Protein 5CYO (pdb70)

Organism: Homo sapiens (NCBI:txid9606)

Structure (mmCIF, N/CA/C/O backbone):
data_5CYO
#
_entry.id   5CYO
#
_cell.length_a   57.497
_cell.length_b   78.049
_cell.length_c   77.443
_cell.angle_alpha   90.000
_cell.angle_beta   105.920
_cell.angle_gamma   90.000
#
_symmetry.space_group_name_H-M   'P 1 21 1'
#
loop_
_entity.id
_entity.type
_entity.pdbx_description
1 polymer Septin-9
2 non-polymer "GUANOSINE-5'-DIPHOSPHATE"
3 non-polymer 'MAGNESIUM ION'
4 water water
#
loop_
_atom_site.group_PDB
_atom_site.id
_atom_site.type_symbol
_atom_site.label_atom_id
_atom_site.label_alt_id
_atom_site.label_comp_id
_atom_site.label_asym_id
_atom_site.label_entity_id
_atom_site.label_seq_id
_atom_site.pdbx_PDB_ins_code
_atom_site.Cartn_x
_atom_site.Cartn_y
_atom_site.Cartn_z
_atom_site.occupancy
_atom_site.B_iso_or_equiv
_atom_site.auth_seq_id
_atom_site.auth_comp_id
_atom_site.auth_asym_id
_atom_site.auth_atom_id
_atom_site.pdbx_PDB_model_num
ATOM 1 N N . GLN A 1 1 ? 30.734 -5.845 37.975 1.00 81.82 20 GLN A N 1
ATOM 2 C CA . GLN A 1 1 ? 31.467 -4.613 37.709 1.00 83.03 20 GLN A CA 1
ATOM 3 C C . GLN A 1 1 ? 32.949 -4.765 38.044 1.00 83.57 20 GLN A C 1
ATOM 4 O O . GLN A 1 1 ? 33.705 -3.794 38.008 1.00 90.58 20 GLN A O 1
ATOM 6 N N . GLY A 1 2 ? 33.356 -5.987 38.374 1.00 76.81 21 GLY A N 1
ATOM 7 C CA . GLY A 1 2 ? 34.751 -6.281 38.645 1.00 68.83 21 GLY A CA 1
ATOM 8 C C . GLY A 1 2 ? 35.371 -7.040 37.487 1.00 57.35 21 GLY A C 1
ATOM 9 O O . GLY A 1 2 ? 36.245 -6.529 36.787 1.00 53.06 21 GLY A O 1
ATOM 10 N N . PHE A 1 3 ? 34.915 -8.271 37.287 1.00 51.13 22 PHE A N 1
ATOM 11 C CA . PHE A 1 3 ? 35.385 -9.096 36.181 1.00 48.24 22 PHE A CA 1
ATOM 12 C C . PHE A 1 3 ? 34.896 -8.539 34.835 1.00 44.89 22 PHE A C 1
ATOM 13 O O . PHE A 1 3 ? 33.698 -8.343 34.636 1.00 42.22 22 PHE A O 1
ATOM 21 N N . GLU A 1 4 ? 35.830 -8.280 33.921 1.00 43.16 23 GLU A N 1
ATOM 22 C CA . GLU A 1 4 ? 35.508 -7.687 32.625 1.00 45.11 23 GLU A CA 1
ATOM 23 C C . GLU A 1 4 ? 35.574 -8.725 31.515 1.00 40.25 23 GLU A C 1
ATOM 24 O O . GLU A 1 4 ? 36.456 -9.577 31.511 1.00 44.49 23 GLU A O 1
ATOM 30 N N . PHE A 1 5 ? 34.644 -8.653 30.572 1.00 31.66 24 PHE A N 1
ATOM 31 C CA . PHE A 1 5 ? 34.697 -9.527 29.409 1.00 30.02 24 PHE A CA 1
ATOM 32 C C . PHE A 1 5 ? 34.225 -8.775 28.174 1.00 29.91 24 PHE A C 1
ATOM 33 O O . PHE A 1 5 ? 33.156 -8.156 28.185 1.00 29.69 24 PHE A O 1
ATOM 41 N N . ASN A 1 6 ? 35.046 -8.809 27.125 1.00 29.77 25 ASN A N 1
ATOM 42 C CA . ASN A 1 6 ? 34.786 -8.054 25.903 1.00 29.15 25 ASN A CA 1
ATOM 43 C C . ASN A 1 6 ? 34.580 -8.963 24.710 1.00 29.27 25 ASN A C 1
ATOM 44 O O . ASN A 1 6 ? 35.479 -9.720 24.344 1.00 29.21 25 ASN A O 1
ATOM 49 N N . ILE A 1 7 ? 33.397 -8.873 24.108 1.00 26.81 26 ILE A N 1
ATOM 50 C CA . ILE A 1 7 ? 33.059 -9.635 22.915 1.00 28.82 26 ILE A CA 1
ATOM 51 C C . ILE A 1 7 ? 32.902 -8.691 21.745 1.00 24.23 26 ILE A C 1
ATOM 52 O O . ILE A 1 7 ? 32.301 -7.631 21.880 1.00 27.79 26 ILE A O 1
ATOM 57 N N . MET A 1 8 ? 33.425 -9.078 20.593 1.00 21.86 27 MET A N 1
ATOM 58 C CA . MET A 1 8 ? 33.193 -8.305 19.395 1.00 22.99 27 MET A CA 1
ATOM 59 C C . MET A 1 8 ? 32.376 -9.121 18.392 1.00 21.75 27 MET A C 1
ATOM 60 O O . MET A 1 8 ? 32.656 -10.289 18.164 1.00 28.65 27 MET A O 1
ATOM 65 N N . VAL A 1 9 ? 31.366 -8.508 17.788 1.00 27.17 28 VAL A N 1
ATOM 66 C CA . VAL A 1 9 ? 30.649 -9.186 16.714 1.00 24.29 28 VAL A CA 1
ATOM 67 C C . VAL A 1 9 ? 31.241 -8.682 15.408 1.00 27.11 28 VAL A C 1
ATOM 68 O O . VAL A 1 9 ? 31.562 -7.498 15.273 1.00 23.53 28 VAL A O 1
ATOM 72 N N . VAL A 1 10 ? 31.429 -9.604 14.470 1.00 25.57 29 VAL A N 1
ATOM 73 C CA . VAL A 1 10 ? 32.092 -9.315 13.207 1.00 22.01 29 VAL A CA 1
ATOM 74 C C . VAL A 1 10 ? 31.363 -10.039 12.088 1.00 21.52 29 VAL A C 1
ATOM 75 O O . VAL A 1 10 ? 30.942 -11.176 12.254 1.00 22.41 29 VAL A O 1
ATOM 79 N N . GLY A 1 11 ? 31.217 -9.381 10.946 1.00 23.13 30 GLY A N 1
ATOM 80 C CA . GLY A 1 11 ? 30.573 -10.007 9.812 1.00 20.25 30 GLY A CA 1
ATOM 81 C C . GLY A 1 11 ? 30.000 -8.954 8.895 1.00 20.46 30 GLY A C 1
ATOM 82 O O . GLY A 1 11 ? 29.986 -7.764 9.218 1.00 22.11 30 GLY A O 1
ATOM 83 N N . GLN A 1 12 ? 29.525 -9.382 7.749 1.00 20.99 31 GLN A N 1
ATOM 84 C CA . GLN A 1 12 ? 28.892 -8.504 6.795 1.00 22.52 31 GLN A CA 1
ATOM 85 C C . GLN A 1 12 ? 27.631 -7.879 7.397 1.00 25.41 31 GLN A C 1
ATOM 86 O O . GLN A 1 12 ? 27.050 -8.460 8.261 1.00 25.34 31 GLN A O 1
ATOM 92 N N . SER A 1 13 ? 27.234 -6.705 6.922 1.00 25.30 32 SER A N 1
ATOM 93 C CA . SER A 1 13 ? 26.016 -6.034 7.354 1.00 28.76 32 SER A CA 1
ATOM 94 C C . SER A 1 13 ? 24.794 -6.857 7.005 1.00 25.17 32 SER A C 1
ATOM 95 O O . SER A 1 13 ? 24.818 -7.667 6.074 1.00 29.74 32 SER A O 1
ATOM 98 N N . GLY A 1 14 ? 23.717 -6.637 7.748 1.00 26.56 33 GLY A N 1
ATOM 99 C CA . GLY A 1 14 ? 22.459 -7.296 7.458 1.00 25.32 33 GLY A CA 1
ATOM 100 C C . GLY A 1 14 ? 22.445 -8.758 7.859 1.00 25.33 33 GLY A C 1
ATOM 101 O O . GLY A 1 14 ? 21.655 -9.537 7.325 1.00 29.03 33 GLY A O 1
ATOM 102 N N . LEU A 1 15 ? 23.312 -9.138 8.795 1.00 22.27 34 LEU A N 1
ATOM 103 C CA . LEU A 1 15 ? 23.330 -10.521 9.264 1.00 23.66 34 LEU A CA 1
ATOM 104 C C . LEU A 1 15 ? 22.717 -10.659 10.659 1.00 27.17 34 LEU A C 1
ATOM 105 O O . LEU A 1 15 ? 22.734 -11.739 11.246 1.00 24.81 34 LEU A O 1
ATOM 110 N N . GLY A 1 16 ? 22.174 -9.565 11.184 1.00 24.69 35 GLY A N 1
ATOM 111 C CA . GLY A 1 16 ? 21.532 -9.589 12.487 1.00 22.51 35 GLY A CA 1
ATOM 112 C C . GLY A 1 16 ? 22.508 -9.431 13.644 1.00 22.96 35 GLY A C 1
ATOM 113 O O . GLY A 1 16 ? 22.202 -9.818 14.776 1.00 25.61 35 GLY A O 1
ATOM 114 N N . LYS A 1 17 ? 23.678 -8.860 13.366 1.00 20.99 36 LYS A N 1
ATOM 115 C CA . LYS A 1 17 ? 24.712 -8.698 14.386 1.00 23.94 36 LYS A CA 1
ATOM 116 C C . LYS A 1 17 ? 24.283 -7.749 15.505 1.00 23.63 36 LYS A C 1
ATOM 117 O O . LYS A 1 17 ? 24.391 -8.083 16.682 1.00 23.91 36 LYS A O 1
ATOM 123 N N . SER A 1 18 ? 23.805 -6.566 15.138 1.00 23.96 37 SER A N 1
ATOM 124 C CA . SER A 1 18 ? 23.399 -5.587 16.135 1.00 29.23 37 SER A CA 1
ATOM 125 C C . SER A 1 18 ? 22.195 -6.099 16.921 1.00 35.64 37 SER A C 1
ATOM 126 O O . SER A 1 18 ? 22.073 -5.855 18.125 1.00 23.75 37 SER A O 1
ATOM 129 N N . THR A 1 19 ? 21.322 -6.830 16.233 1.00 31.18 38 THR A N 1
ATOM 130 C CA . THR A 1 19 ? 20.166 -7.449 16.866 1.00 24.30 38 THR A CA 1
ATOM 131 C C . THR A 1 19 ? 20.585 -8.476 17.923 1.00 26.66 38 THR A C 1
ATOM 132 O O . THR A 1 19 ? 20.039 -8.507 19.027 1.00 24.85 38 THR A O 1
ATOM 136 N N . LEU A 1 20 ? 21.551 -9.320 17.577 1.00 23.70 39 LEU A N 1
ATOM 137 C CA . LEU A 1 20 ? 21.986 -10.379 18.484 1.00 22.83 39 LEU A CA 1
ATOM 138 C C . LEU A 1 20 ? 22.668 -9.809 19.728 1.00 22.84 39 LEU A C 1
ATOM 139 O O . LEU A 1 20 ? 22.611 -10.413 20.801 1.00 24.08 39 LEU A O 1
ATOM 144 N N . ILE A 1 21 ? 23.315 -8.655 19.583 1.00 22.49 40 ILE A N 1
ATOM 145 C CA . ILE A 1 21 ? 23.899 -7.975 20.735 1.00 26.83 40 ILE A CA 1
ATOM 146 C C . ILE A 1 21 ? 22.823 -7.692 21.766 1.00 29.82 40 ILE A C 1
ATOM 147 O O . ILE A 1 21 ? 22.978 -8.017 22.947 1.00 27.48 40 ILE A O 1
ATOM 152 N N . ASN A 1 22 ? 21.728 -7.094 21.309 1.00 25.00 41 ASN A N 1
ATOM 153 C CA A ASN A 1 22 ? 20.601 -6.780 22.177 0.47 31.51 41 ASN A CA 1
ATOM 154 C CA B ASN A 1 22 ? 20.619 -6.779 22.196 0.53 32.45 41 ASN A CA 1
ATOM 155 C C . ASN A 1 22 ? 19.986 -8.044 22.767 1.00 33.55 41 ASN A C 1
ATOM 156 O O . ASN A 1 22 ? 19.541 -8.054 23.912 1.00 34.69 41 ASN A O 1
ATOM 165 N N . THR A 1 23 ? 19.969 -9.113 21.975 1.00 26.36 42 THR A N 1
ATOM 166 C CA . THR A 1 23 ? 19.435 -10.391 22.432 1.00 27.06 42 THR A CA 1
ATOM 167 C C . THR A 1 23 ? 20.311 -10.973 23.551 1.00 33.15 42 THR A C 1
ATOM 168 O O . THR A 1 23 ? 19.803 -11.455 24.565 1.00 28.31 42 THR A O 1
ATOM 172 N N . LEU A 1 24 ? 21.624 -10.915 23.356 1.00 28.06 43 LEU A N 1
ATOM 173 C CA . LEU A 1 24 ? 22.577 -11.466 24.314 1.00 29.50 43 LEU A CA 1
ATOM 174 C C . LEU A 1 24 ? 22.514 -10.747 25.662 1.00 32.00 43 LEU A C 1
ATOM 175 O O . LEU A 1 24 ? 22.530 -11.391 26.710 1.00 29.81 43 LEU A O 1
ATOM 180 N N . PHE A 1 25 ? 22.439 -9.418 25.636 1.00 27.10 44 PHE A N 1
ATOM 181 C CA . PHE A 1 25 ? 22.323 -8.649 26.871 1.00 30.79 44 PHE A CA 1
ATOM 182 C C . PHE A 1 25 ? 21.025 -8.969 27.591 1.00 35.74 44 PHE A C 1
ATOM 183 O O . PHE A 1 25 ? 21.004 -9.106 28.811 1.00 37.38 44 PHE A O 1
ATOM 191 N N . LYS A 1 26 ? 19.940 -9.100 26.840 1.00 31.46 45 LYS A N 1
ATOM 192 C CA . LYS A 1 26 ? 18.669 -9.419 27.467 1.00 32.36 45 LYS A CA 1
ATOM 193 C C . LYS A 1 26 ? 18.673 -10.833 28.049 1.00 37.39 45 LYS A C 1
ATOM 194 O O . LYS A 1 26 ? 18.042 -11.086 29.077 1.00 38.74 45 LYS A O 1
ATOM 200 N N . SER A 1 27 ? 19.430 -11.738 27.433 1.00 34.05 46 SER A N 1
ATOM 201 C CA . SER A 1 27 ? 19.462 -13.124 27.891 1.00 34.96 46 SER A CA 1
ATOM 202 C C . SER A 1 27 ? 20.222 -13.269 29.205 1.00 38.86 46 SER A C 1
ATOM 203 O O . SER A 1 27 ? 20.112 -14.293 29.879 1.00 38.89 46 SER A O 1
ATOM 206 N N . LYS A 1 28 ? 20.986 -12.247 29.571 1.00 41.90 47 LYS A N 1
ATOM 207 C CA . LYS A 1 28 ? 21.800 -12.318 30.780 1.00 44.02 47 LYS A CA 1
ATOM 208 C C . LYS A 1 28 ? 21.472 -11.208 31.771 1.00 45.15 47 LYS A C 1
ATOM 209 O O . LYS A 1 28 ? 22.069 -11.128 32.844 1.00 47.16 47 LYS A O 1
ATOM 215 N N . ILE A 1 29 ? 20.517 -10.359 31.412 1.00 45.45 48 ILE A N 1
ATOM 216 C CA . ILE A 1 29 ? 19.976 -9.382 32.349 1.00 56.16 48 ILE A CA 1
ATOM 217 C C . ILE A 1 29 ? 18.509 -9.699 32.611 1.00 63.28 48 ILE A C 1
ATOM 218 O O . ILE A 1 29 ? 17.645 -9.414 31.781 1.00 63.29 48 ILE A O 1
ATOM 223 N N . SER A 1 30 ? 18.237 -10.308 33.760 1.00 74.14 49 SER A N 1
ATOM 224 C CA . SER A 1 30 ? 16.882 -10.721 34.110 1.00 84.61 49 SER A CA 1
ATOM 225 C C . SER A 1 30 ? 15.920 -9.539 34.172 1.00 85.74 49 SER A C 1
ATOM 226 O O . SER A 1 30 ? 16.283 -8.447 34.611 1.00 88.64 49 SER A O 1
ATOM 229 N N . ARG A 1 31 ? 14.692 -9.768 33.718 1.00 82.67 50 ARG A N 1
ATOM 230 C CA . ARG A 1 31 ? 13.646 -8.758 33.786 1.00 76.53 50 ARG A CA 1
ATOM 231 C C . ARG A 1 31 ? 12.297 -9.411 34.052 1.00 79.83 50 ARG A C 1
ATOM 232 O O . ARG A 1 31 ? 11.774 -10.137 33.208 1.00 81.47 50 ARG A O 1
ATOM 234 N N . LYS A 1 32 ? 11.744 -9.162 35.234 1.00 80.25 51 LYS A N 1
ATOM 235 C CA . LYS A 1 32 ? 10.405 -9.633 35.561 1.00 78.09 51 LYS A CA 1
ATOM 236 C C . LYS A 1 32 ? 9.381 -8.626 35.051 1.00 79.38 51 LYS A C 1
ATOM 237 O O . LYS A 1 32 ? 9.748 -7.528 34.625 1.00 81.81 51 LYS A O 1
ATOM 239 N N . SER A 1 33 ? 8.106 -9.009 35.089 1.00 78.40 52 SER A N 1
ATOM 240 C CA . SER A 1 33 ? 7.012 -8.158 34.624 1.00 78.07 52 SER A CA 1
ATOM 241 C C . SER A 1 33 ? 7.203 -7.744 33.164 1.00 73.36 52 SER A C 1
ATOM 242 O O . SER A 1 33 ? 7.096 -6.567 32.819 1.00 71.59 52 SER A O 1
ATOM 245 N N . GLN A 1 35 ? 6.155 -7.260 30.174 1.00 68.06 54 GLN A N 1
ATOM 246 C CA . GLN A 1 35 ? 5.059 -6.796 29.334 1.00 70.07 54 GLN A CA 1
ATOM 247 C C . GLN A 1 35 ? 5.395 -7.007 27.862 1.00 74.23 54 GLN A C 1
ATOM 248 O O . GLN A 1 35 ? 6.543 -6.824 27.453 1.00 73.73 54 GLN A O 1
ATOM 250 N N . PRO A 1 36 ? 4.391 -7.403 27.063 1.00 73.78 55 PRO A N 1
ATOM 251 C CA . PRO A 1 36 ? 4.564 -7.634 25.624 1.00 73.15 55 PRO A CA 1
ATOM 252 C C . PRO A 1 36 ? 5.069 -6.390 24.894 1.00 74.28 55 PRO A C 1
ATOM 253 O O . PRO A 1 36 ? 4.316 -5.431 24.719 1.00 75.89 55 PRO A O 1
ATOM 257 N N . THR A 1 37 ? 6.332 -6.407 24.475 1.00 72.23 56 THR A N 1
ATOM 258 C CA . THR A 1 37 ? 6.932 -5.258 23.804 1.00 71.93 56 THR A CA 1
ATOM 259 C C . THR A 1 37 ? 7.788 -5.674 22.610 1.00 66.84 56 THR A C 1
ATOM 260 O O . THR A 1 37 ? 8.463 -6.704 22.648 1.00 57.23 56 THR A O 1
ATOM 264 N N . SER A 1 38 ? 7.753 -4.866 21.553 1.00 69.03 57 SER A N 1
ATOM 265 C CA . SER A 1 38 ? 8.605 -5.081 20.387 1.00 66.61 57 SER A CA 1
ATOM 266 C C . SER A 1 38 ? 9.855 -4.210 20.462 1.00 60.49 57 SER A C 1
ATOM 267 O O . SER A 1 38 ? 9.876 -3.194 21.159 1.00 62.24 57 SER A O 1
ATOM 270 N N . GLU A 1 39 ? 10.896 -4.613 19.743 1.00 56.63 58 GLU A N 1
ATOM 271 C CA . GLU A 1 39 ? 12.135 -3.845 19.700 1.00 56.93 58 GLU A CA 1
ATOM 272 C C . GLU A 1 39 ? 12.057 -2.757 18.634 1.00 55.82 58 GLU A C 1
ATOM 273 O O . GLU A 1 39 ? 11.327 -2.889 17.653 1.00 54.55 58 GLU A O 1
ATOM 279 N N . GLU A 1 40 ? 12.811 -1.681 18.835 1.00 54.34 59 GLU A N 1
ATOM 280 C CA . GLU A 1 40 ? 12.885 -0.606 17.852 1.00 55.20 59 GLU A CA 1
ATOM 281 C C . GLU A 1 40 ? 13.804 -1.018 16.710 1.00 47.68 59 GLU A C 1
ATOM 282 O O . GLU A 1 40 ? 14.673 -1.869 16.894 1.00 42.65 59 GLU A O 1
ATOM 284 N N . ARG A 1 41 ? 13.602 -0.441 15.529 1.00 47.47 60 ARG A N 1
ATOM 285 C CA . ARG A 1 41 ? 14.457 -0.773 14.402 1.00 45.30 60 ARG A CA 1
ATOM 286 C C . ARG A 1 41 ? 15.874 -0.233 14.650 1.00 38.37 60 ARG A C 1
ATOM 287 O O . ARG A 1 41 ? 16.059 0.901 15.099 1.00 44.30 60 ARG A O 1
ATOM 295 N N . ILE A 1 42 ? 16.870 -1.068 14.386 1.00 34.06 61 ILE A N 1
ATOM 296 C CA . ILE A 1 42 ? 18.270 -0.703 14.568 1.00 31.13 61 ILE A CA 1
ATOM 297 C C . ILE A 1 42 ? 18.885 -0.145 13.291 1.00 34.75 61 ILE A C 1
ATOM 298 O O . ILE A 1 42 ? 18.818 -0.780 12.236 1.00 36.97 61 ILE A O 1
ATOM 303 N N . PRO A 1 43 ? 19.496 1.043 13.377 1.00 35.26 62 PRO A N 1
ATOM 304 C CA . PRO A 1 43 ? 20.163 1.602 12.199 1.00 36.21 62 PRO A CA 1
ATOM 305 C C . PRO A 1 43 ? 21.333 0.732 11.755 1.00 32.80 62 PRO A C 1
ATOM 306 O O . PRO A 1 43 ? 21.868 -0.033 12.562 1.00 27.96 62 PRO A O 1
ATOM 310 N N . LYS A 1 44 ? 21.711 0.833 10.484 1.00 29.33 63 LYS A N 1
ATOM 311 C CA . LYS A 1 44 ? 22.907 0.161 10.008 1.00 32.02 63 LYS A CA 1
ATOM 312 C C . LYS A 1 44 ? 24.109 0.671 10.789 1.00 27.43 63 LYS A C 1
ATOM 313 O O . LYS A 1 44 ? 24.246 1.871 11.003 1.00 30.24 63 LYS A O 1
ATOM 319 N N . THR A 1 45 ? 24.972 -0.244 11.207 1.00 25.82 64 THR A N 1
ATOM 320 C CA . THR A 1 45 ? 26.135 0.107 12.017 1.00 33.02 64 THR A CA 1
ATOM 321 C C . THR A 1 45 ? 27.274 0.620 11.142 1.00 26.05 64 THR A C 1
ATOM 322 O O . THR A 1 45 ? 27.812 -0.129 10.334 1.00 31.97 64 THR A O 1
ATOM 326 N N . ILE A 1 46 ? 27.658 1.881 11.312 1.00 29.41 65 ILE A N 1
ATOM 327 C CA . ILE A 1 46 ? 28.682 2.467 10.447 1.00 33.25 65 ILE A CA 1
ATOM 328 C C . ILE A 1 46 ? 29.962 2.830 11.196 1.00 34.91 65 ILE A C 1
ATOM 329 O O . ILE A 1 46 ? 30.934 3.295 10.598 1.00 37.16 65 ILE A O 1
ATOM 334 N N . GLU A 1 47 ? 29.951 2.629 12.506 1.00 32.45 66 GLU A N 1
ATOM 335 C CA . GLU A 1 47 ? 31.117 2.898 13.343 1.00 30.23 66 GLU A CA 1
ATOM 336 C C . GLU A 1 47 ? 31.320 1.761 14.324 1.00 30.70 66 GLU A C 1
ATOM 337 O O . GLU A 1 47 ? 30.365 1.090 14.712 1.00 29.22 66 GLU A O 1
ATOM 343 N N . ILE A 1 48 ? 32.567 1.527 14.708 1.00 35.98 67 ILE A N 1
ATOM 344 C CA . ILE A 1 48 ? 32.843 0.613 15.803 1.00 35.95 67 ILE A CA 1
ATOM 345 C C . ILE A 1 48 ? 32.350 1.241 17.099 1.00 31.32 67 ILE A C 1
ATOM 346 O O . ILE A 1 48 ? 32.749 2.349 17.442 1.00 39.22 67 ILE A O 1
ATOM 351 N N . LYS A 1 49 ? 31.449 0.561 17.799 1.00 31.86 68 LYS A N 1
ATOM 352 C CA . LYS A 1 49 ? 30.977 1.078 19.081 1.00 39.47 68 LYS A CA 1
ATOM 353 C C . LYS A 1 49 ? 30.895 0.002 20.159 1.00 35.58 68 LYS A C 1
ATOM 354 O O . LYS A 1 49 ? 30.475 -1.132 19.906 1.00 33.27 68 LYS A O 1
ATOM 360 N N . SER A 1 50 ? 31.319 0.374 21.362 1.00 30.39 69 SER A N 1
ATOM 361 C CA . SER A 1 50 ? 31.307 -0.522 22.509 1.00 36.81 69 SER A CA 1
ATOM 362 C C . SER A 1 50 ? 30.049 -0.332 23.346 1.00 37.81 69 SER A C 1
ATOM 363 O O . SER A 1 50 ? 29.700 0.783 23.705 1.00 42.16 69 SER A O 1
ATOM 366 N N . ILE A 1 51 ? 29.363 -1.427 23.639 1.00 40.99 70 ILE A N 1
ATOM 367 C CA . ILE A 1 51 ? 28.196 -1.385 24.507 1.00 39.99 70 ILE A CA 1
ATOM 368 C C . ILE A 1 51 ? 28.491 -2.163 25.784 1.00 36.96 70 ILE A C 1
ATOM 369 O O . ILE A 1 51 ? 28.821 -3.346 25.731 1.00 39.97 70 ILE A O 1
ATOM 374 N N . THR A 1 52 ? 28.383 -1.498 26.930 1.00 38.46 71 THR A N 1
ATOM 375 C CA . THR A 1 52 ? 28.728 -2.124 28.200 1.00 37.99 71 THR A CA 1
ATOM 376 C C . THR A 1 52 ? 27.548 -2.145 29.160 1.00 38.72 71 THR A C 1
ATOM 377 O O . THR A 1 52 ? 26.921 -1.117 29.419 1.00 39.62 71 THR A O 1
ATOM 381 N N . HIS A 1 53 ? 27.258 -3.322 29.698 1.00 36.80 72 HIS A N 1
ATOM 382 C CA . HIS A 1 53 ? 26.252 -3.449 30.743 1.00 40.51 72 HIS A CA 1
ATOM 383 C C . HIS A 1 53 ? 26.750 -4.391 31.828 1.00 43.25 72 HIS A C 1
ATOM 384 O O . HIS A 1 53 ? 27.542 -5.298 31.566 1.00 40.51 72 HIS A O 1
ATOM 391 N N . ASP A 1 54 ? 26.277 -4.177 33.049 1.00 47.39 73 ASP A N 1
ATOM 392 C CA . ASP A 1 54 ? 26.613 -5.063 34.151 1.00 53.04 73 ASP A CA 1
ATOM 393 C C . ASP A 1 54 ? 25.639 -6.234 34.163 1.00 57.14 73 ASP A C 1
ATOM 394 O O . ASP A 1 54 ? 24.430 -6.046 34.035 1.00 63.74 73 ASP A O 1
ATOM 399 N N . ILE A 1 55 ? 26.170 -7.443 34.293 1.00 52.69 74 ILE A N 1
ATOM 400 C CA . ILE A 1 55 ? 25.337 -8.635 34.342 1.00 51.04 74 ILE A CA 1
ATOM 401 C C . ILE A 1 55 ? 25.686 -9.447 35.581 1.00 54.37 74 ILE A C 1
ATOM 402 O O . ILE A 1 55 ? 26.811 -9.393 36.076 1.00 52.96 74 ILE A O 1
ATOM 407 N N . GLU A 1 56 ? 24.711 -10.183 36.096 1.00 60.63 75 GLU A N 1
ATOM 408 C CA . GLU A 1 56 ? 24.938 -10.993 37.283 1.00 68.30 75 GLU A CA 1
ATOM 409 C C . GLU A 1 56 ? 24.760 -12.475 36.983 1.00 69.71 75 GLU A C 1
ATOM 410 O O . GLU A 1 56 ? 23.765 -12.886 36.385 1.00 64.80 75 GLU A O 1
ATOM 412 N N . GLU A 1 57 ? 25.740 -13.270 37.392 1.00 75.86 76 GLU A N 1
ATOM 413 C CA . GLU A 1 57 ? 25.618 -14.717 37.334 1.00 80.90 76 GLU A CA 1
ATOM 414 C C . GLU A 1 57 ? 25.580 -15.244 38.761 1.00 85.30 76 GLU A C 1
ATOM 415 O O . GLU A 1 57 ? 26.412 -14.863 39.588 1.00 82.72 76 GLU A O 1
ATOM 421 N N . LYS A 1 58 ? 24.607 -16.108 39.040 1.00 88.15 77 LYS A N 1
ATOM 422 C CA . LYS A 1 58 ? 24.298 -16.533 40.403 1.00 93.64 77 LYS A CA 1
ATOM 423 C C . LYS A 1 58 ? 23.975 -15.309 41.254 1.00 97.93 77 LYS A C 1
ATOM 424 O O . LYS A 1 58 ? 22.807 -14.979 41.465 1.00 103.46 77 LYS A O 1
ATOM 426 N N . GLY A 1 59 ? 25.016 -14.631 41.728 1.00 95.10 78 GLY A N 1
ATOM 427 C CA . GLY A 1 59 ? 24.851 -13.404 42.485 1.00 89.91 78 GLY A CA 1
ATOM 428 C C . GLY A 1 59 ? 26.043 -12.481 42.326 1.00 85.15 78 GLY A C 1
ATOM 429 O O . GLY A 1 59 ? 26.110 -11.421 42.948 1.00 83.67 78 GLY A O 1
ATOM 430 N N . VAL A 1 60 ? 26.987 -12.885 41.482 1.00 81.57 79 VAL A N 1
ATOM 431 C CA . VAL A 1 60 ? 28.215 -12.126 41.285 1.00 78.17 79 VAL A CA 1
ATOM 432 C C . VAL A 1 60 ? 28.128 -11.2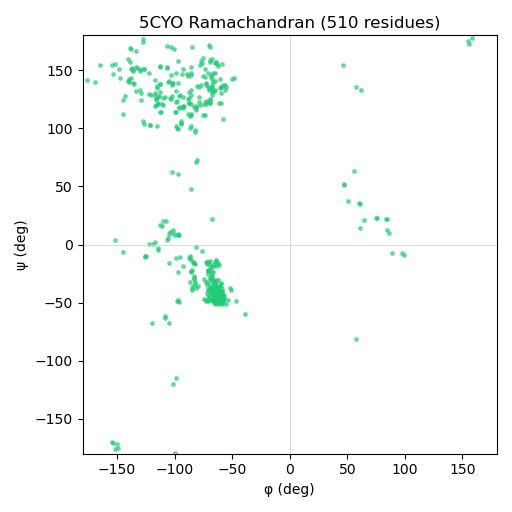54 40.033 1.00 72.47 79 VAL A C 1
ATOM 433 O O . VAL A 1 60 ? 27.721 -11.715 38.968 1.00 71.33 79 VAL A O 1
ATOM 437 N N . ARG A 1 61 ? 28.512 -9.989 40.175 1.00 71.01 80 ARG A N 1
ATOM 438 C CA . ARG A 1 61 ? 28.403 -9.020 39.093 1.00 65.50 80 ARG A CA 1
ATOM 439 C C . ARG A 1 61 ? 29.649 -8.992 38.214 1.00 61.31 80 ARG A C 1
ATOM 440 O O . ARG A 1 61 ? 30.766 -9.206 38.687 1.00 62.29 80 ARG A O 1
ATOM 442 N N . MET A 1 62 ? 29.439 -8.737 36.926 1.00 55.72 81 MET A N 1
ATOM 443 C CA . MET A 1 62 ? 30.526 -8.633 35.959 1.00 53.26 81 MET A CA 1
ATOM 444 C C . MET A 1 62 ? 30.173 -7.643 34.846 1.00 46.81 81 MET A C 1
ATOM 445 O O . MET A 1 62 ? 29.002 -7.427 34.545 1.00 45.27 81 MET A O 1
ATOM 450 N N . LYS A 1 63 ? 31.198 -7.020 34.274 1.00 43.49 82 LYS A N 1
ATOM 451 C CA . LYS A 1 63 ? 31.035 -6.040 33.205 1.00 44.25 82 LYS A CA 1
ATOM 452 C C . LYS A 1 63 ? 31.176 -6.635 31.801 1.00 42.02 82 LYS A C 1
ATOM 453 O O . LYS A 1 63 ? 32.285 -6.927 31.351 1.00 37.52 82 LYS A O 1
ATOM 459 N N . LEU A 1 64 ? 30.047 -6.833 31.123 1.00 34.87 83 LEU A N 1
ATOM 460 C CA . LEU A 1 64 ? 30.056 -7.387 29.773 1.00 33.74 83 LEU A CA 1
ATOM 461 C C . LEU A 1 64 ? 30.063 -6.265 28.742 1.00 34.14 83 LEU A C 1
ATOM 462 O O . LEU A 1 64 ? 29.136 -5.455 28.681 1.00 33.49 83 LEU A O 1
ATOM 467 N N . THR A 1 65 ? 31.121 -6.218 27.944 1.00 31.50 84 THR A N 1
ATOM 468 C CA . THR A 1 65 ? 31.214 -5.273 26.844 1.00 30.43 84 THR A CA 1
ATOM 469 C C . THR A 1 65 ? 31.061 -6.016 25.525 1.00 30.87 84 THR A C 1
ATOM 470 O O . THR A 1 65 ? 31.742 -7.012 25.280 1.00 31.55 84 THR A O 1
ATOM 474 N N . VAL A 1 66 ? 30.138 -5.550 24.691 1.00 28.45 85 VAL A N 1
ATOM 475 C CA . VAL A 1 66 ? 29.985 -6.112 23.353 1.00 28.24 85 VAL A CA 1
ATOM 476 C C . VAL A 1 66 ? 30.300 -5.043 22.324 1.00 27.98 85 VAL A C 1
ATOM 477 O O . VAL A 1 66 ? 29.734 -3.953 22.356 1.00 31.77 85 VAL A O 1
ATOM 481 N N . ILE A 1 67 ? 31.228 -5.346 21.428 1.00 23.04 86 ILE A N 1
ATOM 482 C CA . ILE A 1 67 ? 31.683 -4.358 20.465 1.00 23.77 86 ILE A CA 1
ATOM 483 C C . ILE A 1 67 ? 30.993 -4.565 19.110 1.00 23.38 86 ILE A C 1
ATOM 484 O O . ILE A 1 67 ? 31.187 -5.587 18.461 1.00 23.21 86 ILE A O 1
ATOM 489 N N . ASP A 1 68 ? 30.166 -3.599 18.714 1.00 28.82 87 ASP A N 1
ATOM 490 C CA . ASP A 1 68 ? 29.474 -3.653 17.428 1.00 27.53 87 ASP A CA 1
ATOM 491 C C . ASP A 1 68 ? 30.386 -3.086 16.351 1.00 26.88 87 ASP A C 1
ATOM 492 O O . ASP A 1 68 ? 31.145 -2.152 16.607 1.00 28.25 87 ASP A O 1
ATOM 497 N N . THR A 1 69 ? 30.293 -3.633 15.143 1.00 28.37 88 THR A N 1
ATOM 498 C CA . THR A 1 69 ? 31.203 -3.266 14.059 1.00 28.15 88 THR A CA 1
ATOM 499 C C . THR A 1 69 ? 30.479 -2.984 12.754 1.00 27.78 88 THR A C 1
ATOM 500 O O . THR A 1 69 ? 29.408 -3.532 12.508 1.00 27.90 88 THR A O 1
ATOM 504 N N . PRO A 1 70 ? 31.067 -2.127 11.907 1.00 26.90 89 PRO A N 1
ATOM 505 C CA . PRO A 1 70 ? 30.520 -1.931 10.561 1.00 28.59 89 PRO A CA 1
ATOM 506 C C . PRO A 1 70 ? 30.707 -3.161 9.688 1.00 32.57 89 PRO A C 1
ATOM 507 O O . PRO A 1 70 ? 31.557 -4.016 9.974 1.00 25.55 89 PRO A O 1
ATOM 511 N N . GLY A 1 71 ? 29.890 -3.251 8.645 1.00 31.82 90 GLY A N 1
ATOM 512 C CA . GLY A 1 71 ? 29.937 -4.346 7.700 1.00 29.92 90 GLY A CA 1
ATOM 513 C C . GLY A 1 71 ? 31.107 -4.264 6.743 1.00 34.87 90 GLY A C 1
ATOM 514 O O . GLY A 1 71 ? 31.743 -3.221 6.588 1.00 36.38 90 GLY A O 1
ATOM 515 N N . PHE A 1 72 ? 31.429 -5.406 6.155 1.00 36.57 91 PHE A N 1
ATOM 516 C CA . PHE A 1 72 ? 32.388 -5.508 5.062 1.00 32.88 91 PHE A CA 1
ATOM 517 C C . PHE A 1 72 ? 31.806 -6.391 3.950 1.00 30.77 91 PHE A C 1
ATOM 518 O O . PHE A 1 72 ? 30.774 -7.033 4.141 1.00 32.74 91 PHE A O 1
ATOM 526 N N . GLY A 1 73 ? 32.425 -6.365 2.778 1.00 25.44 92 GLY A N 1
ATOM 527 C CA . GLY A 1 73 ? 32.028 -7.222 1.669 1.00 35.74 92 GLY A CA 1
ATOM 528 C C . GLY A 1 73 ? 30.928 -6.717 0.758 1.00 37.61 92 GLY A C 1
ATOM 529 O O . GLY A 1 73 ? 30.432 -7.455 -0.096 1.00 40.11 92 GLY A O 1
ATOM 530 N N . ASP A 1 74 ? 30.555 -5.456 0.931 1.00 36.19 93 ASP A N 1
ATOM 531 C CA . ASP A 1 74 ? 29.487 -4.851 0.146 1.00 37.35 93 ASP A CA 1
ATOM 532 C C . ASP A 1 74 ? 30.010 -4.264 -1.167 1.00 35.58 93 ASP A C 1
ATOM 533 O O . ASP A 1 74 ? 29.228 -3.850 -2.016 1.00 36.68 93 ASP A O 1
ATOM 538 N N . HIS A 1 75 ? 31.332 -4.204 -1.317 1.00 29.81 94 HIS A N 1
ATOM 539 C CA . HIS A 1 75 ? 31.942 -3.563 -2.478 1.00 35.10 94 HIS A CA 1
ATOM 540 C C . HIS A 1 75 ? 32.397 -4.562 -3.537 1.00 37.41 94 HIS A C 1
ATOM 541 O O . HIS A 1 75 ? 32.440 -5.766 -3.294 1.00 37.54 94 HIS A O 1
ATOM 548 N N . ILE A 1 76 ? 32.730 -4.044 -4.714 1.00 34.71 95 ILE A N 1
ATOM 549 C CA . ILE A 1 76 ? 33.287 -4.853 -5.791 1.00 40.40 95 ILE A CA 1
ATOM 550 C C . ILE A 1 76 ? 34.621 -5.458 -5.369 1.00 43.98 95 ILE A C 1
ATOM 551 O O . ILE A 1 76 ? 34.845 -6.661 -5.511 1.00 38.49 95 ILE A O 1
ATOM 556 N N . ASN A 1 77 ? 35.503 -4.607 -4.855 1.00 36.07 96 ASN A N 1
ATOM 557 C CA . ASN A 1 77 ? 36.792 -5.039 -4.343 1.00 36.09 96 ASN A CA 1
ATOM 558 C C . ASN A 1 77 ? 36.841 -4.845 -2.834 1.00 37.35 96 ASN A C 1
ATOM 559 O O . ASN A 1 77 ? 36.770 -3.721 -2.341 1.00 35.64 96 ASN A O 1
ATOM 564 N N . ASN A 1 78 ? 36.922 -5.952 -2.105 1.00 34.84 97 ASN A N 1
ATOM 565 C CA . ASN A 1 78 ? 36.915 -5.899 -0.651 1.00 31.72 97 ASN A CA 1
ATOM 566 C C . ASN A 1 78 ? 38.266 -6.256 -0.058 1.00 34.66 97 ASN A C 1
ATOM 567 O O . ASN A 1 78 ? 38.360 -6.614 1.114 1.00 33.63 97 ASN A O 1
ATOM 572 N N . GLU A 1 79 ? 39.311 -6.152 -0.873 1.00 36.16 98 GLU A N 1
ATOM 573 C CA . GLU A 1 79 ? 40.668 -6.355 -0.394 1.00 40.47 98 GLU A CA 1
ATOM 574 C C . GLU A 1 79 ? 40.933 -5.406 0.774 1.00 40.34 98 GLU A C 1
ATOM 575 O O . GLU A 1 79 ? 40.543 -4.237 0.724 1.00 33.76 98 GLU A O 1
ATOM 577 N N . ASN A 1 80 ? 41.558 -5.927 1.832 1.00 36.08 99 ASN A N 1
ATOM 578 C CA . ASN A 1 80 ? 41.930 -5.129 3.001 1.00 37.32 99 ASN A CA 1
ATOM 579 C C . ASN A 1 80 ? 40.751 -4.554 3.788 1.00 35.92 99 ASN A C 1
ATOM 580 O O . ASN A 1 80 ? 40.922 -3.599 4.545 1.00 38.39 99 ASN A O 1
ATOM 585 N N . CYS A 1 81 ? 39.566 -5.140 3.637 1.00 31.91 100 CYS A N 1
ATOM 586 C CA . CYS A 1 81 ? 38.393 -4.640 4.350 1.00 30.46 100 CYS A CA 1
ATOM 587 C C . CYS A 1 81 ? 38.404 -5.051 5.825 1.00 32.49 100 CYS A C 1
ATOM 588 O O . CYS A 1 81 ? 37.557 -4.617 6.603 1.00 30.55 100 CYS A O 1
ATOM 591 N N . TRP A 1 82 ? 39.380 -5.873 6.196 1.00 30.95 101 TRP A N 1
ATOM 592 C CA . TRP A 1 82 ? 39.565 -6.313 7.579 1.00 31.51 101 TRP A CA 1
ATOM 593 C C . TRP A 1 82 ? 40.402 -5.343 8.411 1.00 30.30 101 TRP A C 1
ATOM 594 O O . TRP A 1 82 ? 40.437 -5.444 9.641 1.00 27.92 101 TRP A O 1
ATOM 605 N N . GLN A 1 83 ? 41.074 -4.408 7.745 1.00 30.32 102 GLN A N 1
ATOM 606 C CA . GLN A 1 83 ? 42.027 -3.531 8.429 1.00 35.40 102 GLN A CA 1
ATOM 607 C C . GLN A 1 83 ? 41.447 -2.702 9.587 1.00 33.44 102 GLN A C 1
ATOM 608 O O . GLN A 1 83 ? 42.086 -2.603 10.630 1.00 35.75 102 GLN A O 1
ATOM 614 N N . PRO A 1 84 ? 40.252 -2.101 9.420 1.00 33.89 103 PRO A N 1
ATOM 615 C CA . PRO A 1 84 ? 39.741 -1.341 10.570 1.00 34.02 103 PRO A CA 1
ATOM 616 C C . PRO A 1 84 ? 39.513 -2.202 11.818 1.00 31.19 103 PRO A C 1
ATOM 617 O O . PRO A 1 84 ? 39.821 -1.761 12.922 1.00 31.84 103 PRO A O 1
ATOM 621 N N . ILE A 1 85 ? 38.989 -3.411 11.650 1.00 30.07 104 ILE A N 1
ATOM 622 C CA . ILE A 1 85 ? 38.762 -4.290 12.796 1.00 26.92 104 ILE A CA 1
ATOM 623 C C . ILE A 1 85 ? 40.082 -4.823 13.356 1.00 29.10 104 ILE A C 1
ATOM 624 O O . ILE A 1 85 ? 40.269 -4.877 14.575 1.00 25.57 104 ILE A O 1
ATOM 629 N N . MET A 1 86 ? 41.000 -5.207 12.473 1.00 32.12 105 MET A N 1
ATOM 630 C CA . MET A 1 86 ? 42.317 -5.674 12.907 1.00 30.09 105 MET A CA 1
ATOM 631 C C . MET A 1 86 ? 43.062 -4.565 13.645 1.00 29.49 105 MET A C 1
ATOM 632 O O . MET A 1 86 ? 43.752 -4.814 14.632 1.00 28.07 105 MET A O 1
ATOM 637 N N . LYS A 1 87 ? 42.913 -3.339 13.159 1.00 32.27 106 LYS A N 1
ATOM 638 C CA . LYS A 1 87 ? 43.549 -2.188 13.777 1.00 32.91 106 LYS A CA 1
ATOM 639 C C . LYS A 1 87 ? 42.971 -1.972 15.173 1.00 34.63 106 LYS A C 1
ATOM 640 O O . LYS A 1 87 ? 43.705 -1.686 16.115 1.00 31.08 106 LYS A O 1
ATOM 646 N N . PHE A 1 88 ? 41.654 -2.108 15.299 1.00 31.78 107 PHE A N 1
ATOM 647 C CA . PHE A 1 88 ? 41.009 -1.942 16.594 1.00 30.21 107 PHE A CA 1
ATOM 648 C C . PHE A 1 88 ? 41.518 -2.973 17.597 1.00 28.79 107 PHE A C 1
ATOM 649 O O . PHE A 1 88 ? 41.823 -2.637 18.735 1.00 28.99 107 PHE A O 1
ATOM 657 N N . ILE A 1 89 ? 41.593 -4.229 17.167 1.00 27.03 108 ILE A N 1
ATOM 658 C CA . ILE A 1 89 ? 42.054 -5.310 18.026 1.00 27.98 108 ILE A CA 1
ATOM 659 C C . ILE A 1 89 ? 43.485 -5.086 18.505 1.00 28.49 108 ILE A C 1
ATOM 660 O O . ILE A 1 89 ? 43.778 -5.226 19.687 1.00 29.36 108 ILE A O 1
ATOM 665 N N . ASN A 1 90 ? 44.375 -4.744 17.582 1.00 26.64 109 ASN A N 1
ATOM 666 C CA . ASN A 1 90 ? 45.764 -4.513 17.939 1.00 33.05 109 ASN A CA 1
ATOM 667 C C . ASN A 1 90 ? 45.924 -3.245 18.784 1.00 33.70 109 ASN A C 1
ATOM 668 O O . ASN A 1 90 ? 46.829 -3.166 19.619 1.00 30.90 109 ASN A O 1
ATOM 673 N N . ASP A 1 91 ? 45.035 -2.270 18.588 1.00 37.08 110 ASP A N 1
ATOM 674 C CA . ASP A 1 91 ? 45.028 -1.069 19.428 1.00 38.12 110 ASP A CA 1
ATOM 675 C C . ASP A 1 91 ? 44.757 -1.400 20.897 1.00 31.92 110 ASP A C 1
ATOM 676 O O . ASP A 1 91 ? 45.331 -0.777 21.792 1.00 30.98 110 ASP A O 1
ATOM 681 N N . GLN A 1 92 ? 43.873 -2.363 21.146 1.00 29.38 111 GLN A N 1
ATOM 682 C CA . GLN A 1 92 ? 43.551 -2.737 22.521 1.00 28.04 111 GLN A CA 1
ATOM 683 C C . GLN A 1 92 ? 44.727 -3.475 23.152 1.00 33.67 111 GLN A C 1
ATOM 684 O O . GLN A 1 92 ? 45.026 -3.284 24.336 1.00 30.37 111 GLN A O 1
ATOM 690 N N . TYR A 1 93 ? 45.396 -4.311 22.362 1.00 28.20 112 TYR A N 1
ATOM 691 C CA . TYR A 1 93 ? 46.605 -4.980 22.836 1.00 29.18 112 TYR A CA 1
ATOM 692 C C . TYR A 1 93 ? 47.684 -3.971 23.193 1.00 31.69 112 TYR A C 1
ATOM 693 O O . TYR A 1 93 ? 48.357 -4.102 24.221 1.00 29.54 112 TYR A O 1
ATOM 702 N N . GLU A 1 94 ? 47.835 -2.958 22.348 1.00 31.44 113 GLU A N 1
ATOM 703 C CA . GLU A 1 94 ? 48.848 -1.937 22.559 1.00 32.01 113 GLU A CA 1
ATOM 704 C C . GLU A 1 94 ? 48.550 -1.109 23.808 1.00 36.11 113 GLU A C 1
ATOM 705 O O . GLU A 1 94 ? 49.465 -0.768 24.560 1.00 35.87 113 GLU A O 1
ATOM 711 N N . LYS A 1 95 ? 47.272 -0.799 24.031 1.00 34.36 114 LYS A N 1
ATOM 712 C CA . LYS A 1 95 ? 46.872 -0.047 25.217 1.00 36.88 114 LYS A CA 1
ATOM 713 C C . LYS A 1 95 ? 47.263 -0.817 26.461 1.00 34.71 114 LYS A C 1
ATOM 714 O O . LYS A 1 95 ? 47.881 -0.271 27.366 1.00 32.82 114 LYS A O 1
ATOM 720 N N . TYR A 1 96 ? 46.902 -2.097 26.482 1.00 32.49 115 TYR A N 1
ATOM 721 C CA . TYR A 1 96 ? 47.148 -2.946 27.637 1.00 31.50 115 TYR A CA 1
ATOM 722 C C . TYR A 1 96 ? 48.635 -3.122 27.882 1.00 32.94 115 TYR A C 1
ATOM 723 O O . TYR A 1 96 ? 49.094 -3.028 29.025 1.00 32.42 115 TYR A O 1
ATOM 732 N N . LEU A 1 97 ? 49.383 -3.372 26.810 1.00 28.25 116 LEU A N 1
ATOM 733 C CA . LEU A 1 97 ? 50.830 -3.523 26.912 1.00 37.85 116 LEU A CA 1
ATOM 734 C C . LEU A 1 97 ? 51.466 -2.280 27.528 1.00 37.82 116 LEU A C 1
ATOM 735 O O . LEU A 1 97 ? 52.285 -2.383 28.444 1.00 39.48 116 LEU A O 1
ATOM 740 N N . GLN A 1 98 ? 51.072 -1.105 27.044 1.00 37.79 117 GLN A N 1
ATOM 741 C CA . GLN A 1 98 ? 51.628 0.148 27.557 1.00 43.91 117 GLN A CA 1
ATOM 742 C C . GLN A 1 98 ? 51.275 0.380 29.019 1.00 35.77 117 GLN A C 1
ATOM 743 O O . GLN A 1 98 ? 52.099 0.859 29.787 1.00 41.07 117 GLN A O 1
ATOM 749 N N . GLU A 1 99 ? 50.054 0.028 29.403 1.00 36.42 118 GLU A N 1
ATOM 750 C CA . GLU A 1 99 ? 49.645 0.142 30.795 1.00 37.71 118 GLU A CA 1
ATOM 751 C C . GLU A 1 99 ? 50.487 -0.780 31.668 1.00 38.53 118 GLU A C 1
ATOM 752 O O . GLU A 1 99 ? 50.897 -0.419 32.765 1.00 40.46 118 GLU A O 1
ATOM 758 N N . GLU A 1 100 ? 50.767 -1.966 31.145 1.00 37.83 119 GLU A N 1
ATOM 759 C CA . GLU A 1 100 ? 51.491 -2.994 31.879 1.00 36.59 119 GLU A CA 1
ATOM 760 C C . GLU A 1 100 ? 52.979 -2.691 32.059 1.00 37.94 119 GLU A C 1
ATOM 761 O O . GLU A 1 100 ? 53.567 -3.027 33.092 1.00 40.17 119 GLU A O 1
ATOM 767 N N . VAL A 1 101 ? 53.588 -2.053 31.062 1.00 33.81 120 VAL A N 1
ATOM 768 C CA . VAL A 1 101 ? 55.025 -1.776 31.103 1.00 39.48 120 VAL A CA 1
ATOM 769 C C . VAL A 1 101 ? 55.370 -0.491 31.858 1.00 37.48 120 VAL A C 1
ATOM 770 O O . VAL A 1 101 ? 56.507 -0.323 32.289 1.00 39.69 120 VAL A O 1
ATOM 774 N N . ASN A 1 102 ? 54.404 0.420 31.974 1.00 33.59 121 ASN A N 1
ATOM 775 C CA . ASN A 1 102 ? 54.609 1.685 32.678 1.00 38.07 121 ASN A CA 1
ATOM 776 C C . ASN A 1 102 ? 55.260 1.492 34.042 1.00 39.89 121 ASN A C 1
ATOM 777 O O . ASN A 1 102 ? 54.979 0.526 34.751 1.00 40.39 121 ASN A O 1
ATOM 782 N N . ILE A 1 103 ? 56.120 2.432 34.404 1.00 41.82 122 ILE A N 1
ATOM 783 C CA . ILE A 1 103 ? 56.744 2.429 35.716 1.00 46.91 122 ILE A CA 1
ATOM 784 C C . ILE A 1 103 ? 55.720 2.762 36.802 1.00 47.35 122 ILE A C 1
ATOM 785 O O . ILE A 1 103 ? 55.654 2.084 37.827 1.00 45.33 122 ILE A O 1
ATOM 790 N N . ASN A 1 104 ? 54.906 3.782 36.560 1.00 45.90 123 ASN A N 1
ATOM 791 C CA . ASN A 1 104 ? 53.830 4.153 37.469 1.00 47.98 123 ASN A CA 1
ATOM 792 C C . ASN A 1 104 ? 52.493 3.668 36.951 1.00 53.86 123 ASN A C 1
ATOM 793 O O . ASN A 1 104 ? 51.607 4.466 36.660 1.00 66.18 123 ASN A O 1
ATOM 798 N N . ARG A 1 105 ? 52.348 2.356 36.831 1.00 54.22 124 ARG A N 1
ATOM 799 C CA . ARG A 1 105 ? 51.142 1.799 36.241 1.00 55.01 124 ARG A CA 1
ATOM 800 C C . ARG A 1 105 ? 49.974 1.836 37.219 1.00 53.25 124 ARG A C 1
ATOM 801 O O . ARG A 1 105 ? 50.164 1.921 38.429 1.00 47.59 124 ARG A O 1
ATOM 809 N N . LYS A 1 106 ? 48.763 1.792 36.674 1.00 55.37 125 LYS A N 1
ATOM 810 C CA . LYS A 1 106 ? 47.551 1.787 37.481 1.00 57.52 125 LYS A CA 1
ATOM 811 C C . LYS A 1 106 ? 47.453 0.523 38.331 1.00 57.39 125 LYS A C 1
ATOM 812 O O . LYS A 1 106 ? 47.913 -0.545 37.925 1.00 60.15 125 LYS A O 1
ATOM 818 N N . LYS A 1 107 ? 46.852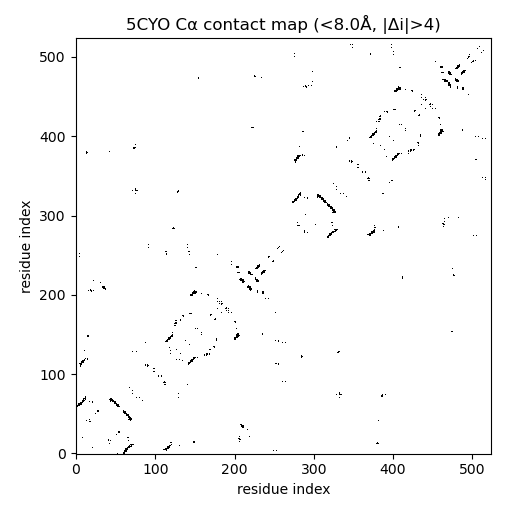 0.648 39.511 1.00 54.33 126 LYS A N 1
ATOM 819 C CA . LYS A 1 107 ? 46.638 -0.501 40.381 1.00 55.33 126 LYS A CA 1
ATOM 820 C C . LYS A 1 107 ? 45.683 -1.500 39.734 1.00 57.15 126 LYS A C 1
ATOM 821 O O . LYS A 1 107 ? 45.812 -2.711 39.921 1.00 56.86 126 LYS A O 1
ATOM 823 N N . ARG A 1 108 ? 44.734 -0.984 38.960 1.00 51.62 127 ARG A N 1
ATOM 824 C CA . ARG A 1 108 ? 43.816 -1.828 38.208 1.00 50.09 127 ARG A CA 1
ATOM 825 C C . ARG A 1 108 ? 43.841 -1.422 36.742 1.00 48.74 127 ARG A C 1
ATOM 826 O O . ARG A 1 108 ? 43.260 -0.408 36.357 1.00 52.35 127 ARG A O 1
ATOM 828 N N . ILE A 1 109 ? 44.518 -2.220 35.927 1.00 43.33 128 ILE A N 1
ATOM 829 C CA . ILE A 1 109 ? 44.610 -1.944 34.501 1.00 44.10 128 ILE A CA 1
ATOM 830 C C . ILE A 1 109 ? 43.300 -2.270 33.781 1.00 42.38 128 ILE A C 1
ATOM 831 O O . ILE A 1 109 ? 42.836 -3.409 33.815 1.00 40.78 128 ILE A O 1
ATOM 836 N N . PRO A 1 110 ? 42.700 -1.265 33.128 1.00 43.58 129 PRO A N 1
ATOM 837 C CA . PRO A 1 110 ? 41.481 -1.472 32.336 1.00 46.77 129 PRO A CA 1
ATOM 838 C C . PRO A 1 110 ? 41.725 -2.457 31.194 1.00 43.12 129 PRO A C 1
ATOM 839 O O . PRO A 1 110 ? 42.612 -2.220 30.377 1.00 48.81 129 PRO A O 1
ATOM 843 N N . ASP A 1 111 ? 40.971 -3.551 31.149 1.00 36.77 130 ASP A N 1
ATOM 844 C CA . ASP A 1 111 ? 41.152 -4.538 30.090 1.00 35.83 130 ASP A CA 1
ATOM 845 C C . ASP A 1 111 ? 40.121 -4.319 28.984 1.00 34.72 130 ASP A C 1
ATOM 846 O O . ASP A 1 111 ? 38.967 -4.732 29.101 1.00 36.07 130 ASP A O 1
ATOM 851 N N . THR A 1 112 ? 40.556 -3.673 27.906 1.00 34.12 131 THR A N 1
ATOM 852 C CA . THR A 1 112 ? 39.692 -3.424 26.756 1.00 32.03 131 THR A CA 1
ATOM 853 C C . THR A 1 112 ? 40.028 -4.366 25.610 1.00 29.26 131 THR A C 1
ATOM 854 O O . THR A 1 112 ? 39.578 -4.165 24.482 1.00 31.02 131 THR A O 1
ATOM 858 N N . ARG A 1 113 ? 40.847 -5.373 25.893 1.00 24.70 132 ARG A N 1
ATOM 859 C CA . ARG A 1 113 ? 41.239 -6.335 24.870 1.00 28.47 132 ARG A CA 1
ATOM 860 C C . ARG A 1 113 ? 40.048 -7.164 24.411 1.00 34.97 132 ARG A C 1
ATOM 861 O O . ARG A 1 113 ? 39.207 -7.568 25.217 1.00 32.85 132 ARG A O 1
ATOM 869 N N . VAL A 1 114 ? 39.981 -7.418 23.110 1.00 29.86 133 VAL A N 1
ATOM 870 C CA . VAL A 1 114 ? 38.920 -8.252 22.570 1.00 26.61 133 VAL A CA 1
ATOM 871 C C . VAL A 1 114 ? 39.224 -9.697 22.943 1.00 27.62 133 VAL A C 1
ATOM 872 O O . VAL A 1 114 ? 40.197 -10.280 22.472 1.00 32.44 133 VAL A O 1
ATOM 876 N N . HIS A 1 115 ? 38.401 -10.256 23.824 1.00 24.02 134 HIS A N 1
ATOM 877 C CA . HIS A 1 115 ? 38.633 -11.592 24.343 1.00 26.43 134 HIS A CA 1
ATOM 878 C C . HIS A 1 115 ? 38.107 -12.633 23.380 1.00 31.43 134 HIS A C 1
ATOM 879 O O . HIS A 1 115 ? 38.655 -13.730 23.276 1.00 28.44 134 HIS A O 1
ATOM 886 N N . CYS A 1 116 ? 37.035 -12.280 22.677 1.00 27.64 135 CYS A N 1
ATOM 887 C CA . CYS A 1 116 ? 36.449 -13.180 21.704 1.00 26.87 135 CYS A CA 1
ATOM 888 C C . CYS A 1 116 ? 35.709 -12.424 20.604 1.00 28.22 135 CYS A C 1
ATOM 889 O O . CYS A 1 116 ? 35.142 -11.359 20.832 1.00 24.24 135 CYS A O 1
ATOM 892 N N . CYS A 1 117 ? 35.742 -12.986 19.407 1.00 27.27 136 CYS A N 1
ATOM 893 C CA A CYS A 1 117 ? 34.987 -12.439 18.299 0.54 29.26 136 CYS A CA 1
ATOM 894 C CA B CYS A 1 117 ? 34.998 -12.449 18.274 0.46 29.55 136 CYS A CA 1
ATOM 895 C C . CYS A 1 117 ? 33.915 -13.424 17.841 1.00 30.53 136 CYS A C 1
ATOM 896 O O . CYS A 1 117 ? 34.205 -14.587 17.562 1.00 32.73 136 CYS A O 1
ATOM 901 N N . LEU A 1 118 ? 32.672 -12.955 17.795 1.00 30.43 137 LEU A N 1
ATOM 902 C CA . LEU A 1 118 ? 31.591 -13.726 17.192 1.00 26.20 137 LEU A CA 1
ATOM 903 C C . LEU A 1 118 ? 31.584 -13.413 15.708 1.00 24.04 137 LEU A C 1
ATOM 904 O O . LEU A 1 118 ? 31.255 -12.296 15.305 1.00 23.66 137 LEU A O 1
ATOM 909 N N . TYR A 1 119 ? 31.960 -14.387 14.892 1.00 26.50 138 TYR A N 1
ATOM 910 C CA . TYR A 1 119 ? 31.977 -14.176 13.457 1.00 22.67 138 TYR A CA 1
ATOM 911 C C . TYR A 1 119 ? 30.695 -14.700 12.814 1.00 25.97 138 TYR A C 1
ATOM 912 O O . TYR A 1 119 ? 30.390 -15.892 12.881 1.00 24.96 138 TYR A O 1
ATOM 921 N N . PHE A 1 120 ? 29.950 -13.792 12.196 1.00 24.60 139 PHE A N 1
ATOM 922 C CA . PHE A 1 120 ? 28.663 -14.121 11.594 1.00 21.41 139 PHE A CA 1
ATOM 923 C C . PHE A 1 120 ? 28.810 -14.609 10.151 1.00 23.18 139 PHE A C 1
ATOM 924 O O . PHE A 1 120 ? 29.337 -13.900 9.294 1.00 24.74 139 PHE A O 1
ATOM 932 N N . ILE A 1 121 ? 28.333 -15.823 9.899 1.00 23.68 140 ILE A N 1
ATOM 933 C CA . ILE A 1 121 ? 28.371 -16.423 8.572 1.00 24.86 140 ILE A CA 1
ATOM 934 C C . ILE A 1 121 ? 26.990 -16.352 7.933 1.00 22.91 140 ILE A C 1
ATOM 935 O O . ILE A 1 121 ? 26.019 -16.829 8.519 1.00 23.47 140 ILE A O 1
ATOM 940 N N . PRO A 1 122 ? 26.898 -15.766 6.725 1.00 21.62 141 PRO A N 1
ATOM 941 C CA . PRO A 1 122 ? 25.621 -15.729 6.001 1.00 20.33 141 PRO A CA 1
ATOM 942 C C . PRO A 1 122 ? 25.074 -17.133 5.805 1.00 20.42 141 PRO A C 1
ATOM 943 O O . PRO A 1 122 ? 25.845 -18.043 5.507 1.00 20.50 141 PRO A O 1
ATOM 947 N N . ALA A 1 123 ? 23.772 -17.309 6.001 1.00 22.09 142 ALA A N 1
ATOM 948 C CA . ALA A 1 123 ? 23.147 -18.615 5.839 1.00 28.66 142 ALA A CA 1
ATOM 949 C C . ALA A 1 123 ? 22.870 -18.894 4.357 1.00 33.37 142 ALA A C 1
ATOM 950 O O . ALA A 1 123 ? 21.723 -18.889 3.918 1.00 32.70 142 ALA A O 1
ATOM 952 N N . THR A 1 124 ? 23.933 -19.139 3.598 1.00 33.50 143 THR A N 1
ATOM 953 C CA . THR A 1 124 ? 23.822 -19.349 2.160 1.00 37.12 143 THR A CA 1
ATOM 954 C C . THR A 1 124 ? 23.402 -20.774 1.812 1.00 34.68 143 THR A C 1
ATOM 955 O O . THR A 1 124 ? 22.626 -20.987 0.884 1.00 35.52 143 THR A O 1
ATOM 959 N N . GLY A 1 125 ? 23.904 -21.740 2.573 1.00 34.97 144 GLY A N 1
ATOM 960 C CA . GLY A 1 125 ? 23.584 -23.139 2.353 1.00 33.22 144 GLY A CA 1
ATOM 961 C C . GLY A 1 125 ? 24.648 -23.906 1.592 1.00 34.97 144 GLY A C 1
ATOM 962 O O . GLY A 1 125 ? 24.595 -25.132 1.497 1.00 40.68 144 GLY A O 1
ATOM 963 N N . HIS A 1 126 ? 25.636 -23.192 1.068 1.00 28.11 145 HIS A N 1
ATOM 964 C CA . HIS A 1 126 ? 26.722 -23.839 0.351 1.00 34.74 145 HIS A CA 1
ATOM 965 C C . HIS A 1 126 ? 27.903 -23.984 1.287 1.00 38.95 145 HIS A C 1
ATOM 966 O O . HIS A 1 126 ? 27.835 -24.709 2.273 1.00 46.44 145 HIS A O 1
ATOM 973 N N . SER A 1 127 ? 28.990 -23.300 0.968 1.00 38.76 146 SER A N 1
ATOM 974 C CA . SER A 1 127 ? 30.182 -23.363 1.789 1.00 41.78 146 SER A CA 1
ATOM 975 C C . SER A 1 127 ? 30.627 -21.958 2.148 1.00 43.11 146 SER A C 1
ATOM 976 O O . SER A 1 127 ? 30.006 -20.976 1.742 1.00 48.38 146 SER A O 1
ATOM 979 N N . LEU A 1 128 ? 31.676 -21.879 2.956 1.00 34.87 147 LEU A N 1
ATOM 980 C CA . LEU A 1 128 ? 32.255 -20.610 3.356 1.00 32.76 147 LEU A CA 1
ATOM 981 C C . LEU A 1 128 ? 32.755 -19.815 2.159 1.00 33.32 147 LEU A C 1
ATOM 982 O O . LEU A 1 128 ? 33.420 -20.345 1.275 1.00 34.80 147 LEU A O 1
ATOM 987 N N . ARG A 1 129 ? 32.450 -18.536 2.136 1.00 30.00 148 ARG A N 1
ATOM 988 C CA . ARG A 1 129 ? 32.900 -17.641 1.107 1.00 30.22 148 ARG A CA 1
ATOM 989 C C . ARG A 1 129 ? 34.395 -17.310 1.313 1.00 30.38 148 ARG A C 1
ATOM 990 O O . ARG A 1 129 ? 34.817 -17.220 2.417 1.00 24.08 148 ARG A O 1
ATOM 998 N N . PRO A 1 130 ? 35.166 -17.130 0.243 1.00 27.18 149 PRO A N 1
ATOM 999 C CA . PRO A 1 130 ? 36.585 -16.765 0.347 1.00 27.62 149 PRO A CA 1
ATOM 1000 C C . PRO A 1 130 ? 36.836 -15.556 1.258 1.00 25.57 149 PRO A C 1
ATOM 1001 O O . PRO A 1 130 ? 37.810 -15.565 2.008 1.00 27.35 149 PRO A O 1
ATOM 1005 N N . LEU A 1 131 ? 35.973 -14.544 1.210 1.00 28.32 150 LEU A N 1
ATOM 1006 C CA . LEU A 1 131 ? 36.133 -13.368 2.071 1.00 28.69 150 LEU A CA 1
ATOM 1007 C C . LEU A 1 131 ? 36.072 -13.730 3.551 1.00 26.62 150 LEU A C 1
ATOM 1008 O O . LEU A 1 131 ? 36.908 -13.294 4.344 1.00 28.25 150 LEU A O 1
ATOM 1013 N N . ASP A 1 132 ? 35.069 -14.524 3.913 1.00 28.46 151 ASP A N 1
ATOM 1014 C CA . ASP A 1 132 ? 34.882 -14.926 5.295 1.00 24.16 151 ASP A CA 1
ATOM 1015 C C . ASP A 1 132 ? 35.984 -15.878 5.720 1.00 27.31 151 ASP A C 1
ATOM 1016 O O . ASP A 1 132 ? 36.411 -15.850 6.869 1.00 32.26 151 ASP A O 1
ATOM 1021 N N . ILE A 1 133 ? 36.451 -16.716 4.796 1.00 26.36 152 ILE A N 1
ATOM 1022 C CA . ILE A 1 133 ? 37.595 -17.564 5.100 1.00 29.96 152 ILE A CA 1
ATOM 1023 C C . ILE A 1 133 ? 38.811 -16.696 5.417 1.00 30.11 152 ILE A C 1
ATOM 1024 O O . ILE A 1 133 ? 39.457 -16.877 6.445 1.00 26.06 152 ILE A O 1
ATOM 1029 N N . GLU A 1 134 ? 39.105 -15.747 4.531 1.00 29.04 153 GLU A N 1
ATOM 1030 C CA . GLU A 1 134 ? 40.252 -14.859 4.703 1.00 29.96 153 GLU A CA 1
ATOM 1031 C C . GLU A 1 134 ? 40.165 -14.033 5.986 1.00 29.19 153 GLU A C 1
ATOM 1032 O O . GLU A 1 134 ? 41.152 -13.890 6.703 1.00 28.56 153 GLU A O 1
ATOM 1038 N N . PHE A 1 135 ? 38.982 -13.499 6.274 1.00 25.62 154 PHE A N 1
ATOM 1039 C CA . PHE A 1 135 ? 38.792 -12.655 7.445 1.00 27.90 154 PHE A CA 1
ATOM 1040 C C . PHE A 1 135 ? 38.944 -13.484 8.720 1.00 29.06 154 PHE A C 1
ATOM 1041 O O . PHE A 1 135 ? 39.651 -13.078 9.641 1.00 22.59 154 PHE A O 1
ATOM 1049 N N . MET A 1 136 ? 38.290 -14.642 8.773 1.00 26.90 155 MET A N 1
ATOM 1050 C CA . MET A 1 136 ? 38.393 -15.507 9.947 1.00 29.36 155 MET A CA 1
ATOM 1051 C C . MET A 1 136 ? 39.809 -16.023 10.171 1.00 30.72 155 MET A C 1
ATOM 1052 O O . MET A 1 136 ? 40.242 -16.188 11.314 1.00 27.75 155 MET A O 1
ATOM 1057 N N . LYS A 1 137 ? 40.524 -16.293 9.084 1.00 26.24 156 LYS A N 1
ATOM 1058 C CA . LYS A 1 137 ? 41.904 -16.745 9.199 1.00 28.07 156 LYS A CA 1
ATOM 1059 C C . LYS A 1 137 ? 42.757 -15.673 9.868 1.00 32.10 156 LYS A C 1
ATOM 1060 O O . LYS A 1 137 ? 43.491 -15.954 10.820 1.00 31.36 156 LYS A O 1
ATOM 1066 N N . ARG A 1 138 ? 42.629 -14.440 9.389 1.00 24.31 157 ARG A N 1
ATOM 1067 C CA . ARG A 1 138 ? 43.375 -13.316 9.951 1.00 30.04 157 ARG A CA 1
ATOM 1068 C C . ARG A 1 138 ? 43.002 -13.064 11.408 1.00 32.67 157 ARG A C 1
ATOM 1069 O O . ARG A 1 138 ? 43.874 -12.829 12.248 1.00 30.42 157 ARG A O 1
ATOM 1077 N N . LEU A 1 139 ? 41.707 -13.119 11.705 1.00 27.28 158 LEU A N 1
ATOM 1078 C CA . LEU A 1 139 ? 41.233 -12.920 13.066 1.00 28.06 158 LEU A CA 1
ATOM 1079 C C . LEU A 1 139 ? 41.755 -13.986 14.018 1.00 27.23 158 LEU A C 1
ATOM 1080 O O . LEU A 1 139 ? 42.209 -13.673 15.116 1.00 26.23 158 LEU A O 1
ATOM 1085 N N . SER A 1 140 ? 41.698 -15.242 13.581 1.00 28.31 159 SER A N 1
ATOM 1086 C CA . SER A 1 140 ? 42.047 -16.378 14.428 1.00 25.68 159 SER A CA 1
ATOM 1087 C C . SER A 1 140 ? 43.498 -16.340 14.887 1.00 30.12 159 SER A C 1
ATOM 1088 O O . SER A 1 140 ? 43.866 -17.013 15.852 1.00 30.48 159 SER A O 1
ATOM 1091 N N . LYS A 1 141 ? 44.316 -15.551 14.200 1.00 30.09 160 LYS A N 1
ATOM 1092 C CA . LYS A 1 141 ? 45.726 -15.434 14.543 1.00 36.01 160 LYS A CA 1
ATOM 1093 C C . LYS A 1 141 ? 45.960 -14.429 15.665 1.00 36.80 160 LYS A C 1
ATOM 1094 O O . LYS A 1 141 ? 47.028 -14.416 16.269 1.00 37.13 160 LYS A O 1
ATOM 1100 N N . VAL A 1 142 ? 44.972 -13.584 15.942 1.00 34.00 161 VAL A N 1
ATOM 1101 C CA . VAL A 1 142 ? 45.147 -12.543 16.951 1.00 31.80 161 VAL A CA 1
ATOM 1102 C C . VAL A 1 142 ? 44.083 -12.556 18.047 1.00 30.62 161 VAL A C 1
ATOM 1103 O O . VAL A 1 142 ? 44.220 -11.859 19.049 1.00 32.63 161 VAL A O 1
ATOM 1107 N N . VAL A 1 143 ? 43.018 -13.327 17.857 1.00 28.69 162 VAL A N 1
ATOM 1108 C CA . VAL A 1 143 ? 41.910 -13.317 18.808 1.00 24.91 162 VAL A CA 1
ATOM 1109 C C . VAL A 1 143 ? 41.137 -14.637 18.768 1.00 29.24 162 VAL A C 1
ATOM 1110 O O . VAL A 1 143 ? 41.161 -15.339 17.753 1.00 28.79 162 VAL A O 1
ATOM 1114 N N . ASN A 1 144 ? 40.473 -14.984 19.873 1.00 25.12 163 ASN A N 1
ATOM 1115 C CA . ASN A 1 144 ? 39.571 -16.144 19.902 1.00 25.65 163 ASN A CA 1
ATOM 1116 C C . ASN A 1 144 ? 38.353 -15.931 19.014 1.00 24.56 163 ASN A C 1
ATOM 1117 O O . ASN A 1 144 ? 37.718 -14.875 19.063 1.00 28.04 163 ASN A O 1
ATOM 1122 N N . ILE A 1 145 ? 38.043 -16.932 18.194 1.00 22.18 164 ILE A N 1
ATOM 1123 C CA . ILE A 1 145 ? 36.926 -16.842 17.255 1.00 28.46 164 ILE A CA 1
ATOM 1124 C C . ILE A 1 145 ? 35.849 -17.878 17.547 1.00 24.67 164 ILE A C 1
ATOM 1125 O O . ILE A 1 145 ? 36.142 -19.065 17.692 1.00 26.96 164 ILE A O 1
ATOM 1130 N N . VAL A 1 146 ? 34.606 -17.427 17.656 1.00 20.88 165 VAL A N 1
ATOM 1131 C CA . VAL A 1 146 ? 33.480 -18.348 17.702 1.00 20.45 165 VAL A CA 1
ATOM 1132 C C . VAL A 1 146 ? 32.552 -18.012 16.538 1.00 25.33 165 VAL A C 1
ATOM 1133 O O . VAL A 1 146 ? 31.856 -17.001 16.567 1.00 25.64 165 VAL A O 1
ATOM 1137 N N . PRO A 1 147 ? 32.599 -18.827 15.474 1.00 22.73 166 PRO A N 1
ATOM 1138 C CA . PRO A 1 147 ? 31.722 -18.627 14.319 1.00 27.52 166 PRO A CA 1
ATOM 1139 C C . PRO A 1 147 ? 30.271 -18.972 14.630 1.00 25.05 166 PRO A C 1
ATOM 1140 O O . PRO A 1 147 ? 29.983 -19.856 15.440 1.00 25.96 166 PRO A O 1
ATOM 1144 N N . VAL A 1 148 ? 29.366 -18.254 13.979 1.00 25.84 167 VAL A N 1
ATOM 1145 C CA A VAL A 1 148 ? 27.937 -18.437 14.143 0.12 21.64 167 VAL A CA 1
ATOM 1146 C CA B VAL A 1 148 ? 27.934 -18.509 14.128 0.88 20.77 167 VAL A CA 1
ATOM 1147 C C . VAL A 1 148 ? 27.258 -18.412 12.767 1.00 21.55 167 VAL A C 1
ATOM 1148 O O . VAL A 1 148 ? 27.735 -17.727 11.872 1.00 22.83 167 VAL A O 1
ATOM 1155 N N . ILE A 1 149 ? 26.169 -19.161 12.595 1.00 22.73 168 ILE A N 1
ATOM 1156 C CA . ILE A 1 149 ? 25.349 -19.025 11.389 1.00 23.15 168 ILE A CA 1
ATOM 1157 C C . ILE A 1 149 ? 24.306 -17.945 11.637 1.00 26.61 168 ILE A C 1
ATOM 1158 O O . ILE A 1 149 ? 23.424 -18.106 12.483 1.00 27.91 168 ILE A O 1
ATOM 1163 N N . ALA A 1 150 ? 24.439 -16.832 10.925 1.00 21.36 169 ALA A N 1
ATOM 1164 C CA . ALA A 1 150 ? 23.534 -15.699 11.064 1.00 22.58 169 ALA A CA 1
ATOM 1165 C C . ALA A 1 150 ? 22.140 -16.027 10.537 1.00 27.94 169 ALA A C 1
ATOM 1166 O O . ALA A 1 150 ? 22.004 -16.776 9.563 1.00 28.40 169 ALA A O 1
ATOM 1168 N N . LYS A 1 151 ? 21.117 -15.484 11.195 1.00 24.79 170 LYS A N 1
ATOM 1169 C CA . LYS A 1 151 ? 19.728 -15.664 10.769 1.00 26.99 170 LYS A CA 1
ATOM 1170 C C . LYS A 1 151 ? 19.410 -17.119 10.464 1.00 31.21 170 LYS A C 1
ATOM 1171 O O . LYS A 1 151 ? 18.895 -17.435 9.395 1.00 22.13 170 LYS A O 1
ATOM 1177 N N . ALA A 1 152 ? 19.719 -17.994 11.414 1.00 25.48 171 ALA A N 1
ATOM 1178 C CA . ALA A 1 152 ? 19.657 -19.432 11.195 1.00 23.90 171 ALA A CA 1
ATOM 1179 C C . ALA A 1 152 ? 18.248 -19.929 10.908 1.00 25.75 171 ALA A C 1
ATOM 1180 O O . ALA A 1 152 ? 18.063 -21.046 10.425 1.00 27.73 171 ALA A O 1
ATOM 1182 N N . ASP A 1 153 ? 17.258 -19.092 11.191 1.00 25.40 172 ASP A N 1
ATOM 1183 C CA . ASP A 1 153 ? 15.875 -19.407 10.868 1.00 32.43 172 ASP A CA 1
ATOM 1184 C C . ASP A 1 153 ? 15.687 -19.519 9.352 1.00 30.02 172 ASP A C 1
ATOM 1185 O O . ASP A 1 153 ? 14.677 -20.036 8.884 1.00 28.89 172 ASP A O 1
ATOM 1190 N N . THR A 1 154 ? 16.682 -19.054 8.598 1.00 28.99 173 THR A N 1
ATOM 1191 C CA . THR A 1 154 ? 16.680 -19.146 7.141 1.00 32.67 173 THR A CA 1
ATOM 1192 C C . THR A 1 154 ? 16.801 -20.591 6.673 1.00 31.32 173 THR A C 1
ATOM 1193 O O . THR A 1 154 ? 16.365 -20.949 5.583 1.00 32.01 173 THR A O 1
ATOM 1197 N N . LEU A 1 155 ? 17.365 -21.427 7.533 1.00 33.13 174 LEU A N 1
ATOM 1198 C CA . LEU A 1 155 ? 17.672 -22.800 7.175 1.00 31.71 174 LEU A CA 1
ATOM 1199 C C . LEU A 1 155 ? 16.705 -23.786 7.804 1.00 32.50 174 LEU A C 1
ATOM 1200 O O . LEU A 1 155 ? 16.314 -23.633 8.961 1.00 34.75 174 LEU A O 1
ATOM 1205 N N . THR A 1 156 ? 16.322 -24.804 7.041 1.00 26.20 175 THR A N 1
ATOM 1206 C CA . THR A 1 156 ? 15.643 -25.952 7.622 1.00 33.97 175 THR A CA 1
ATOM 1207 C C . THR A 1 156 ? 16.669 -26.693 8.464 1.00 35.08 175 THR A C 1
ATOM 1208 O O . THR A 1 156 ? 17.864 -26.395 8.395 1.00 32.37 175 THR A O 1
ATOM 1212 N N . LEU A 1 157 ? 16.216 -27.663 9.247 1.00 41.60 176 LEU A N 1
ATOM 1213 C CA . LEU A 1 157 ? 17.129 -28.428 10.087 1.00 41.93 176 LEU A CA 1
ATOM 1214 C C . LEU A 1 157 ? 18.144 -29.184 9.236 1.00 40.29 176 LEU A C 1
ATOM 1215 O O . LEU A 1 157 ? 19.341 -29.160 9.516 1.00 42.70 176 LEU A O 1
ATOM 1220 N N . GLU A 1 158 ? 17.659 -29.843 8.189 1.00 39.02 177 GLU A N 1
ATOM 1221 C CA . GLU A 1 158 ? 18.523 -30.610 7.300 1.00 42.39 177 GLU A CA 1
ATOM 1222 C C . GLU A 1 158 ? 19.537 -29.699 6.614 1.00 43.38 177 GLU A C 1
ATOM 1223 O O . GLU A 1 158 ? 20.714 -30.045 6.499 1.00 44.05 177 GLU A O 1
ATOM 1225 N N . GLU A 1 159 ? 19.083 -28.531 6.167 1.00 41.78 178 GLU A N 1
ATOM 1226 C CA . GLU A 1 159 ? 19.981 -27.561 5.552 1.00 35.42 178 GLU A CA 1
ATOM 1227 C C . GLU A 1 159 ? 21.044 -27.116 6.551 1.00 32.48 178 GLU A C 1
ATOM 1228 O O . GLU A 1 159 ? 22.218 -26.999 6.209 1.00 31.32 178 GLU A O 1
ATOM 1234 N N . ARG A 1 160 ? 20.624 -26.897 7.793 1.00 31.26 179 ARG A N 1
ATOM 1235 C CA . ARG A 1 160 ? 21.527 -26.451 8.851 1.00 34.72 179 ARG A CA 1
ATOM 1236 C C . ARG A 1 160 ? 22.638 -27.470 9.123 1.00 38.71 179 ARG A C 1
ATOM 1237 O O . ARG A 1 160 ? 23.814 -27.113 9.215 1.00 33.33 179 ARG A O 1
ATOM 1245 N N . VAL A 1 161 ? 22.255 -28.738 9.244 1.00 42.44 180 VAL A N 1
ATOM 1246 C CA . VAL A 1 161 ? 23.207 -29.818 9.501 1.00 44.24 180 VAL A CA 1
ATOM 1247 C C . VAL A 1 161 ? 24.260 -29.900 8.401 1.00 41.00 180 VAL A C 1
ATOM 1248 O O . VAL A 1 161 ? 25.461 -29.970 8.671 1.00 38.84 180 VAL A O 1
ATOM 1252 N N . HIS A 1 162 ? 23.796 -29.889 7.157 1.00 39.67 181 HIS A N 1
ATOM 1253 C CA . HIS A 1 162 ? 24.682 -29.987 6.005 1.00 39.79 181 HIS A CA 1
ATOM 1254 C C . HIS A 1 162 ? 25.564 -28.748 5.844 1.00 35.21 181 HIS A C 1
ATOM 1255 O O . HIS A 1 162 ? 26.743 -28.853 5.510 1.00 36.24 181 HIS A O 1
ATOM 1262 N N . PHE A 1 163 ? 24.990 -27.573 6.083 1.00 34.70 182 PHE A N 1
ATOM 1263 C CA . PHE A 1 163 ? 25.746 -26.325 6.012 1.00 30.28 182 PHE A CA 1
ATOM 1264 C C . PHE A 1 163 ? 26.864 -26.295 7.058 1.00 31.24 182 PHE A C 1
ATOM 1265 O O . PHE A 1 163 ? 27.983 -25.864 6.772 1.00 27.77 182 PHE A O 1
ATOM 1273 N N . LYS A 1 164 ? 26.563 -26.761 8.266 1.00 27.99 183 LYS A N 1
ATOM 1274 C CA . LYS A 1 164 ? 27.574 -26.831 9.320 1.00 25.84 183 LYS A CA 1
ATOM 1275 C C . LYS A 1 164 ? 28.748 -27.727 8.938 1.00 28.57 183 LYS A C 1
ATOM 1276 O O . LYS A 1 164 ? 29.904 -27.401 9.212 1.00 30.82 183 LYS A O 1
ATOM 1282 N N A GLN A 1 165 ? 28.447 -28.853 8.298 0.50 34.61 184 GLN A N 1
ATOM 1283 N N B GLN A 1 165 ? 28.444 -28.806 8.253 0.50 34.61 184 GLN A N 1
ATOM 1284 C CA A GLN A 1 165 ? 29.484 -29.776 7.859 0.50 36.54 184 GLN A CA 1
ATOM 1285 C CA B GLN A 1 165 ? 29.435 -29.752 7.851 0.50 36.54 184 GLN A CA 1
ATOM 1286 C C A GLN A 1 165 ? 30.407 -29.122 6.839 0.50 34.07 184 GLN A C 1
ATOM 1287 C C B GLN A 1 165 ? 30.368 -29.146 6.822 0.50 34.07 184 GLN A C 1
ATOM 1288 O O A GLN A 1 165 ? 31.626 -29.259 6.920 0.50 33.51 184 GLN A O 1
ATOM 1289 O O B GLN A 1 165 ? 31.541 -29.179 6.985 0.50 33.51 184 GLN A O 1
ATOM 1300 N N . ARG A 1 166 ? 29.820 -28.406 5.885 1.00 34.04 185 ARG A N 1
ATOM 1301 C CA . ARG A 1 166 ? 30.595 -27.711 4.859 1.00 28.89 185 ARG A CA 1
ATOM 1302 C C . ARG A 1 166 ? 31.416 -26.563 5.453 1.00 24.86 185 ARG A C 1
ATOM 1303 O O . ARG A 1 166 ? 32.554 -26.342 5.044 1.00 30.23 185 ARG A O 1
ATOM 1311 N N . ILE A 1 167 ? 30.844 -25.826 6.404 1.00 24.03 186 ILE A N 1
ATOM 1312 C CA . ILE A 1 167 ? 31.587 -24.752 7.075 1.00 26.84 186 ILE A CA 1
ATOM 1313 C C . ILE A 1 167 ? 32.756 -25.288 7.913 1.00 23.94 186 ILE A C 1
ATOM 1314 O O . ILE A 1 167 ? 33.874 -24.771 7.857 1.00 28.62 186 ILE A O 1
ATOM 1319 N N . THR A 1 168 ? 32.492 -26.332 8.685 1.00 27.60 187 THR A N 1
ATOM 1320 C CA . THR A 1 168 ? 33.527 -26.963 9.501 1.00 31.51 187 THR A CA 1
ATOM 1321 C C . THR A 1 168 ? 34.666 -27.486 8.623 1.00 33.83 187 THR A C 1
ATOM 1322 O O . THR A 1 168 ? 35.841 -27.324 8.955 1.00 31.23 187 THR A O 1
ATOM 1326 N N . ALA A 1 169 ? 34.316 -28.108 7.502 1.00 30.96 188 ALA A N 1
ATOM 1327 C CA . ALA A 1 169 ? 35.324 -28.595 6.569 1.00 33.45 188 ALA A CA 1
ATOM 1328 C C . ALA A 1 169 ? 36.202 -27.450 6.072 1.00 35.65 188 ALA A C 1
ATOM 1329 O O . ALA A 1 169 ? 37.424 -27.584 6.013 1.00 35.86 188 ALA A O 1
ATOM 1331 N N . ASP A 1 170 ? 35.584 -26.314 5.754 1.00 34.43 189 ASP A N 1
ATOM 1332 C CA . ASP A 1 170 ? 36.336 -25.150 5.288 1.00 36.23 189 ASP A CA 1
ATOM 1333 C C . ASP A 1 170 ? 37.241 -24.578 6.376 1.00 31.10 189 ASP A C 1
ATOM 1334 O O . ASP A 1 170 ? 38.387 -24.219 6.107 1.00 33.22 189 ASP A O 1
ATOM 1339 N N . LEU A 1 171 ? 36.731 -24.493 7.599 1.00 29.62 190 LEU A N 1
ATOM 1340 C CA . LEU A 1 171 ? 37.534 -23.990 8.712 1.00 30.09 190 LEU A CA 1
ATOM 1341 C C . LEU A 1 171 ? 38.756 -24.865 8.943 1.00 31.67 190 LEU A C 1
ATOM 1342 O O . LEU A 1 171 ? 39.882 -24.373 9.029 1.00 33.12 190 LEU A O 1
ATOM 1347 N N . LEU A 1 172 ? 38.523 -26.172 8.997 1.00 28.73 191 LEU A N 1
ATOM 1348 C CA . LEU A 1 172 ? 39.576 -27.141 9.267 1.00 27.61 191 LEU A CA 1
ATOM 1349 C C . LEU A 1 172 ? 40.573 -27.245 8.116 1.00 35.04 191 LEU A C 1
ATOM 1350 O O . LEU A 1 172 ? 41.776 -27.340 8.347 1.00 34.89 191 LEU A O 1
ATOM 1355 N N . SER A 1 173 ? 40.084 -27.264 6.878 1.00 32.70 192 SER A N 1
ATOM 1356 C CA . SER A 1 173 ? 40.993 -27.419 5.748 1.00 31.85 192 SER A CA 1
ATOM 1357 C C . SER A 1 173 ? 41.827 -26.144 5.566 1.00 32.36 192 SER A C 1
ATOM 1358 O O . SER A 1 173 ? 42.916 -26.184 4.999 1.00 35.81 192 SER A O 1
ATOM 1361 N N . ASN A 1 174 ? 41.322 -25.018 6.065 1.00 32.25 193 ASN A N 1
ATOM 1362 C CA . ASN A 1 174 ? 42.058 -23.754 5.997 1.00 33.47 193 ASN A CA 1
ATOM 1363 C C . ASN A 1 174 ? 42.831 -23.421 7.273 1.00 35.09 193 ASN A C 1
ATOM 1364 O O . ASN A 1 174 ? 43.357 -22.317 7.413 1.00 39.68 193 ASN A O 1
ATOM 1369 N N . GLY A 1 175 ? 42.900 -24.379 8.192 1.00 34.78 194 GLY A N 1
ATOM 1370 C CA . GLY A 1 175 ? 43.636 -24.205 9.433 1.00 35.91 194 GLY A CA 1
ATOM 1371 C C . GLY A 1 175 ? 43.136 -23.072 10.309 1.00 35.50 194 GLY A C 1
ATOM 1372 O O . GLY A 1 175 ? 43.920 -22.408 10.987 1.00 38.47 194 GLY A O 1
ATOM 1373 N N . ILE A 1 176 ? 41.827 -22.853 10.309 1.00 27.73 195 ILE A N 1
ATOM 1374 C CA . ILE A 1 176 ? 41.236 -21.818 11.147 1.00 33.29 195 ILE A CA 1
ATOM 1375 C C . ILE A 1 176 ? 40.765 -22.417 12.471 1.00 38.55 195 ILE A C 1
ATOM 1376 O O . ILE A 1 176 ? 39.740 -23.096 12.529 1.00 39.79 195 ILE A O 1
ATOM 1381 N N . ASP A 1 177 ? 41.526 -22.162 13.531 1.00 39.42 196 ASP A N 1
ATOM 1382 C CA . ASP A 1 177 ? 41.198 -22.654 14.866 1.00 40.52 196 ASP A CA 1
ATOM 1383 C C . ASP A 1 177 ? 40.117 -21.799 15.514 1.00 36.39 196 ASP A C 1
ATOM 1384 O O . ASP A 1 177 ? 40.227 -20.578 15.551 1.00 41.92 196 ASP A O 1
ATOM 1386 N N . VAL A 1 178 ? 39.047 -22.434 15.973 1.00 33.84 197 VAL A N 1
ATOM 1387 C CA . VAL A 1 178 ? 37.986 -21.706 16.662 1.00 32.84 197 VAL A CA 1
ATOM 1388 C C . VAL A 1 178 ? 37.928 -22.108 18.137 1.00 30.31 197 VAL A C 1
ATOM 1389 O O . VAL A 1 178 ? 38.303 -23.222 18.497 1.00 32.82 197 VAL A O 1
ATOM 1393 N N . TYR A 1 179 ? 37.460 -21.201 18.987 1.00 30.20 198 TYR A N 1
ATOM 1394 C CA . TYR A 1 179 ? 37.334 -21.510 20.405 1.00 33.52 198 TYR A CA 1
ATOM 1395 C C . TYR A 1 179 ? 36.159 -22.467 20.595 1.00 33.98 198 TYR A C 1
ATOM 1396 O O . TYR A 1 179 ? 35.124 -22.289 19.967 1.00 33.49 198 TYR A O 1
ATOM 1405 N N . PRO A 1 180 ? 36.315 -23.486 21.461 1.00 32.17 199 PRO A N 1
ATOM 1406 C CA . PRO A 1 180 ? 37.533 -23.777 22.225 1.00 30.84 199 PRO A CA 1
ATOM 1407 C C . PRO A 1 180 ? 38.510 -24.656 21.459 1.00 27.50 199 PRO A C 1
ATOM 1408 O O . PRO A 1 180 ? 38.139 -25.729 20.991 1.00 28.20 199 PRO A O 1
ATOM 1412 N N . GLN A 1 181 ? 39.751 -24.198 21.342 1.00 28.46 200 GLN A N 1
ATOM 1413 C CA . GLN A 1 181 ? 40.766 -24.936 20.609 1.00 32.12 200 GLN A CA 1
ATOM 1414 C C . GLN A 1 181 ? 41.107 -26.219 21.367 1.00 39.09 200 GLN A C 1
ATOM 1415 O O . GLN A 1 181 ? 41.295 -26.203 22.587 1.00 38.63 200 GLN A O 1
ATOM 1421 N N . LYS A 1 182 ? 41.193 -27.323 20.634 1.00 36.94 201 LYS A N 1
ATOM 1422 C CA . LYS A 1 182 ? 41.383 -28.640 21.229 1.00 46.51 201 LYS A CA 1
ATOM 1423 C C . LYS A 1 182 ? 42.670 -28.736 22.051 1.00 44.32 201 LYS A C 1
ATOM 1424 O O . LYS A 1 182 ? 42.716 -29.431 23.066 1.00 42.96 201 LYS A O 1
ATOM 1430 N N . GLU A 1 183 ? 43.705 -28.022 21.621 1.00 38.08 202 GLU A N 1
ATOM 1431 C CA . GLU A 1 183 ? 45.003 -28.085 22.285 1.00 43.14 202 GLU A CA 1
ATOM 1432 C C . GLU A 1 183 ? 45.009 -27.411 23.656 1.00 44.62 202 GLU A C 1
ATOM 1433 O O . GLU A 1 183 ? 45.937 -27.602 24.439 1.00 44.59 202 GLU A O 1
ATOM 1439 N N . PHE A 1 184 ? 43.987 -26.612 23.940 1.00 42.99 203 PHE A N 1
ATOM 1440 C CA . PHE A 1 184 ? 43.943 -25.874 25.198 1.00 44.80 203 PHE A CA 1
ATOM 1441 C C . PHE A 1 184 ? 43.019 -26.509 26.235 1.00 46.56 203 PHE A C 1
ATOM 1442 O O . PHE A 1 184 ? 42.751 -25.913 27.278 1.00 49.44 203 PHE A O 1
ATOM 1450 N N . ASP A 1 185 ? 42.547 -27.722 25.960 1.00 46.09 204 ASP A N 1
ATOM 1451 C CA . ASP A 1 185 ? 41.773 -28.466 26.948 1.00 47.41 204 ASP A CA 1
ATOM 1452 C C . ASP A 1 185 ? 42.730 -28.938 28.037 1.00 50.51 204 ASP A C 1
ATOM 1453 O O . ASP A 1 185 ? 43.697 -29.638 27.746 1.00 46.05 204 ASP A O 1
ATOM 1458 N N . GLU A 1 186 ? 42.481 -28.540 29.281 1.00 58.60 205 GLU A N 1
ATOM 1459 C CA . GLU A 1 186 ? 43.412 -28.837 30.372 1.00 65.97 205 GLU A CA 1
ATOM 1460 C C . GLU A 1 186 ? 43.186 -30.200 31.035 1.00 62.93 205 GLU A C 1
ATOM 1461 O O . GLU A 1 186 ? 44.137 -30.818 31.512 1.00 64.20 205 GLU A O 1
ATOM 1467 N N . ASP A 1 187 ? 41.940 -30.663 31.088 1.00 57.70 206 ASP A N 1
ATOM 1468 C CA . ASP A 1 187 ? 41.657 -31.973 31.675 1.00 56.03 206 ASP A CA 1
ATOM 1469 C C . ASP A 1 187 ? 40.456 -32.667 31.032 1.00 48.56 206 ASP A C 1
ATOM 1470 O O . ASP A 1 187 ? 39.889 -32.173 30.066 1.00 41.98 206 ASP A O 1
ATOM 1475 N N . SER A 1 188 ? 40.084 -33.820 31.579 1.00 48.22 207 SER A N 1
ATOM 1476 C CA . SER A 1 188 ? 38.993 -34.620 31.034 1.00 48.11 207 SER A CA 1
ATOM 1477 C C . SER A 1 188 ? 37.640 -33.919 31.105 1.00 46.80 207 SER A C 1
ATOM 1478 O O . SER A 1 188 ? 36.855 -33.995 30.160 1.00 44.68 207 SER A O 1
ATOM 1481 N N . GLU A 1 189 ? 37.364 -33.239 32.215 1.00 46.97 208 GLU A N 1
ATOM 1482 C CA . GLU A 1 189 ? 36.117 -32.491 32.337 1.00 49.50 208 GLU A CA 1
ATOM 1483 C C . GLU A 1 189 ? 36.055 -31.378 31.299 1.00 47.59 208 GLU A C 1
ATOM 1484 O O . GLU A 1 189 ? 35.023 -31.178 30.660 1.00 46.10 208 GLU A O 1
ATOM 1490 N N . ASP A 1 190 ? 37.163 -30.662 31.129 1.00 47.45 209 ASP A N 1
ATOM 1491 C CA . ASP A 1 190 ? 37.229 -29.601 30.133 1.00 49.34 209 ASP A CA 1
ATOM 1492 C C . ASP A 1 190 ? 36.981 -30.173 28.749 1.00 42.99 209 ASP A C 1
ATOM 1493 O O . ASP A 1 190 ? 36.225 -29.609 27.967 1.00 42.45 209 ASP A O 1
ATOM 1498 N N . ARG A 1 191 ? 37.614 -31.305 28.461 1.00 43.72 210 ARG A N 1
ATOM 1499 C CA . ARG A 1 191 ? 37.433 -31.976 27.180 1.00 42.27 210 ARG A CA 1
ATOM 1500 C C . ARG A 1 191 ? 35.991 -32.363 26.870 1.00 37.08 210 ARG A C 1
ATOM 1501 O O . ARG A 1 191 ? 35.510 -32.122 25.766 1.00 39.33 210 ARG A O 1
ATOM 1509 N N . LEU A 1 192 ? 35.304 -32.974 27.827 1.00 39.94 211 LEU A N 1
ATOM 1510 C CA . LEU A 1 192 ? 33.931 -33.394 27.588 1.00 42.75 211 LEU A CA 1
ATOM 1511 C C . LEU A 1 192 ? 33.029 -32.199 27.308 1.00 41.71 211 LEU A C 1
ATOM 1512 O O . LEU A 1 192 ? 32.209 -32.231 26.389 1.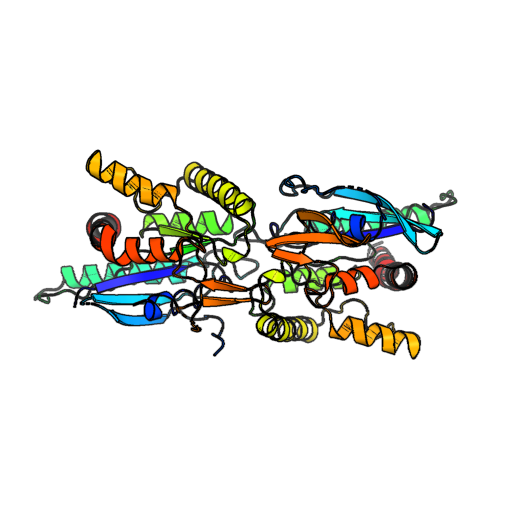00 40.56 211 LEU A O 1
ATOM 1517 N N . VAL A 1 193 ? 33.204 -31.133 28.081 1.00 43.25 212 VAL A N 1
ATOM 1518 C CA . VAL A 1 193 ? 32.420 -29.924 27.879 1.00 42.28 212 VAL A CA 1
ATOM 1519 C C . VAL A 1 193 ? 32.758 -29.279 26.544 1.00 40.95 212 VAL A C 1
ATOM 1520 O O . VAL A 1 193 ? 31.869 -28.958 25.756 1.00 41.27 212 VAL A O 1
ATOM 1524 N N . ASN A 1 194 ? 34.048 -29.123 26.275 1.00 37.68 213 ASN A N 1
ATOM 1525 C CA . ASN A 1 194 ? 34.481 -28.450 25.058 1.00 38.15 213 ASN A CA 1
ATOM 1526 C C . ASN A 1 194 ? 34.184 -29.229 23.776 1.00 38.58 213 ASN A C 1
ATOM 1527 O O . ASN A 1 194 ? 34.021 -28.631 22.713 1.00 38.04 213 ASN A O 1
ATOM 1532 N N . GLU A 1 195 ? 34.103 -30.553 23.871 1.00 40.09 214 GLU A N 1
ATOM 1533 C CA . GLU A 1 195 ? 33.746 -31.358 22.709 1.00 38.61 214 GLU A CA 1
ATOM 1534 C C . GLU A 1 195 ? 32.323 -31.053 22.249 1.00 39.77 214 GLU A C 1
ATOM 1535 O O . GLU A 1 195 ? 32.061 -30.954 21.049 1.00 38.01 214 GLU A O 1
ATOM 1541 N N . LYS A 1 196 ? 31.413 -30.900 23.208 1.00 40.79 215 LYS A N 1
ATOM 1542 C CA . LYS A 1 196 ? 30.023 -30.577 22.902 1.00 44.28 215 LYS A CA 1
ATOM 1543 C C . LYS A 1 196 ? 29.894 -29.229 22.204 1.00 40.18 215 LYS A C 1
ATOM 1544 O O . LYS A 1 196 ? 29.120 -29.093 21.261 1.00 39.27 215 LYS A O 1
ATOM 1550 N N . PHE A 1 197 ? 30.657 -28.240 22.664 1.00 36.21 216 PHE A N 1
ATOM 1551 C CA . PHE A 1 197 ? 30.679 -26.927 22.024 1.00 34.95 216 PHE A CA 1
ATOM 1552 C C . PHE A 1 197 ? 31.253 -27.027 20.617 1.00 30.92 216 PHE A C 1
ATOM 1553 O O . PHE A 1 197 ? 30.717 -26.448 19.671 1.00 29.75 216 PHE A O 1
ATOM 1561 N N . ARG A 1 198 ? 32.352 -27.761 20.500 1.00 29.91 217 ARG A N 1
ATOM 1562 C CA . ARG A 1 198 ? 33.067 -27.934 19.242 1.00 29.68 217 ARG A CA 1
ATOM 1563 C C . ARG A 1 198 ? 32.180 -28.599 18.191 1.00 38.29 217 ARG A C 1
ATOM 1564 O O . ARG A 1 198 ? 32.209 -28.240 17.015 1.00 40.77 217 ARG A O 1
ATOM 1572 N N . GLU A 1 199 ? 31.383 -29.564 18.630 1.00 34.57 218 GLU A N 1
ATOM 1573 C CA . GLU A 1 199 ? 30.493 -30.286 17.736 1.00 36.98 218 GLU A CA 1
ATOM 1574 C C . GLU A 1 199 ? 29.337 -29.410 17.257 1.00 38.71 218 GLU A C 1
ATOM 1575 O O . GLU A 1 199 ? 28.721 -29.686 16.233 1.00 37.42 218 GLU A O 1
ATOM 1577 N N . MET A 1 200 ? 29.036 -28.360 18.012 1.00 37.20 219 MET A N 1
ATOM 1578 C CA . MET A 1 200 ? 27.903 -27.507 17.692 1.00 35.28 219 MET A CA 1
ATOM 1579 C C . MET A 1 200 ? 28.295 -26.258 16.910 1.00 38.26 219 MET A C 1
ATOM 1580 O O . MET A 1 200 ? 27.484 -25.677 16.190 1.00 41.53 219 MET A O 1
ATOM 1585 N N . ILE A 1 201 ? 29.552 -25.864 17.036 1.00 32.79 220 ILE A N 1
ATOM 1586 C CA . ILE A 1 201 ? 30.064 -24.705 16.327 1.00 34.41 220 ILE A CA 1
ATOM 1587 C C . ILE A 1 201 ? 30.151 -25.028 14.837 1.00 33.54 220 ILE A C 1
ATOM 1588 O O . ILE A 1 201 ? 30.605 -26.108 14.465 1.00 35.63 220 ILE A O 1
ATOM 1593 N N . PRO A 1 202 ? 29.683 -24.106 13.974 1.00 31.94 221 PRO A N 1
ATOM 1594 C CA . PRO A 1 202 ? 29.116 -22.780 14.269 1.00 30.20 221 PRO A CA 1
ATOM 1595 C C . PRO A 1 202 ? 27.668 -22.801 14.749 1.00 30.76 221 PRO A C 1
ATOM 1596 O O . PRO A 1 202 ? 26.831 -23.478 14.160 1.00 24.35 221 PRO A O 1
ATOM 1600 N N . PHE A 1 203 ? 27.384 -22.030 15.795 1.00 19.99 222 PHE A N 1
ATOM 1601 C CA . PHE A 1 203 ? 26.062 -21.998 16.402 1.00 23.95 222 PHE A CA 1
ATOM 1602 C C . PHE A 1 203 ? 25.020 -21.431 15.447 1.00 26.83 222 PHE A C 1
ATOM 1603 O O . PHE A 1 203 ? 25.238 -20.391 14.834 1.00 24.27 222 PHE A O 1
ATOM 1611 N N . ALA A 1 204 ? 23.883 -22.107 15.334 1.00 25.61 223 ALA A N 1
ATOM 1612 C CA . ALA A 1 204 ? 22.766 -21.577 14.555 1.00 24.47 223 ALA A CA 1
ATOM 1613 C C . ALA A 1 204 ? 21.979 -20.586 15.404 1.00 25.57 223 ALA A C 1
ATOM 1614 O O . ALA A 1 204 ? 21.174 -20.990 16.241 1.00 31.29 223 ALA A O 1
ATOM 1616 N N . VAL A 1 205 ? 22.223 -19.293 15.226 1.00 20.93 224 VAL A N 1
ATOM 1617 C CA . VAL A 1 205 ? 21.547 -18.317 16.078 1.00 25.34 224 VAL A CA 1
ATOM 1618 C C . VAL A 1 205 ? 20.443 -17.534 15.381 1.00 26.05 224 VAL A C 1
ATOM 1619 O O . VAL A 1 205 ? 20.440 -17.359 14.158 1.00 29.06 224 VAL A O 1
ATOM 1623 N N . VAL A 1 206 ? 19.492 -17.095 16.197 1.00 24.14 225 VAL A N 1
ATOM 1624 C CA . VAL A 1 206 ? 18.400 -16.231 15.785 1.00 27.09 225 VAL A CA 1
ATOM 1625 C C . VAL A 1 206 ? 18.313 -15.053 16.749 1.00 27.30 225 VAL A C 1
ATOM 1626 O O . VAL A 1 206 ? 18.364 -15.247 17.963 1.00 28.43 225 VAL A O 1
ATOM 1630 N N . GLY A 1 207 ? 18.191 -13.839 16.222 1.00 21.52 226 GLY A N 1
ATOM 1631 C CA . GLY A 1 207 ? 18.082 -12.664 17.070 1.00 26.51 226 GLY A CA 1
ATOM 1632 C C . GLY A 1 207 ? 16.621 -12.322 17.312 1.00 30.66 226 GLY A C 1
ATOM 1633 O O . GLY A 1 207 ? 15.783 -12.510 16.437 1.00 25.40 226 GLY A O 1
ATOM 1634 N N . SER A 1 208 ? 16.316 -11.802 18.497 1.00 24.45 227 SER A N 1
ATOM 1635 C CA . SER A 1 208 ? 14.935 -11.490 18.861 1.00 24.35 227 SER A CA 1
ATOM 1636 C C . SER A 1 208 ? 14.493 -10.087 18.463 1.00 28.05 227 SER A C 1
ATOM 1637 O O . SER A 1 208 ? 15.289 -9.149 18.487 1.00 32.13 227 SER A O 1
ATOM 1640 N N . ASP A 1 209 ? 13.224 -9.953 18.079 1.00 26.10 228 ASP A N 1
ATOM 1641 C CA . ASP A 1 209 ? 12.659 -8.637 17.783 1.00 30.20 228 ASP A CA 1
ATOM 1642 C C . ASP A 1 209 ? 11.514 -8.283 18.734 1.00 30.22 228 ASP A C 1
ATOM 1643 O O . ASP A 1 209 ? 10.907 -7.226 18.599 1.00 35.05 228 ASP A O 1
ATOM 1648 N N . HIS A 1 210 ? 11.219 -9.163 19.689 1.00 34.24 229 HIS A N 1
ATOM 1649 C CA . HIS A 1 210 ? 10.185 -8.879 20.686 1.00 35.82 229 HIS A CA 1
ATOM 1650 C C . HIS A 1 210 ? 10.260 -9.825 21.884 1.00 36.01 229 HIS A C 1
ATOM 1651 O O . HIS A 1 210 ? 10.800 -10.925 21.790 1.00 35.86 229 HIS A O 1
ATOM 1658 N N . GLU A 1 211 ? 9.774 -9.367 23.030 1.00 35.52 230 GLU A N 1
ATOM 1659 C CA . GLU A 1 211 ? 9.761 -10.212 24.212 1.00 37.86 230 GLU A CA 1
ATOM 1660 C C . GLU A 1 211 ? 8.385 -10.224 24.859 1.00 38.88 230 GLU A C 1
ATOM 1661 O O . GLU A 1 211 ? 7.625 -9.254 24.767 1.00 34.45 230 G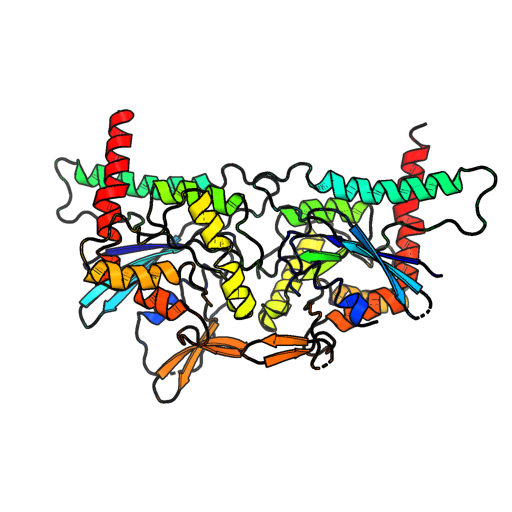LU A O 1
ATOM 1667 N N . TYR A 1 212 ? 8.056 -11.346 25.485 1.00 32.87 231 TYR A N 1
ATOM 1668 C CA . TYR A 1 212 ? 6.807 -11.474 26.218 1.00 31.77 231 TYR A CA 1
ATOM 1669 C C . TYR A 1 212 ? 7.027 -12.457 27.347 1.00 33.56 231 TYR A C 1
ATOM 1670 O O . TYR A 1 212 ? 8.154 -12.889 27.586 1.00 34.26 231 TYR A O 1
ATOM 1679 N N . GLN A 1 213 ? 5.949 -12.824 28.026 1.00 33.78 232 GLN A N 1
ATOM 1680 C CA . GLN A 1 213 ? 6.044 -13.720 29.162 1.00 37.93 232 GLN A CA 1
ATOM 1681 C C . GLN A 1 213 ? 4.989 -14.816 29.087 1.00 43.23 232 GLN A C 1
ATOM 1682 O O . GLN A 1 213 ? 3.816 -14.538 28.844 1.00 36.26 232 GLN A O 1
ATOM 1688 N N . VAL A 1 214 ? 5.413 -16.060 29.291 1.00 35.67 233 VAL A N 1
ATOM 1689 C CA . VAL A 1 214 ? 4.493 -17.193 29.295 1.00 44.64 233 VAL A CA 1
ATOM 1690 C C . VAL A 1 214 ? 4.692 -18.038 30.543 1.00 45.25 233 VAL A C 1
ATOM 1691 O O . VAL A 1 214 ? 5.799 -18.504 30.811 1.00 51.55 233 VAL A O 1
ATOM 1695 N N . ASN A 1 215 ? 3.615 -18.231 31.301 1.00 46.23 234 ASN A N 1
ATOM 1696 C CA . ASN A 1 215 ? 3.668 -18.979 32.555 1.00 52.02 234 ASN A CA 1
ATOM 1697 C C . ASN A 1 215 ? 4.789 -18.494 33.475 1.00 53.72 234 ASN A C 1
ATOM 1698 O O . ASN A 1 215 ? 5.442 -19.291 34.149 1.00 59.17 234 ASN A O 1
ATOM 1703 N N . GLY A 1 216 ? 5.008 -17.182 33.487 1.00 45.46 235 GLY A N 1
ATOM 1704 C CA . GLY A 1 216 ? 5.995 -16.574 34.360 1.00 42.36 235 GLY A CA 1
ATOM 1705 C C . GLY A 1 216 ? 7.387 -16.497 33.761 1.00 47.29 235 GLY A C 1
ATOM 1706 O O . GLY A 1 216 ? 8.281 -15.878 34.339 1.00 51.48 235 GLY A O 1
ATOM 1707 N N . LYS A 1 217 ? 7.574 -17.121 32.602 1.00 40.13 236 LYS A N 1
ATOM 1708 C CA . LYS A 1 217 ? 8.890 -17.183 31.978 1.00 42.26 236 LYS A CA 1
ATOM 1709 C C . LYS A 1 217 ? 9.022 -16.185 30.827 1.00 41.40 236 LYS A C 1
ATOM 1710 O O . LYS A 1 217 ? 8.188 -16.149 29.922 1.00 37.36 236 LYS A O 1
ATOM 1712 N N . ARG A 1 218 ? 10.073 -15.374 30.881 1.00 37.48 237 ARG A N 1
ATOM 1713 C CA . ARG A 1 218 ? 10.351 -14.386 29.853 1.00 38.69 237 ARG A CA 1
ATOM 1714 C C . ARG A 1 218 ? 10.778 -15.066 28.559 1.00 39.72 237 ARG A C 1
ATOM 1715 O O . ARG A 1 218 ? 11.724 -15.854 28.547 1.00 38.55 237 ARG A O 1
ATOM 1723 N N . ILE A 1 219 ? 10.083 -14.773 27.466 1.00 34.63 238 ILE A N 1
ATOM 1724 C CA . ILE A 1 219 ? 10.487 -15.351 26.194 1.00 34.65 238 ILE A CA 1
ATOM 1725 C C . ILE A 1 219 ? 11.042 -14.282 25.259 1.00 32.65 238 ILE A C 1
ATOM 1726 O O . ILE A 1 219 ? 10.358 -13.310 24.932 1.00 32.61 238 ILE A O 1
ATOM 1731 N N . LEU A 1 220 ? 12.290 -14.463 24.842 1.00 29.27 239 LEU A N 1
ATOM 1732 C CA . LEU A 1 220 ? 12.874 -13.649 23.784 1.00 29.70 239 LEU A CA 1
ATOM 1733 C C . LEU A 1 220 ? 12.495 -14.310 22.463 1.00 30.61 239 LEU A C 1
ATOM 1734 O O . LEU A 1 220 ? 12.824 -15.473 22.231 1.00 33.37 239 LEU A O 1
ATOM 1739 N N . GLY A 1 221 ? 11.798 -13.597 21.593 1.00 30.04 240 GLY A N 1
ATOM 1740 C CA . GLY A 1 221 ? 11.331 -14.241 20.384 1.00 28.33 240 GLY A CA 1
ATOM 1741 C C . GLY A 1 221 ? 11.453 -13.422 19.121 1.00 27.11 240 GLY A C 1
ATOM 1742 O O . GLY A 1 221 ? 11.548 -12.199 19.158 1.00 33.10 240 GLY A O 1
ATOM 1743 N N . ARG A 1 222 ? 11.494 -14.126 17.997 1.00 28.21 241 ARG A N 1
ATOM 1744 C CA . ARG A 1 222 ? 11.413 -13.499 16.687 1.00 28.72 241 ARG A CA 1
ATOM 1745 C C . ARG A 1 222 ? 10.121 -13.901 15.988 1.00 26.81 241 ARG A C 1
ATOM 1746 O O . ARG A 1 222 ? 9.810 -15.090 15.887 1.00 27.36 241 ARG A O 1
ATOM 1754 N N . LYS A 1 223 ? 9.369 -12.909 15.519 1.00 35.16 242 LYS A N 1
ATOM 1755 C CA . LYS A 1 223 ? 8.102 -13.150 14.825 1.00 46.68 242 LYS A CA 1
ATOM 1756 C C . LYS A 1 223 ? 8.275 -13.727 13.420 1.00 49.76 242 LYS A C 1
ATOM 1757 O O . LYS A 1 223 ? 9.177 -13.335 12.683 1.00 52.47 242 LYS A O 1
ATOM 1763 N N . THR A 1 224 ? 7.417 -14.682 13.073 1.00 53.10 243 THR A N 1
ATOM 1764 C CA . THR A 1 224 ? 7.281 -15.167 11.698 1.00 58.70 243 THR A CA 1
ATOM 1765 C C . THR A 1 224 ? 5.791 -15.364 11.412 1.00 56.37 243 THR A C 1
ATOM 1766 O O . THR A 1 224 ? 4.970 -15.300 12.330 1.00 55.00 243 THR A O 1
ATOM 1770 N N . LYS A 1 225 ? 5.432 -15.585 10.150 1.00 53.90 244 LYS A N 1
ATOM 1771 C CA . LYS A 1 225 ? 4.030 -15.809 9.812 1.00 57.12 244 LYS A CA 1
ATOM 1772 C C . LYS A 1 225 ? 3.543 -17.130 10.402 1.00 62.61 244 LYS A C 1
ATOM 1773 O O . LYS A 1 225 ? 2.855 -17.152 11.425 1.00 62.45 244 LYS A O 1
ATOM 1779 N N . GLY A 1 227 ? 4.889 -18.593 12.861 1.00 70.59 246 GLY A N 1
ATOM 1780 C CA . GLY A 1 227 ? 4.890 -18.721 14.307 1.00 67.95 246 GLY A CA 1
ATOM 1781 C C . GLY A 1 227 ? 6.004 -17.924 14.960 1.00 60.89 246 GLY A C 1
ATOM 1782 O O . GLY A 1 227 ? 6.783 -17.258 14.282 1.00 59.09 246 GLY A O 1
ATOM 1783 N N . THR A 1 228 ? 6.083 -17.991 16.283 1.00 53.30 247 THR A N 1
ATOM 1784 C CA . THR A 1 228 ? 7.118 -17.267 17.007 1.00 45.65 247 THR A CA 1
ATOM 1785 C C . THR A 1 228 ? 8.299 -18.169 17.343 1.00 36.03 247 THR A C 1
ATOM 1786 O O . THR A 1 228 ? 8.145 -19.220 17.961 1.00 36.50 247 THR A O 1
ATOM 1790 N N . ILE A 1 229 ? 9.480 -17.755 16.905 1.00 32.11 248 ILE A N 1
ATOM 1791 C CA . ILE A 1 229 ? 10.708 -18.459 17.229 1.00 33.28 248 ILE A CA 1
ATOM 1792 C C . ILE A 1 229 ? 11.196 -18.053 18.611 1.00 31.13 248 ILE A C 1
ATOM 1793 O O . ILE A 1 229 ? 11.468 -16.881 18.848 1.00 32.46 248 ILE A O 1
ATOM 1798 N N . GLU A 1 230 ? 11.283 -19.016 19.520 1.00 30.26 249 GLU A N 1
ATOM 1799 C CA . GLU A 1 230 ? 11.810 -18.761 20.857 1.00 30.37 249 GLU A CA 1
ATOM 1800 C C . GLU A 1 230 ? 13.321 -18.922 20.815 1.00 30.87 249 GLU A C 1
ATOM 1801 O O . GLU A 1 230 ? 13.826 -20.043 20.835 1.00 34.76 249 GLU A O 1
ATOM 1807 N N . VAL A 1 231 ? 14.041 -17.807 20.747 1.00 30.93 250 VAL A N 1
ATOM 1808 C CA . VAL A 1 231 ? 15.474 -17.857 20.478 1.00 30.53 250 VAL A CA 1
ATOM 1809 C C . VAL A 1 231 ? 16.271 -18.571 21.578 1.00 32.76 250 VAL A C 1
ATOM 1810 O O . VAL A 1 231 ? 17.403 -18.981 21.346 1.00 30.08 250 VAL A O 1
ATOM 1814 N N . GLU A 1 232 ? 15.690 -18.724 22.767 1.00 32.27 251 GLU A N 1
ATOM 1815 C CA . GLU A 1 232 ? 16.377 -19.432 23.847 1.00 35.30 251 GLU A CA 1
ATOM 1816 C C . GLU A 1 232 ? 15.893 -20.873 23.979 1.00 36.39 251 GLU A C 1
ATOM 1817 O O . GLU A 1 232 ? 16.247 -21.573 24.928 1.00 37.49 251 GLU A O 1
ATOM 1823 N N . ASN A 1 233 ? 15.077 -21.306 23.025 1.00 34.15 252 ASN A N 1
ATOM 1824 C CA . ASN A 1 233 ? 14.604 -22.682 22.977 1.00 37.78 252 ASN A CA 1
ATOM 1825 C C . ASN A 1 233 ? 15.532 -23.526 22.109 1.00 38.70 252 ASN A C 1
ATOM 1826 O O . ASN A 1 233 ? 15.690 -23.256 20.916 1.00 35.81 252 ASN A O 1
ATOM 1831 N N . THR A 1 234 ? 16.133 -24.550 22.710 1.00 36.90 253 THR A N 1
ATOM 1832 C CA . THR A 1 234 ? 17.132 -25.375 22.029 1.00 39.59 253 THR A CA 1
ATOM 1833 C C . THR A 1 234 ? 16.549 -26.187 20.876 1.00 39.56 253 THR A C 1
ATOM 1834 O O . THR A 1 234 ? 17.287 -26.678 20.021 1.00 39.84 253 THR A O 1
ATOM 1838 N N . THR A 1 235 ? 15.228 -26.335 20.854 1.00 37.33 254 THR A N 1
ATOM 1839 C CA . THR A 1 235 ? 14.570 -27.039 19.759 1.00 41.55 254 THR A CA 1
ATOM 1840 C C . THR A 1 235 ? 14.266 -26.083 18.611 1.00 37.25 254 THR A C 1
ATOM 1841 O O . THR A 1 235 ? 13.899 -26.514 17.520 1.00 45.63 254 THR A O 1
ATOM 1845 N N . HIS A 1 236 ? 14.408 -24.784 18.866 1.00 34.54 255 HIS A N 1
ATOM 1846 C CA . HIS A 1 236 ? 14.163 -23.768 17.841 1.00 35.74 255 HIS A CA 1
ATOM 1847 C C . HIS A 1 236 ? 15.462 -23.314 17.179 1.00 34.64 255 HIS A C 1
ATOM 1848 O O . HIS A 1 236 ? 15.553 -23.247 15.956 1.00 36.42 255 HIS A O 1
ATOM 1855 N N . CYS A 1 237 ? 16.460 -22.988 17.991 1.00 31.51 256 CYS A N 1
ATOM 1856 C CA . CYS A 1 237 ? 17.785 -22.670 17.477 1.00 29.40 256 CYS A CA 1
ATOM 1857 C C . CYS A 1 237 ? 18.821 -22.950 18.552 1.00 28.45 256 CYS A C 1
ATOM 1858 O O . CYS A 1 237 ? 18.508 -23.549 19.580 1.00 31.22 256 CYS A O 1
ATOM 1861 N N . GLU A 1 238 ? 20.053 -22.515 18.315 1.00 27.73 257 GLU A N 1
ATOM 1862 C CA . GLU A 1 238 ? 21.156 -22.848 19.208 1.00 28.21 257 GLU A CA 1
ATOM 1863 C C . GLU A 1 238 ? 21.710 -21.639 19.951 1.00 29.35 257 GLU A C 1
ATOM 1864 O O . GLU A 1 238 ? 22.807 -21.701 20.502 1.00 28.76 257 GLU A O 1
ATOM 1870 N N . PHE A 1 239 ? 20.950 -20.546 19.987 1.00 31.27 258 PHE A N 1
ATOM 1871 C CA . PHE A 1 239 ? 21.401 -19.353 20.702 1.00 28.83 258 PHE A CA 1
ATOM 1872 C C . PHE A 1 239 ? 21.653 -19.638 22.184 1.00 25.97 258 PHE A C 1
ATOM 1873 O O . PHE A 1 239 ? 22.581 -19.089 22.771 1.00 28.15 258 PHE A O 1
ATOM 1881 N N . ALA A 1 240 ? 20.814 -20.480 22.784 1.00 24.65 259 ALA A N 1
ATOM 1882 C CA . ALA A 1 240 ? 20.943 -20.815 24.197 1.00 31.40 259 ALA A CA 1
ATOM 1883 C C . ALA A 1 240 ? 22.293 -21.465 24.496 1.00 30.89 259 ALA A C 1
ATOM 1884 O O . ALA A 1 240 ?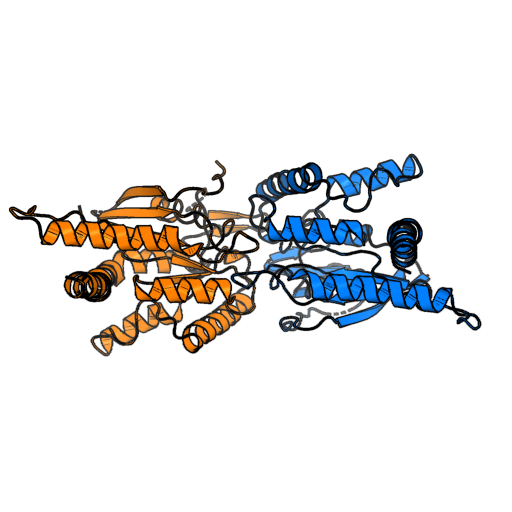 22.873 -21.244 25.557 1.00 32.32 259 ALA A O 1
ATOM 1886 N N . TYR A 1 241 ? 22.789 -22.269 23.561 1.00 31.11 260 TYR A N 1
ATOM 1887 C CA . TYR A 1 241 ? 24.101 -22.889 23.716 1.00 32.24 260 TYR A CA 1
ATOM 1888 C C . TYR A 1 241 ? 25.189 -21.825 23.667 1.00 28.79 260 TYR A C 1
ATOM 1889 O O . TYR A 1 241 ? 26.167 -21.896 24.408 1.00 30.30 260 TYR A O 1
ATOM 1898 N N . LEU A 1 242 ? 25.027 -20.849 22.777 1.00 28.81 261 LEU A N 1
ATOM 1899 C CA . LEU A 1 242 ? 25.962 -19.728 22.703 1.00 26.92 261 LEU A CA 1
ATOM 1900 C C . LEU A 1 242 ? 25.911 -18.930 24.000 1.00 31.67 261 LEU A C 1
ATOM 1901 O O . LEU A 1 242 ? 26.946 -18.574 24.567 1.00 30.40 261 LEU A O 1
ATOM 1906 N N . ARG A 1 243 ? 24.694 -18.656 24.457 1.00 33.25 262 ARG A N 1
ATOM 1907 C CA . ARG A 1 243 ? 24.472 -17.971 25.723 1.00 36.85 262 ARG A CA 1
ATOM 1908 C C . ARG A 1 243 ? 25.208 -18.698 26.846 1.00 35.88 262 ARG A C 1
ATOM 1909 O O . ARG A 1 243 ? 25.910 -18.078 27.645 1.00 34.23 262 ARG A O 1
ATOM 1917 N N . ASP A 1 244 ? 25.048 -20.019 26.886 1.00 35.04 263 ASP A N 1
ATOM 1918 C CA . ASP A 1 244 ? 25.622 -20.845 27.947 1.00 40.72 263 ASP A CA 1
ATOM 1919 C C . ASP A 1 244 ? 27.139 -20.956 27.831 1.00 42.48 263 ASP A C 1
ATOM 1920 O O . ASP A 1 244 ? 27.822 -21.210 28.821 1.00 47.43 263 ASP A O 1
ATOM 1925 N N . LEU A 1 245 ? 27.668 -20.793 26.625 1.00 34.97 264 LEU A N 1
ATOM 1926 C CA . LEU A 1 245 ? 29.115 -20.750 26.459 1.00 32.71 264 LEU A CA 1
ATOM 1927 C C . LEU A 1 245 ? 29.647 -19.475 27.103 1.00 38.74 264 LEU A C 1
ATOM 1928 O O . LEU A 1 245 ? 30.720 -19.466 27.706 1.00 41.07 264 LEU A O 1
ATOM 1933 N N . LEU A 1 246 ? 28.880 -18.400 26.976 1.00 35.13 265 LEU A N 1
ATOM 1934 C CA . LEU A 1 246 ? 29.305 -17.092 27.453 1.00 40.60 265 LEU A CA 1
ATOM 1935 C C . LEU A 1 246 ? 28.986 -16.865 28.930 1.00 41.25 265 LEU A C 1
ATOM 1936 O O . LEU A 1 246 ? 28.417 -15.841 29.296 1.00 44.31 265 LEU A O 1
ATOM 1941 N N . ILE A 1 247 ? 29.321 -17.842 29.769 1.00 39.79 266 ILE A N 1
ATOM 1942 C CA . ILE A 1 247 ? 29.115 -17.730 31.208 1.00 39.11 266 ILE A CA 1
ATOM 1943 C C . ILE A 1 247 ? 30.455 -17.526 31.923 1.00 47.32 266 ILE A C 1
ATOM 1944 O O . ILE A 1 247 ? 31.515 -17.653 31.306 1.00 51.12 266 ILE A O 1
ATOM 1949 N N . ARG A 1 248 ? 30.389 -17.216 33.217 1.00 48.06 267 ARG A N 1
ATOM 1950 C CA . ARG A 1 248 ? 31.562 -16.944 34.056 1.00 44.74 267 ARG A CA 1
ATOM 1951 C C . ARG A 1 248 ? 32.753 -17.854 33.763 1.00 42.39 267 ARG A C 1
ATOM 1952 O O . ARG A 1 248 ? 33.828 -17.388 33.384 1.00 42.44 267 ARG A O 1
ATOM 1954 N N . THR A 1 249 ? 32.543 -19.154 33.917 1.00 44.21 268 THR A N 1
ATOM 1955 C CA . THR A 1 249 ? 33.639 -20.108 33.869 1.00 58.13 268 THR A CA 1
ATOM 1956 C C . THR A 1 249 ? 34.294 -20.168 32.484 1.00 48.69 268 THR A C 1
ATOM 1957 O O . THR A 1 249 ? 35.523 -20.212 32.390 1.00 41.44 268 THR A O 1
ATOM 1961 N N . HIS A 1 250 ? 33.521 -20.120 31.404 1.00 44.93 269 HIS A N 1
ATOM 1962 C CA . HIS A 1 250 ? 34.176 -20.252 30.113 1.00 43.18 269 HIS A CA 1
ATOM 1963 C C . HIS A 1 250 ? 34.714 -18.897 29.687 1.00 33.55 269 HIS A C 1
ATOM 1964 O O . HIS A 1 250 ? 35.732 -18.827 29.009 1.00 31.31 269 HIS A O 1
ATOM 1971 N N . MET A 1 251 ? 34.068 -17.824 30.135 1.00 34.08 270 MET A N 1
ATOM 1972 C CA . MET A 1 251 ? 34.548 -16.469 29.858 1.00 32.11 270 MET A CA 1
ATOM 1973 C C . MET A 1 251 ? 35.978 -16.349 30.377 1.00 33.19 270 MET A C 1
ATOM 1974 O O . MET A 1 251 ? 36.853 -15.810 29.706 1.00 32.14 270 MET A O 1
ATOM 1979 N N . GLN A 1 252 ? 36.197 -16.875 31.581 1.00 33.77 271 GLN A N 1
ATOM 1980 C CA . GLN A 1 252 ? 37.515 -16.863 32.212 1.00 32.81 271 GLN A CA 1
ATOM 1981 C C . GLN A 1 252 ? 38.528 -17.651 31.384 1.00 34.80 271 GLN A C 1
ATOM 1982 O O . GLN A 1 252 ? 39.659 -17.208 31.195 1.00 36.78 271 GLN A O 1
ATOM 1988 N N . ASN A 1 253 ? 38.126 -18.814 30.883 1.00 31.96 272 ASN A N 1
ATOM 1989 C CA A ASN A 1 253 ? 39.010 -19.601 30.036 0.58 34.19 272 ASN A CA 1
ATOM 1990 C CA B ASN A 1 253 ? 38.998 -19.612 30.028 0.42 34.15 272 ASN A CA 1
ATOM 1991 C C . ASN A 1 253 ? 39.326 -18.881 28.722 1.00 32.66 272 ASN A C 1
ATOM 1992 O O . ASN A 1 253 ? 40.451 -18.947 28.223 1.00 34.04 272 ASN A O 1
ATOM 2001 N N . ILE A 1 254 ? 38.335 -18.185 28.172 1.00 29.89 273 ILE A N 1
ATOM 2002 C CA . ILE A 1 254 ? 38.532 -17.425 26.940 1.00 30.51 273 ILE A CA 1
ATOM 2003 C C . ILE A 1 254 ? 39.521 -16.287 27.189 1.00 28.74 273 ILE A C 1
ATOM 2004 O O . ILE A 1 254 ? 40.475 -16.111 26.430 1.00 28.07 273 ILE A O 1
ATOM 2009 N N . LYS A 1 255 ? 39.312 -15.544 28.275 1.00 26.92 274 LYS A N 1
ATOM 2010 C CA . LYS A 1 255 ? 40.250 -14.496 28.679 1.00 30.48 274 LYS A CA 1
ATOM 2011 C C . LYS A 1 255 ? 41.649 -15.042 28.924 1.00 31.52 274 LYS A C 1
ATOM 2012 O O . LYS A 1 255 ? 42.637 -14.398 28.574 1.00 35.11 274 LYS A O 1
ATOM 2018 N N . ASP A 1 256 ? 41.722 -16.221 29.540 1.00 29.97 275 ASP A N 1
ATOM 2019 C CA . ASP A 1 256 ? 43.002 -16.844 29.859 1.00 35.88 275 ASP A CA 1
ATOM 2020 C C . ASP A 1 256 ? 43.784 -17.141 28.585 1.00 32.19 275 ASP A C 1
ATOM 2021 O O . ASP A 1 256 ? 44.999 -16.972 28.542 1.00 35.29 275 ASP A O 1
ATOM 2026 N N . ILE A 1 257 ? 43.085 -17.603 27.555 1.00 36.06 276 ILE A N 1
ATOM 2027 C CA . ILE A 1 257 ? 43.714 -17.840 26.260 1.00 32.15 276 ILE A CA 1
ATOM 2028 C C . ILE A 1 257 ? 44.095 -16.508 25.605 1.00 33.37 276 ILE A C 1
ATOM 2029 O O . ILE A 1 257 ? 45.155 -16.388 24.996 1.00 35.14 276 ILE A O 1
ATOM 2034 N N . THR A 1 258 ? 43.241 -15.502 25.755 1.00 31.01 277 THR A N 1
ATOM 2035 C CA . THR A 1 258 ? 43.533 -14.176 25.216 1.00 37.60 277 THR A CA 1
ATOM 2036 C C . THR A 1 258 ? 44.811 -13.598 25.823 1.00 37.85 277 THR A C 1
ATOM 2037 O O . THR A 1 258 ? 45.657 -13.060 25.114 1.00 37.58 277 THR A O 1
ATOM 2041 N N . SER A 1 259 ? 44.952 -13.722 27.136 1.00 41.63 278 SER A N 1
ATOM 2042 C CA . SER A 1 259 ? 46.116 -13.176 27.824 1.00 40.92 278 SER A CA 1
ATOM 2043 C C . SER A 1 259 ? 47.375 -14.015 27.586 1.00 42.69 278 SER A C 1
ATOM 2044 O O . SER A 1 259 ? 48.436 -13.473 27.281 1.00 49.25 278 SER A O 1
ATOM 2047 N N . SER A 1 260 ? 47.254 -15.333 27.720 1.00 39.58 279 SER A N 1
ATOM 2048 C CA . SER A 1 260 ? 48.425 -16.212 27.709 1.00 41.66 279 SER A CA 1
ATOM 2049 C C . SER A 1 260 ? 48.872 -16.640 26.312 1.00 40.69 279 SER A C 1
ATOM 2050 O O . SER A 1 260 ? 50.024 -17.022 26.117 1.00 40.57 279 SER A O 1
ATOM 2053 N N . ILE A 1 261 ? 47.968 -16.605 25.342 1.00 39.68 280 ILE A N 1
ATOM 2054 C CA . ILE A 1 261 ? 48.341 -17.014 23.993 1.00 37.68 280 ILE A CA 1
ATOM 2055 C C . ILE A 1 261 ? 48.416 -15.811 23.058 1.00 34.89 280 ILE A C 1
ATOM 2056 O O . ILE A 1 261 ? 49.490 -15.475 22.555 1.00 37.96 280 ILE A O 1
ATOM 2061 N N . HIS A 1 262 ? 47.283 -15.148 22.846 1.00 33.17 281 HIS A N 1
ATOM 2062 C CA . HIS A 1 262 ? 47.203 -14.080 21.851 1.00 31.04 281 HIS A CA 1
ATOM 2063 C C . HIS A 1 262 ? 47.957 -12.817 22.262 1.00 30.30 281 HIS A C 1
ATOM 2064 O O . HIS A 1 262 ? 48.717 -12.258 21.476 1.00 30.46 281 HIS A O 1
ATOM 2071 N N . PHE A 1 263 ? 47.743 -12.363 23.490 1.00 28.59 282 PHE A N 1
ATOM 2072 C CA . PHE A 1 263 ? 48.415 -11.154 23.951 1.00 30.96 282 PHE A CA 1
ATOM 2073 C C . PHE A 1 263 ? 49.917 -11.401 24.077 1.00 28.88 282 PHE A C 1
ATOM 2074 O O . PHE A 1 263 ? 50.724 -10.517 23.786 1.00 30.16 282 PHE A O 1
ATOM 2082 N N . GLU A 1 264 ? 50.291 -12.602 24.508 1.00 29.89 283 GLU A N 1
ATOM 2083 C CA . GLU A 1 264 ? 51.702 -12.957 24.612 1.00 34.39 283 GLU A CA 1
ATOM 2084 C C . GLU A 1 264 ? 52.345 -12.976 23.222 1.00 36.84 283 GLU A C 1
ATOM 2085 O O . GLU A 1 264 ? 53.475 -12.526 23.049 1.00 37.14 283 GLU A O 1
ATOM 2091 N N . ALA A 1 265 ? 51.613 -13.486 22.234 1.00 33.45 284 ALA A N 1
ATOM 2092 C CA . ALA A 1 265 ? 52.081 -13.478 20.850 1.00 32.57 284 ALA A CA 1
ATOM 2093 C C . ALA A 1 265 ? 52.296 -12.045 20.383 1.00 33.47 284 ALA A C 1
ATOM 2094 O O . ALA A 1 265 ? 53.272 -11.750 19.697 1.00 38.04 284 ALA A O 1
ATOM 2096 N N . TYR A 1 266 ? 51.380 -11.157 20.766 1.00 28.44 285 TYR A N 1
ATOM 2097 C CA . TYR A 1 266 ? 51.489 -9.742 20.428 1.00 33.75 285 TYR A CA 1
ATOM 2098 C C . TYR A 1 266 ? 52.757 -9.128 21.022 1.00 38.45 285 TYR A C 1
ATOM 2099 O O . TYR A 1 266 ? 53.436 -8.342 20.360 1.00 36.30 285 TYR A O 1
ATOM 2108 N N . ARG A 1 267 ? 53.073 -9.484 22.266 1.00 40.92 286 ARG A N 1
ATOM 2109 C CA . ARG A 1 267 ? 54.277 -8.973 22.919 1.00 42.96 286 ARG A CA 1
ATOM 2110 C C . ARG A 1 267 ? 55.516 -9.380 22.131 1.00 43.00 286 ARG A C 1
ATOM 2111 O O . ARG A 1 267 ? 56.403 -8.565 21.885 1.00 46.23 286 ARG A O 1
ATOM 2119 N N . VAL A 1 268 ? 55.565 -10.649 21.741 1.00 43.40 287 VAL A N 1
ATOM 2120 C CA . VAL A 1 268 ? 56.668 -11.177 20.948 1.00 51.55 287 VAL A CA 1
ATOM 2121 C C . VAL A 1 268 ? 56.788 -10.409 19.631 1.00 54.79 287 VAL A C 1
ATOM 2122 O O . VAL A 1 268 ? 57.890 -10.111 19.175 1.00 59.36 287 VAL A O 1
ATOM 2126 N N . LYS A 1 269 ? 55.644 -10.095 19.028 1.00 55.93 288 LYS A N 1
ATOM 2127 C CA . LYS A 1 269 ? 55.598 -9.277 17.820 1.00 55.79 288 LYS A CA 1
ATOM 2128 C C . LYS A 1 269 ? 56.222 -7.905 18.064 1.00 56.75 288 LYS A C 1
ATOM 2129 O O . LYS A 1 269 ? 56.998 -7.414 17.245 1.00 63.95 288 LYS A O 1
ATOM 2135 N N . ARG A 1 270 ? 55.879 -7.294 19.196 1.00 54.37 289 ARG A N 1
ATOM 2136 C CA . ARG A 1 270 ? 56.369 -5.960 19.542 1.00 60.28 289 ARG A CA 1
ATOM 2137 C C . ARG A 1 270 ? 57.865 -5.975 19.844 1.00 71.29 289 ARG A C 1
ATOM 2138 O O . ARG A 1 270 ? 58.527 -4.936 19.811 1.00 77.02 289 ARG A O 1
ATOM 2146 N N . LEU A 1 271 ? 58.391 -7.157 20.149 1.00 71.94 290 LEU A N 1
ATOM 2147 C CA . LEU A 1 271 ? 59.814 -7.313 20.422 1.00 77.94 290 LEU A CA 1
ATOM 2148 C C . LEU A 1 271 ? 60.572 -7.501 19.115 1.00 81.10 290 LEU A C 1
ATOM 2149 O O . LEU A 1 271 ? 61.661 -6.959 18.930 1.00 84.27 290 LEU A O 1
ATOM 2154 N N . ASN A 1 272 ? 59.972 -8.260 18.204 1.00 81.76 291 ASN A N 1
ATOM 2155 C CA . ASN A 1 272 ? 60.566 -8.521 16.900 1.00 87.31 291 ASN A CA 1
ATOM 2156 C C . ASN A 1 272 ? 60.581 -7.280 16.017 1.00 90.76 291 ASN A C 1
ATOM 2157 O O . ASN A 1 272 ? 61.273 -7.240 15.000 1.00 94.49 291 ASN A O 1
ATOM 2162 N N . GLU A 1 273 ? 59.813 -6.270 16.415 1.00 89.94 292 GLU A N 1
ATOM 2163 C CA . GLU A 1 273 ? 59.797 -4.991 15.717 1.00 91.70 292 GLU A CA 1
ATOM 2164 C C . GLU A 1 273 ? 60.734 -3.994 16.393 1.00 94.86 292 GLU A C 1
ATOM 2165 O O . GLU A 1 273 ? 61.560 -3.358 15.736 1.00 98.54 292 GLU A O 1
ATOM 2167 N N . GLY A 1 274 ? 60.605 -3.868 17.710 1.00 92.67 293 GLY A N 1
ATOM 2168 C CA . GLY A 1 274 ? 61.430 -2.949 18.473 1.00 94.29 293 GLY A CA 1
ATOM 2169 C C . GLY A 1 274 ? 60.887 -2.713 19.868 1.00 92.29 293 GLY A C 1
ATOM 2170 O O . GLY A 1 274 ? 61.267 -3.400 20.816 1.00 91.30 293 GLY A O 1
ATOM 2171 N N . GLY B 1 2 ? 5.707 -22.460 -30.831 1.00 83.05 21 GLY B N 1
ATOM 2172 C CA . GLY B 1 2 ? 7.067 -22.439 -30.329 1.00 78.95 21 GLY B CA 1
ATOM 2173 C C . GLY B 1 2 ? 7.531 -21.044 -29.958 1.00 75.01 21 GLY B C 1
ATOM 2174 O O . GLY B 1 2 ? 8.650 -20.645 -30.283 1.00 72.24 21 GLY B O 1
ATOM 2175 N N . PHE B 1 3 ? 6.672 -20.305 -29.261 1.00 72.55 22 PHE B N 1
ATOM 2176 C CA . PHE B 1 3 ? 7.006 -18.956 -28.807 1.00 66.45 22 PHE B CA 1
ATOM 2177 C C . PHE B 1 3 ? 8.112 -19.012 -27.752 1.00 58.39 22 PHE B C 1
ATOM 2178 O O . PHE B 1 3 ? 8.016 -19.754 -26.775 1.00 54.43 22 PHE B O 1
ATOM 2180 N N . GLU B 1 4 ? 9.164 -18.226 -27.959 1.00 51.29 23 GLU B N 1
ATOM 2181 C CA . GLU B 1 4 ? 10.337 -18.289 -27.099 1.00 53.76 23 GLU B CA 1
ATOM 2182 C C . GLU B 1 4 ? 10.386 -17.140 -26.095 1.00 45.68 23 GLU B C 1
ATOM 2183 O O . GLU B 1 4 ? 10.121 -15.987 -26.434 1.00 46.71 23 GLU B O 1
ATOM 2189 N N . PHE B 1 5 ? 10.743 -17.468 -24.859 1.00 41.40 24 PHE B N 1
ATOM 2190 C CA . PHE B 1 5 ? 10.933 -16.465 -23.818 1.00 38.48 24 PHE B CA 1
ATOM 2191 C C . PHE B 1 5 ? 12.082 -16.891 -22.906 1.00 35.36 24 PHE B C 1
ATOM 2192 O O . PHE B 1 5 ? 12.064 -17.980 -22.330 1.00 34.91 24 PHE B O 1
ATOM 2200 N N . ASN B 1 6 ? 13.069 -16.013 -22.770 1.00 29.86 25 ASN B N 1
ATOM 2201 C CA . ASN B 1 6 ? 14.304 -16.341 -22.064 1.00 28.05 25 ASN B CA 1
ATOM 2202 C C . ASN B 1 6 ? 14.514 -15.496 -20.815 1.00 30.36 25 ASN B C 1
ATOM 2203 O O . ASN B 1 6 ? 14.608 -14.271 -20.887 1.00 29.51 25 ASN B O 1
ATOM 2208 N N . ILE B 1 7 ? 14.593 -16.164 -19.672 1.00 31.73 26 ILE B N 1
ATOM 2209 C CA . ILE B 1 7 ? 14.852 -15.495 -18.406 1.00 34.53 26 ILE B CA 1
ATOM 2210 C C . ILE B 1 7 ? 16.221 -15.890 -17.878 1.00 32.04 26 ILE B C 1
ATOM 2211 O O . ILE B 1 7 ? 16.618 -17.048 -17.961 1.00 33.11 26 ILE B O 1
ATOM 2216 N N . MET B 1 8 ? 16.947 -14.916 -17.350 1.00 30.25 27 MET B N 1
ATOM 2217 C CA . MET B 1 8 ? 18.213 -15.182 -16.686 1.00 26.62 27 MET B CA 1
ATOM 2218 C C . MET B 1 8 ? 18.113 -14.819 -15.204 1.00 26.61 27 MET B C 1
ATOM 2219 O O . MET B 1 8 ? 17.514 -13.802 -14.858 1.00 31.01 27 MET B O 1
ATOM 2224 N N . VAL B 1 9 ? 18.636 -15.672 -14.327 1.00 28.00 28 VAL B N 1
ATOM 2225 C CA . VAL B 1 9 ? 18.753 -15.303 -12.918 1.00 29.38 28 VAL B CA 1
ATOM 2226 C C . VAL B 1 9 ? 20.196 -14.895 -12.624 1.00 29.99 28 VAL B C 1
ATOM 2227 O O . VAL B 1 9 ? 21.144 -15.511 -13.111 1.00 29.42 28 VAL B O 1
ATOM 2231 N N . VAL B 1 10 ? 20.352 -13.835 -11.839 1.00 24.86 29 VAL B N 1
ATOM 2232 C CA . VAL B 1 10 ? 21.661 -13.259 -11.550 1.00 19.29 29 VAL B CA 1
ATOM 2233 C C . VAL B 1 10 ? 21.753 -12.842 -10.077 1.00 22.55 29 VAL B C 1
ATOM 2234 O O . VAL B 1 10 ? 20.769 -12.384 -9.498 1.00 24.60 29 VAL B O 1
ATOM 2238 N N . GLY B 1 11 ? 22.919 -13.037 -9.464 1.00 21.06 30 GLY B N 1
ATOM 2239 C CA . GLY B 1 11 ? 23.129 -12.638 -8.079 1.00 23.59 30 GLY B CA 1
ATOM 2240 C C . GLY B 1 11 ? 24.227 -13.451 -7.417 1.00 24.88 30 GLY B C 1
ATOM 2241 O O . GLY B 1 11 ? 24.784 -14.357 -8.035 1.00 25.14 30 GLY B O 1
ATOM 2242 N N . GLN B 1 12 ? 24.573 -13.113 -6.178 1.00 31.24 31 GLN B N 1
ATOM 2243 C CA . GLN B 1 12 ? 25.523 -13.929 -5.427 1.00 31.48 31 GLN B CA 1
ATOM 2244 C C . GLN B 1 12 ? 25.025 -15.360 -5.267 1.00 29.13 31 GLN B C 1
ATOM 2245 O O . GLN B 1 12 ? 23.819 -15.619 -5.290 1.00 25.23 31 GLN B O 1
ATOM 2251 N N . SER B 1 13 ? 25.964 -16.280 -5.075 1.00 30.80 32 SER B N 1
ATOM 2252 C CA . SER B 1 13 ? 25.627 -17.661 -4.774 1.00 31.59 32 SER B CA 1
ATOM 2253 C C . SER B 1 13 ? 24.927 -17.740 -3.423 1.00 29.41 32 SER B C 1
ATOM 2254 O O . SER B 1 13 ? 25.109 -16.872 -2.571 1.00 30.93 32 SER B O 1
ATOM 2257 N N . GLY B 1 14 ? 24.140 -18.791 -3.230 1.00 28.41 33 GLY B N 1
ATOM 2258 C CA . GLY B 1 14 ? 23.482 -19.037 -1.961 1.00 28.80 33 GLY B CA 1
ATOM 2259 C C . GLY B 1 14 ? 22.281 -18.153 -1.692 1.00 28.39 33 GLY B C 1
ATOM 2260 O O . GLY B 1 14 ? 21.890 -17.974 -0.540 1.00 30.79 33 GLY B O 1
ATOM 2261 N N . LEU B 1 15 ? 21.686 -17.616 -2.753 1.00 24.21 34 LEU B N 1
ATOM 2262 C CA . LEU B 1 15 ? 20.502 -16.770 -2.622 1.00 26.80 34 LEU B CA 1
ATOM 2263 C C . LEU B 1 15 ? 19.218 -17.456 -3.073 1.00 27.57 34 LEU B C 1
ATOM 2264 O O . LEU B 1 15 ? 18.162 -16.830 -3.092 1.00 34.84 34 LEU B O 1
ATOM 2269 N N . GLY B 1 16 ? 19.307 -18.733 -3.437 1.00 28.99 35 GLY B N 1
ATOM 2270 C CA . GLY B 1 16 ? 18.140 -19.493 -3.866 1.00 26.60 35 GLY B CA 1
ATOM 2271 C C . GLY B 1 16 ? 17.775 -19.324 -5.333 1.00 24.74 35 GLY B C 1
ATOM 2272 O O . GLY B 1 16 ? 16.631 -19.573 -5.723 1.00 24.18 35 GLY B O 1
ATOM 2273 N N . LYS B 1 17 ? 18.741 -18.909 -6.148 1.00 25.23 36 LYS B N 1
ATOM 2274 C CA . LYS B 1 17 ? 18.492 -18.665 -7.570 1.00 26.76 36 LYS B CA 1
ATOM 2275 C C . LYS B 1 17 ? 18.137 -19.946 -8.326 1.00 29.92 36 LYS B C 1
ATOM 2276 O O . LYS B 1 17 ? 17.160 -19.978 -9.072 1.00 32.48 36 LYS B O 1
ATOM 2282 N N . SER B 1 18 ? 18.943 -20.990 -8.151 1.00 31.99 37 SER B N 1
ATOM 2283 C CA . SER B 1 18 ? 18.708 -22.264 -8.831 1.00 32.72 37 SER B CA 1
ATOM 2284 C C . SER B 1 18 ? 17.418 -22.913 -8.353 1.00 33.03 37 SER B C 1
ATOM 2285 O O . SER B 1 18 ? 16.729 -23.591 -9.118 1.00 28.09 37 SER B O 1
ATOM 2288 N N . THR B 1 19 ? 17.107 -22.720 -7.077 1.00 27.51 38 THR B N 1
ATOM 2289 C CA . THR B 1 19 ? 15.865 -23.227 -6.519 1.00 28.11 38 THR B CA 1
ATOM 2290 C C . THR B 1 19 ? 14.658 -22.570 -7.185 1.00 30.28 38 THR B C 1
ATOM 2291 O O . THR B 1 19 ? 13.699 -23.252 -7.546 1.00 29.60 38 THR B O 1
ATOM 2295 N N . LEU B 1 20 ? 14.715 -21.252 -7.361 1.00 29.70 39 LEU B N 1
ATOM 2296 C CA . LEU B 1 20 ? 13.588 -20.524 -7.930 1.00 32.34 39 LEU B CA 1
ATOM 2297 C C . LEU B 1 20 ? 13.351 -20.917 -9.393 1.00 30.16 39 LEU B C 1
ATOM 2298 O O . LEU B 1 20 ? 12.217 -20.898 -9.866 1.00 34.98 39 LEU B O 1
ATOM 2303 N N . ILE B 1 21 ? 14.422 -21.269 -10.099 1.00 27.63 40 ILE B N 1
ATOM 2304 C CA . ILE B 1 21 ? 14.303 -21.781 -11.459 1.00 32.04 40 ILE B CA 1
ATOM 2305 C C . ILE B 1 21 ? 13.444 -23.037 -11.504 1.00 37.26 40 ILE B C 1
ATOM 2306 O O . ILE B 1 21 ? 12.499 -23.121 -12.291 1.00 36.44 40 ILE B O 1
ATOM 2311 N N . ASN B 1 22 ? 13.765 -24.011 -10.655 1.00 34.08 41 ASN B N 1
ATOM 2312 C CA A ASN B 1 22 ? 13.002 -25.254 -10.589 0.64 39.12 41 ASN B CA 1
ATOM 2313 C CA B ASN B 1 22 ? 12.997 -25.247 -10.630 0.36 38.97 41 ASN B CA 1
ATOM 2314 C C . ASN B 1 22 ? 11.585 -24.999 -10.111 1.00 40.07 41 ASN B C 1
ATOM 2315 O O . ASN B 1 22 ? 10.650 -25.710 -10.478 1.00 39.49 41 ASN B O 1
ATOM 2324 N N . THR B 1 23 ? 11.437 -23.976 -9.275 1.00 38.48 42 THR B N 1
ATOM 2325 C CA . THR B 1 23 ? 10.131 -23.588 -8.766 1.00 43.10 42 THR B CA 1
ATOM 2326 C C . THR B 1 23 ? 9.254 -23.083 -9.903 1.00 42.39 42 THR B C 1
ATOM 2327 O O . THR B 1 23 ? 8.094 -23.474 -10.037 1.00 40.54 42 THR B O 1
ATOM 2331 N N . LEU B 1 24 ? 9.841 -22.224 -10.729 1.00 35.89 43 LEU B N 1
ATOM 2332 C CA . LEU B 1 24 ? 9.140 -21.594 -11.834 1.00 34.54 43 LEU B CA 1
ATOM 2333 C C . LEU B 1 24 ? 8.676 -22.616 -12.872 1.00 39.20 43 LEU B C 1
ATOM 2334 O O . LEU B 1 24 ? 7.538 -22.560 -13.343 1.00 43.57 43 LEU B O 1
ATOM 2339 N N . PHE B 1 25 ? 9.556 -23.547 -13.224 1.00 37.68 44 PHE B N 1
ATOM 2340 C CA . PHE B 1 25 ? 9.202 -24.615 -14.153 1.00 44.41 44 PHE B CA 1
ATOM 2341 C C . PHE B 1 25 ? 8.136 -25.538 -13.564 1.00 50.37 44 PHE B C 1
ATOM 2342 O O . PHE B 1 25 ? 7.205 -25.938 -14.259 1.00 58.28 44 PHE B O 1
ATOM 2350 N N . LYS B 1 26 ? 8.268 -25.873 -12.283 1.00 47.42 45 LYS B N 1
ATOM 2351 C CA . LYS B 1 26 ? 7.297 -26.757 -11.637 1.00 51.50 45 LYS B CA 1
ATOM 2352 C C . LYS B 1 26 ? 5.922 -26.109 -11.487 1.00 54.12 45 LYS B C 1
ATOM 2353 O O . LYS B 1 26 ? 4.906 -26.805 -11.452 1.00 61.41 45 LYS B O 1
ATOM 2359 N N . SER B 1 27 ? 5.886 -24.784 -11.395 1.00 50.99 46 SER B N 1
ATOM 2360 C CA . SER B 1 27 ? 4.620 -24.070 -11.260 1.00 56.70 46 SER B CA 1
ATOM 2361 C C . SER B 1 27 ? 3.840 -24.092 -12.575 1.00 60.45 46 SER B C 1
ATOM 2362 O O . SER B 1 27 ? 2.639 -23.818 -12.598 1.00 67.68 46 SER B O 1
ATOM 2365 N N . LYS B 1 28 ? 4.534 -24.414 -13.665 1.00 58.61 47 LYS B N 1
ATOM 2366 C CA . LYS B 1 28 ? 3.930 -24.454 -14.997 1.00 63.28 47 LYS B CA 1
ATOM 2367 C C . LYS B 1 28 ? 4.118 -25.799 -15.698 1.00 68.00 47 LYS B C 1
ATOM 2368 O O . LYS B 1 28 ? 4.323 -26.830 -15.058 1.00 71.10 47 LYS B O 1
ATOM 2374 N N . GLU B 1 40 ? 16.151 -33.587 -4.284 1.00 84.82 59 GLU B N 1
ATOM 2375 C CA . GLU B 1 40 ? 17.573 -33.644 -3.967 1.00 84.69 59 GLU B CA 1
ATOM 2376 C C . GLU B 1 40 ? 18.178 -32.245 -3.913 1.00 75.64 59 GLU B C 1
ATOM 2377 O O . GLU B 1 40 ? 17.677 -31.322 -4.553 1.00 74.93 59 GLU B O 1
ATOM 2379 N N . ARG B 1 41 ? 19.258 -32.098 -3.150 1.00 71.30 60 ARG B N 1
ATOM 2380 C CA . ARG B 1 41 ? 19.935 -30.813 -3.004 1.00 62.04 60 ARG B CA 1
ATOM 2381 C C . ARG B 1 41 ? 20.597 -30.352 -4.29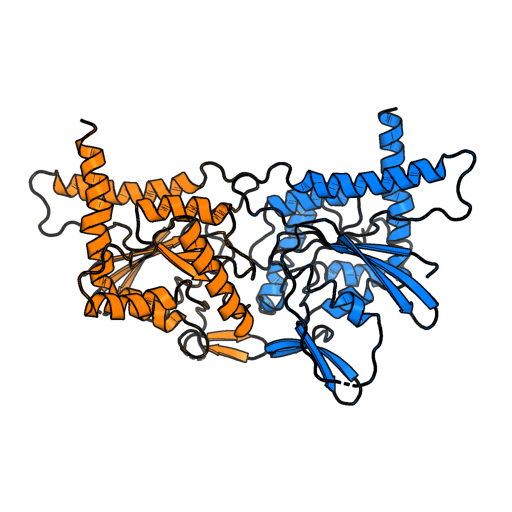9 1.00 60.50 60 ARG B C 1
ATOM 2382 O O . ARG B 1 41 ? 21.240 -31.138 -4.994 1.00 66.11 60 ARG B O 1
ATOM 2390 N N . ILE B 1 42 ? 20.447 -29.069 -4.611 1.00 49.29 61 ILE B N 1
ATOM 2391 C CA . ILE B 1 42 ? 21.038 -28.509 -5.816 1.00 47.71 61 ILE B CA 1
ATOM 2392 C C . ILE B 1 42 ? 22.450 -28.026 -5.521 1.00 45.16 61 ILE B C 1
ATOM 2393 O O . ILE B 1 42 ? 22.664 -27.236 -4.598 1.00 42.02 61 ILE B O 1
ATOM 2398 N N . PRO B 1 43 ? 23.424 -28.510 -6.304 1.00 45.40 62 PRO B N 1
ATOM 2399 C CA . PRO B 1 43 ? 24.819 -28.094 -6.154 1.00 46.20 62 PRO B CA 1
ATOM 2400 C C . PRO B 1 43 ? 25.004 -26.618 -6.461 1.00 42.98 62 PRO B C 1
ATOM 2401 O O . PRO B 1 43 ? 24.179 -26.016 -7.151 1.00 39.30 62 PRO B O 1
ATOM 2405 N N . LYS B 1 44 ? 26.070 -26.037 -5.930 1.00 40.40 63 LYS B N 1
ATOM 2406 C CA . LYS B 1 44 ? 26.403 -24.666 -6.257 1.00 39.54 63 LYS B CA 1
ATOM 2407 C C . LYS B 1 44 ? 26.635 -24.561 -7.764 1.00 35.85 63 LYS B C 1
ATOM 2408 O O . LYS B 1 44 ? 27.289 -25.417 -8.367 1.00 37.52 63 LYS B O 1
ATOM 2414 N N . THR B 1 45 ? 26.078 -23.516 -8.365 1.00 32.94 64 THR B N 1
ATOM 2415 C CA . THR B 1 45 ? 26.154 -23.317 -9.808 1.00 32.18 64 THR B CA 1
ATOM 2416 C C . THR B 1 45 ? 27.483 -22.700 -10.206 1.00 31.85 64 THR B C 1
ATOM 2417 O O . THR B 1 45 ? 27.794 -21.582 -9.812 1.00 34.55 64 THR B O 1
ATOM 2421 N N . ILE B 1 46 ? 28.264 -23.425 -10.995 1.00 34.52 65 ILE B N 1
ATOM 2422 C CA . ILE B 1 46 ? 29.598 -22.962 -11.349 1.00 39.98 65 ILE B CA 1
ATOM 2423 C C . ILE B 1 46 ? 29.720 -22.654 -12.832 1.00 41.11 65 ILE B C 1
ATOM 2424 O O . ILE B 1 46 ? 30.755 -22.176 -13.292 1.00 44.09 65 ILE B O 1
ATOM 2429 N N . GLU B 1 47 ? 28.657 -22.933 -13.577 1.00 39.10 66 GLU B N 1
ATOM 2430 C CA . GLU B 1 47 ? 28.635 -22.656 -15.005 1.00 37.72 66 GLU B CA 1
ATOM 2431 C C . GLU B 1 47 ? 27.311 -22.033 -15.413 1.00 35.81 66 GLU B C 1
ATOM 2432 O O . GLU B 1 47 ? 26.272 -22.303 -14.812 1.00 31.46 66 GLU B O 1
ATOM 2438 N N . ILE B 1 48 ? 27.351 -21.189 -16.436 1.00 37.01 67 ILE B N 1
ATOM 2439 C CA . ILE B 1 48 ? 26.125 -20.717 -17.049 1.00 39.84 67 ILE B CA 1
ATOM 2440 C C . ILE B 1 48 ? 25.486 -21.896 -17.765 1.00 38.06 67 ILE B C 1
ATOM 2441 O O . ILE B 1 48 ? 26.118 -22.517 -18.615 1.00 42.06 67 ILE B O 1
ATOM 2446 N N . LYS B 1 49 ? 24.254 -22.233 -17.402 1.00 36.81 68 LYS B N 1
ATOM 2447 C CA . LYS B 1 49 ? 23.552 -23.309 -18.093 1.00 41.87 68 LYS B CA 1
ATOM 2448 C C . LYS B 1 49 ? 22.120 -22.904 -18.406 1.00 37.64 68 LYS B C 1
ATOM 2449 O O . LYS B 1 49 ? 21.449 -22.264 -17.593 1.00 33.62 68 LYS B O 1
ATOM 2455 N N . SER B 1 50 ? 21.676 -23.252 -19.608 1.00 36.54 69 SER B N 1
ATOM 2456 C CA . SER B 1 50 ? 20.321 -22.956 -20.048 1.00 42.06 69 SER B CA 1
ATOM 2457 C C . SER B 1 50 ? 19.415 -24.158 -19.823 1.00 43.95 69 SER B C 1
ATOM 2458 O O . SER B 1 50 ? 19.724 -25.271 -20.254 1.00 45.76 69 SER B O 1
ATOM 2461 N N . ILE B 1 51 ? 18.293 -23.929 -19.157 1.00 39.62 70 ILE B N 1
ATOM 2462 C CA . ILE B 1 51 ? 17.307 -24.975 -18.949 1.00 47.87 70 ILE B CA 1
ATOM 2463 C C . ILE B 1 51 ? 16.041 -24.605 -19.709 1.00 44.87 70 ILE B C 1
ATOM 2464 O O . ILE B 1 51 ? 15.454 -23.552 -19.469 1.00 42.57 70 ILE B O 1
ATOM 2469 N N . THR B 1 52 ? 15.633 -25.463 -20.637 1.00 47.01 71 THR B N 1
ATOM 2470 C CA . THR B 1 52 ? 14.487 -25.166 -21.487 1.00 46.63 71 THR B CA 1
ATOM 2471 C C . THR B 1 52 ? 13.390 -26.221 -21.377 1.00 52.76 71 THR B C 1
ATOM 2472 O O . THR B 1 52 ? 13.650 -27.421 -21.488 1.00 55.29 71 THR B O 1
ATOM 2476 N N . HIS B 1 53 ? 12.165 -25.764 -21.149 1.00 54.11 72 HIS B N 1
ATOM 2477 C CA . HIS B 1 53 ? 10.999 -26.639 -21.187 1.00 54.58 72 HIS B CA 1
ATOM 2478 C C . HIS B 1 53 ? 9.839 -25.956 -21.905 1.00 51.69 72 HIS B C 1
ATOM 2479 O O . HIS B 1 53 ? 9.729 -24.729 -21.897 1.00 51.30 72 HIS B O 1
ATOM 2486 N N . ASP B 1 54 ? 8.979 -26.752 -22.528 1.00 53.68 73 ASP B N 1
ATOM 2487 C CA . ASP B 1 54 ? 7.790 -26.214 -23.178 1.00 58.55 73 ASP B CA 1
ATOM 2488 C C . ASP B 1 54 ? 6.634 -26.113 -22.186 1.00 61.92 73 ASP B C 1
ATOM 2489 O O . ASP B 1 54 ? 6.345 -27.058 -21.453 1.00 67.16 73 ASP B O 1
ATOM 2494 N N . ILE B 1 55 ? 5.988 -24.952 -22.158 1.00 61.07 74 ILE B N 1
ATOM 2495 C CA . ILE B 1 55 ? 4.850 -24.720 -21.276 1.00 62.61 74 ILE B CA 1
ATOM 2496 C C . ILE B 1 55 ? 3.678 -24.138 -22.061 1.00 68.88 74 ILE B C 1
ATOM 2497 O O . ILE B 1 55 ? 3.875 -23.464 -23.072 1.00 64.24 74 ILE B O 1
ATOM 2502 N N . GLU B 1 56 ? 2.460 -24.408 -21.603 1.00 79.26 75 GLU B N 1
ATOM 2503 C CA . GLU B 1 56 ? 1.266 -23.902 -22.277 1.00 89.10 75 GLU B CA 1
ATOM 2504 C C . GLU B 1 56 ? 0.472 -22.954 -21.382 1.00 93.23 75 GLU B C 1
ATOM 2505 O O . GLU B 1 56 ? 0.218 -21.807 -21.750 1.00 93.96 75 GLU B O 1
ATOM 2511 N N . ARG B 1 61 ? 1.102 -22.332 -26.266 1.00 87.33 80 ARG B N 1
ATOM 2512 C CA . ARG B 1 61 ? 2.383 -22.988 -26.035 1.00 84.50 80 ARG B CA 1
ATOM 2513 C C . ARG B 1 61 ? 3.527 -21.980 -26.022 1.00 80.30 80 ARG B C 1
ATOM 2514 O O . ARG B 1 61 ? 3.497 -20.985 -26.747 1.00 86.89 80 ARG B O 1
ATOM 2516 N N . MET B 1 62 ? 4.537 -22.241 -25.199 1.00 67.91 81 MET B N 1
ATOM 2517 C CA . MET B 1 62 ? 5.699 -21.366 -25.124 1.00 60.71 81 MET B CA 1
ATOM 2518 C C . MET B 1 62 ? 6.970 -22.149 -24.807 1.00 52.39 81 MET B C 1
ATOM 2519 O O . MET B 1 62 ? 6.941 -23.110 -24.041 1.00 50.82 81 MET B O 1
ATOM 2524 N N . LYS B 1 63 ? 8.086 -21.733 -25.398 1.00 48.06 82 LYS B N 1
ATOM 2525 C CA . LYS B 1 63 ? 9.373 -22.344 -25.106 1.00 45.25 82 LYS B CA 1
ATOM 2526 C C . LYS B 1 63 ? 10.079 -21.480 -24.073 1.00 46.27 82 LYS B C 1
ATOM 2527 O O . LYS B 1 63 ? 10.684 -20.459 -24.414 1.00 41.19 82 LYS B O 1
ATOM 2529 N N . LEU B 1 64 ? 10.013 -21.900 -22.813 1.00 42.13 83 LEU B N 1
ATOM 2530 C CA . LEU B 1 64 ? 10.593 -21.138 -21.718 1.00 37.73 83 LEU B CA 1
ATOM 2531 C C . LEU B 1 64 ? 12.010 -21.588 -21.422 1.00 36.93 83 LEU B C 1
ATOM 2532 O O . LEU B 1 64 ? 12.247 -22.740 -21.065 1.00 35.52 83 LEU B O 1
ATOM 2537 N N . THR B 1 65 ? 12.955 -20.673 -21.599 1.00 37.02 84 THR B N 1
ATOM 2538 C CA . THR B 1 65 ? 14.335 -20.937 -21.233 1.00 35.59 84 THR B CA 1
ATOM 2539 C C . THR B 1 65 ? 14.710 -20.103 -20.016 1.00 35.01 84 THR B C 1
ATOM 2540 O O . THR B 1 65 ? 14.519 -18.887 -20.008 1.00 32.84 84 THR B O 1
ATOM 2544 N N . VAL B 1 66 ? 15.218 -20.757 -18.976 1.00 35.03 85 VAL B N 1
ATOM 2545 C CA . VAL B 1 66 ? 15.733 -20.024 -17.829 1.00 32.96 85 VAL B CA 1
ATOM 2546 C C . VAL B 1 66 ? 17.227 -20.289 -17.709 1.00 33.32 85 VAL B C 1
ATOM 2547 O O . VAL B 1 66 ? 17.674 -21.433 -17.665 1.00 34.40 85 VAL B O 1
ATOM 2551 N N . ILE B 1 67 ? 17.993 -19.211 -17.683 1.00 30.41 86 ILE B N 1
ATOM 2552 C CA . ILE B 1 67 ? 19.442 -19.290 -17.685 1.00 27.41 86 ILE B CA 1
ATOM 2553 C C . ILE B 1 67 ? 19.993 -19.129 -16.262 1.00 31.46 86 ILE B C 1
ATOM 2554 O O . ILE B 1 67 ? 19.820 -18.079 -15.635 1.00 27.69 86 ILE B O 1
ATOM 2559 N N . ASP B 1 68 ? 20.600 -20.196 -15.743 1.00 26.64 87 ASP B N 1
ATOM 2560 C CA . ASP B 1 68 ? 21.237 -20.166 -14.431 1.00 26.60 87 ASP B CA 1
ATOM 2561 C C . ASP B 1 68 ? 22.664 -19.652 -14.580 1.00 32.16 87 ASP B C 1
ATOM 2562 O O . ASP B 1 68 ? 23.301 -19.865 -15.615 1.00 32.48 87 ASP B O 1
ATOM 2567 N N . THR B 1 69 ? 23.154 -18.956 -13.559 1.00 32.23 88 THR B N 1
ATOM 2568 C CA . THR B 1 69 ? 24.471 -18.331 -13.617 1.00 31.34 88 THR B CA 1
ATOM 2569 C C . THR B 1 69 ? 25.285 -18.603 -12.355 1.00 37.32 88 THR B C 1
ATOM 2570 O O . THR B 1 69 ? 24.719 -18.823 -11.279 1.00 33.19 88 THR B O 1
ATOM 2574 N N . PRO B 1 70 ? 26.622 -18.602 -12.483 1.00 38.87 89 PRO B N 1
ATOM 2575 C CA . PRO B 1 70 ? 27.472 -18.661 -11.290 1.00 34.22 89 PRO B CA 1
ATOM 2576 C C . PRO B 1 70 ? 27.313 -17.362 -10.516 1.00 34.82 89 PRO B C 1
ATOM 2577 O O . PRO B 1 70 ? 26.900 -16.354 -11.102 1.00 33.04 89 PRO B O 1
ATOM 2581 N N . GLY B 1 71 ? 27.647 -17.358 -9.233 1.00 33.28 90 GLY B N 1
ATOM 2582 C CA . GLY B 1 71 ? 27.426 -16.159 -8.454 1.00 31.34 90 GLY B CA 1
ATOM 2583 C C . GLY B 1 71 ? 28.362 -15.039 -8.856 1.00 35.66 90 GLY B C 1
ATOM 2584 O O . GLY B 1 71 ? 29.441 -15.271 -9.399 1.00 39.82 90 GLY B O 1
ATOM 2585 N N . PHE B 1 72 ? 27.954 -13.813 -8.562 1.00 37.79 91 PHE B N 1
ATOM 2586 C CA . PHE B 1 72 ? 28.837 -12.678 -8.735 1.00 41.01 91 PHE B CA 1
ATOM 2587 C C . PHE B 1 72 ? 28.917 -12.039 -7.375 1.00 40.57 91 PHE B C 1
ATOM 2588 O O . PHE B 1 72 ? 27.932 -12.029 -6.645 1.00 42.06 91 PHE B O 1
ATOM 2596 N N . GLY B 1 73 ? 30.062 -11.451 -7.057 1.00 40.23 92 GLY B N 1
ATOM 2597 C CA . GLY B 1 73 ? 30.243 -10.867 -5.745 1.00 44.91 92 GLY B CA 1
ATOM 2598 C C . GLY B 1 73 ? 30.686 -11.936 -4.763 1.00 46.32 92 GLY B C 1
ATOM 2599 O O . GLY B 1 73 ? 30.697 -11.713 -3.550 1.00 42.99 92 GLY B O 1
ATOM 2600 N N . ASP B 1 74 ? 31.068 -13.100 -5.285 1.00 39.30 93 ASP B N 1
ATOM 2601 C CA . ASP B 1 74 ? 31.436 -14.224 -4.430 1.00 38.36 93 ASP B CA 1
ATOM 2602 C C . ASP B 1 74 ? 32.882 -14.165 -3.943 1.00 35.88 93 ASP B C 1
ATOM 2603 O O . ASP B 1 74 ? 33.241 -14.845 -2.986 1.00 36.84 93 ASP B O 1
ATOM 2608 N N . HIS B 1 75 ? 33.701 -13.339 -4.584 1.00 31.15 94 HIS B N 1
ATOM 2609 C CA . HIS B 1 75 ? 35.121 -13.270 -4.246 1.00 36.04 94 HIS B CA 1
ATOM 2610 C C . HIS B 1 75 ? 35.453 -12.037 -3.419 1.00 32.60 94 HIS B C 1
ATOM 2611 O O . HIS B 1 75 ? 34.619 -11.150 -3.250 1.00 38.94 94 HIS B O 1
ATOM 2618 N N . ILE B 1 76 ? 36.669 -12.002 -2.886 1.00 31.90 95 ILE B N 1
ATOM 2619 C CA . ILE B 1 76 ? 37.164 -10.825 -2.185 1.00 28.52 95 ILE B CA 1
ATOM 2620 C C . ILE B 1 76 ? 37.234 -9.652 -3.159 1.00 30.21 95 ILE B C 1
ATOM 2621 O O . ILE B 1 76 ? 36.729 -8.562 -2.876 1.00 33.53 95 ILE B O 1
ATOM 2626 N N . ASN B 1 77 ? 37.865 -9.888 -4.308 1.00 29.53 96 ASN B N 1
ATOM 2627 C CA . ASN B 1 77 ? 37.925 -8.895 -5.373 1.00 30.81 96 ASN B CA 1
ATOM 2628 C C . ASN B 1 77 ? 37.107 -9.377 -6.574 1.00 31.53 96 ASN B C 1
ATOM 2629 O O . ASN B 1 77 ? 37.446 -10.375 -7.214 1.00 35.48 96 ASN B O 1
ATOM 2634 N N . ASN B 1 78 ? 36.024 -8.664 -6.864 1.00 31.38 97 ASN B N 1
ATOM 2635 C CA . ASN B 1 78 ? 35.111 -9.048 -7.933 1.00 33.48 97 ASN B CA 1
ATOM 2636 C C . ASN B 1 78 ? 35.205 -8.144 -9.146 1.00 35.50 97 ASN B C 1
ATOM 2637 O O . ASN B 1 78 ? 34.280 -8.094 -9.952 1.00 44.25 97 ASN B O 1
ATOM 2642 N N . GLU B 1 79 ? 36.319 -7.433 -9.276 1.00 38.45 98 GLU B N 1
ATOM 2643 C CA . GLU B 1 79 ? 36.558 -6.602 -10.445 1.00 42.95 98 GLU B CA 1
ATOM 2644 C C . GLU B 1 79 ? 36.469 -7.435 -11.723 1.00 47.35 98 GLU B C 1
ATOM 2645 O O . GLU B 1 79 ? 37.010 -8.539 -11.796 1.00 38.63 98 GLU B O 1
ATOM 2647 N N . ASN B 1 80 ? 35.744 -6.910 -12.708 1.00 50.84 99 ASN B N 1
ATOM 2648 C CA . ASN B 1 80 ? 35.592 -7.533 -14.023 1.00 55.11 99 ASN B CA 1
ATOM 2649 C C . ASN B 1 80 ? 34.937 -8.920 -14.002 1.00 54.05 99 ASN B C 1
ATOM 2650 O O . ASN B 1 80 ? 34.975 -9.642 -15.002 1.00 56.85 99 ASN B O 1
ATOM 2655 N N . CYS B 1 81 ? 34.317 -9.276 -12.880 1.00 47.01 100 CYS B N 1
ATOM 2656 C CA . CYS B 1 81 ? 33.641 -10.567 -12.747 1.00 39.82 100 CYS B CA 1
ATOM 2657 C C . CYS B 1 81 ? 32.243 -10.552 -13.367 1.00 37.08 100 CYS B C 1
ATOM 2658 O O . CYS B 1 81 ? 31.544 -11.563 -13.358 1.00 34.89 100 CYS B O 1
ATOM 2661 N N . TRP B 1 82 ? 31.832 -9.396 -13.876 1.00 40.51 101 TRP B N 1
ATOM 2662 C CA . TRP B 1 82 ? 30.546 -9.267 -14.549 1.00 40.05 101 TRP B CA 1
ATOM 2663 C C . TRP B 1 82 ? 30.693 -9.683 -15.999 1.00 40.88 101 TRP B C 1
ATOM 2664 O O . TRP B 1 82 ? 29.705 -9.916 -16.694 1.00 41.99 101 TRP B O 1
ATOM 2675 N N . GLN B 1 83 ? 31.940 -9.768 -16.448 1.00 32.29 102 GLN B N 1
ATOM 2676 C CA . GLN B 1 83 ? 32.236 -9.989 -17.861 1.00 37.69 102 GLN B CA 1
ATOM 2677 C C . GLN B 1 83 ? 31.657 -11.283 -18.457 1.00 36.98 102 GLN B C 1
ATOM 2678 O O . GLN B 1 83 ? 31.112 -11.242 -19.557 1.00 42.71 102 GLN B O 1
ATOM 2684 N N . PRO B 1 84 ? 31.760 -12.427 -17.745 1.00 41.12 103 PRO B N 1
ATOM 2685 C CA . PRO B 1 84 ? 31.199 -13.640 -18.358 1.00 40.77 103 PRO B CA 1
ATOM 2686 C C . PRO B 1 84 ? 29.697 -13.545 -18.619 1.00 34.64 103 PRO B C 1
ATOM 2687 O O . PRO B 1 84 ? 29.238 -14.000 -19.663 1.00 34.46 103 PRO B O 1
ATOM 2691 N N . ILE B 1 85 ? 28.950 -12.958 -17.690 1.00 30.87 104 ILE B N 1
ATOM 2692 C CA . ILE B 1 85 ? 27.514 -12.812 -17.879 1.00 29.09 104 ILE B CA 1
ATOM 2693 C C . ILE B 1 85 ? 27.226 -11.772 -18.964 1.00 30.57 104 ILE B C 1
ATOM 2694 O O . ILE B 1 85 ? 26.375 -11.992 -19.825 1.00 29.06 104 ILE B O 1
ATOM 2699 N N . MET B 1 86 ? 27.947 -10.654 -18.933 1.00 32.84 105 MET B N 1
ATOM 2700 C CA . MET B 1 86 ? 27.787 -9.623 -19.958 1.00 34.47 105 MET B CA 1
ATOM 2701 C C . MET B 1 86 ? 28.132 -10.182 -21.331 1.00 34.93 105 MET B C 1
ATOM 2702 O O . MET B 1 86 ? 27.466 -9.878 -22.322 1.00 32.54 105 MET B O 1
ATOM 2707 N N . LYS B 1 87 ? 29.157 -11.025 -21.383 1.00 35.41 106 LYS B N 1
ATOM 2708 C CA . LYS B 1 87 ? 29.536 -11.648 -22.637 1.00 36.41 106 LYS B CA 1
ATOM 2709 C C . LYS B 1 87 ? 28.415 -12.535 -23.155 1.00 34.25 106 LYS B C 1
ATOM 2710 O O . LYS B 1 87 ? 28.100 -12.502 -24.340 1.00 34.14 106 LYS B O 1
ATOM 2716 N N . PHE B 1 88 ? 27.803 -13.306 -22.263 1.00 32.24 107 PHE B N 1
ATOM 2717 C CA . PHE B 1 88 ? 26.726 -14.201 -22.663 1.00 32.96 107 PHE B CA 1
ATOM 2718 C C . PHE B 1 88 ? 25.571 -13.412 -23.255 1.00 32.17 107 PHE B C 1
ATOM 2719 O O . PHE B 1 88 ? 25.043 -13.777 -24.300 1.00 30.51 107 PHE B O 1
ATOM 2727 N N . ILE B 1 89 ? 25.186 -12.332 -22.583 1.00 27.22 108 ILE B N 1
ATOM 2728 C CA . ILE B 1 89 ? 24.086 -11.500 -23.054 1.00 29.14 108 ILE B CA 1
ATOM 2729 C C . ILE B 1 89 ? 24.384 -10.922 -24.434 1.00 28.48 108 ILE B C 1
ATOM 2730 O O . ILE B 1 89 ? 23.558 -11.014 -25.346 1.00 25.10 108 ILE B O 1
ATOM 2735 N N . ASN B 1 90 ? 25.573 -10.353 -24.590 1.00 25.71 109 ASN B N 1
ATOM 2736 C CA . ASN B 1 90 ? 25.964 -9.760 -25.858 1.00 30.02 109 ASN B CA 1
ATOM 2737 C C . ASN B 1 90 ? 26.177 -10.801 -26.949 1.00 31.92 109 ASN B C 1
ATOM 2738 O O . ASN B 1 90 ? 25.960 -10.520 -28.127 1.00 32.46 109 ASN B O 1
ATOM 2743 N N . ASP B 1 91 ? 26.584 -12.004 -26.554 1.00 33.74 110 ASP B N 1
ATOM 2744 C CA . ASP B 1 91 ? 26.733 -13.097 -27.505 1.00 33.75 110 ASP B CA 1
ATOM 2745 C C . ASP B 1 91 ? 25.388 -13.426 -28.156 1.00 32.17 110 ASP B C 1
ATOM 2746 O O . ASP B 1 91 ? 25.337 -13.748 -29.339 1.00 31.65 110 ASP B O 1
ATOM 2751 N N . GLN B 1 92 ? 24.306 -13.343 -27.384 1.00 30.40 111 GLN B N 1
ATOM 2752 C CA . GLN B 1 92 ? 22.980 -13.648 -27.911 1.00 28.06 111 GLN B CA 1
ATOM 2753 C C . GLN B 1 92 ? 22.517 -12.565 -28.880 1.00 28.02 111 GLN B C 1
ATOM 2754 O O . GLN B 1 92 ? 21.896 -12.868 -29.896 1.00 27.07 111 GLN B O 1
ATOM 2760 N N . TYR B 1 93 ? 22.813 -11.308 -28.561 1.00 28.18 112 TYR B N 1
ATOM 2761 C CA . TYR B 1 93 ? 22.507 -10.199 -29.459 1.00 25.63 112 TYR B CA 1
ATOM 2762 C C . TYR B 1 93 ? 23.293 -10.372 -30.758 1.00 34.68 112 TYR B C 1
ATOM 2763 O O . TYR B 1 93 ? 22.767 -10.159 -31.855 1.00 33.09 112 TYR B O 1
ATOM 2772 N N . GLU B 1 94 ? 24.551 -10.785 -30.625 1.00 34.40 113 GLU B N 1
ATOM 2773 C CA . GLU B 1 94 ? 25.423 -10.982 -31.778 1.00 33.49 113 GLU B CA 1
ATOM 2774 C C . GLU B 1 94 ? 24.902 -12.112 -32.661 1.00 30.28 113 GLU B C 1
ATOM 2775 O O . GLU B 1 94 ? 24.966 -12.034 -33.885 1.00 29.76 113 GLU B O 1
ATOM 2781 N N . LYS B 1 95 ? 24.389 -13.166 -32.034 1.00 32.19 114 LYS B N 1
ATOM 2782 C CA . LYS B 1 95 ? 23.810 -14.281 -32.774 1.00 31.49 114 LYS B CA 1
ATOM 2783 C C . LYS B 1 95 ? 22.627 -13.802 -33.601 1.00 33.95 114 LYS B C 1
ATOM 2784 O O . LYS B 1 95 ? 22.515 -14.123 -34.787 1.00 33.75 114 LYS B O 1
ATOM 2790 N N . TYR B 1 96 ? 21.742 -13.038 -32.962 1.00 27.90 115 TYR B N 1
ATOM 2791 C CA . TYR B 1 96 ? 20.528 -12.567 -33.616 1.00 27.19 115 TYR B CA 1
ATOM 2792 C C . TYR B 1 96 ? 20.878 -11.636 -34.773 1.00 33.32 115 TYR B C 1
ATOM 2793 O O . TYR B 1 96 ? 20.320 -11.745 -35.869 1.00 32.54 115 TYR B O 1
ATOM 2802 N N . LEU B 1 97 ? 21.810 -10.724 -34.515 1.00 30.59 116 LEU B N 1
ATOM 2803 C CA . LEU B 1 97 ? 22.283 -9.782 -35.520 1.00 30.52 116 LEU B CA 1
ATOM 2804 C C . LEU B 1 97 ? 22.830 -10.495 -36.751 1.00 28.50 116 LEU B C 1
ATOM 2805 O O . LEU B 1 97 ? 22.514 -10.133 -37.883 1.00 28.92 116 LEU B O 1
ATOM 2810 N N . GLN B 1 98 ? 23.649 -11.512 -36.520 1.00 28.78 117 GLN B N 1
ATOM 2811 C CA . GLN B 1 98 ? 24.255 -12.246 -37.617 1.00 34.26 117 GLN B CA 1
ATOM 2812 C C . GLN B 1 98 ? 23.178 -12.958 -38.432 1.00 37.31 117 GLN B C 1
ATOM 2813 O O . GLN B 1 98 ? 23.278 -13.049 -39.652 1.00 35.49 117 GLN B O 1
ATOM 2819 N N . GLU B 1 99 ? 22.142 -13.440 -37.753 1.00 37.49 118 GLU B N 1
ATOM 2820 C CA . GLU B 1 99 ? 21.011 -14.066 -38.435 1.00 38.70 118 GLU B CA 1
ATOM 2821 C C . GLU B 1 99 ? 20.335 -13.062 -39.364 1.00 35.83 118 GLU B C 1
ATOM 2822 O O . GLU B 1 99 ? 19.910 -13.415 -40.462 1.00 34.17 118 GLU B O 1
ATOM 2828 N N . GLU B 1 100 ? 20.251 -11.812 -38.919 1.00 29.15 119 GLU B N 1
ATOM 2829 C CA . GLU B 1 100 ? 19.612 -10.754 -39.697 1.00 31.87 119 GLU B CA 1
ATOM 2830 C C . GLU B 1 100 ? 20.453 -10.336 -40.906 1.00 30.02 119 GLU B C 1
ATOM 2831 O O . GLU B 1 100 ? 19.913 -9.946 -41.937 1.00 30.93 119 GLU B O 1
ATOM 2837 N N . VAL B 1 101 ? 21.774 -10.411 -40.776 1.00 30.09 120 VAL B N 1
ATOM 2838 C CA . VAL B 1 101 ? 22.663 -9.959 -41.843 1.00 37.18 120 VAL B CA 1
ATOM 2839 C C . VAL B 1 101 ? 22.841 -11.038 -42.911 1.00 31.40 120 VAL B C 1
ATOM 2840 O O . VAL B 1 101 ? 23.074 -10.736 -44.086 1.00 32.10 120 VAL B O 1
ATOM 2844 N N . ASN B 1 102 ? 22.693 -12.294 -42.500 1.00 31.93 121 ASN B N 1
ATOM 2845 C CA . ASN B 1 102 ? 22.821 -13.424 -43.407 1.00 31.99 121 ASN B CA 1
ATOM 2846 C C . ASN B 1 102 ? 21.983 -13.265 -44.663 1.00 35.85 121 ASN B C 1
ATOM 2847 O O . ASN B 1 102 ? 20.882 -12.722 -44.621 1.00 32.92 121 ASN B O 1
ATOM 2852 N N . ILE B 1 103 ? 22.538 -13.707 -45.781 1.00 33.19 122 ILE B N 1
ATOM 2853 C CA . ILE B 1 103 ? 21.780 -13.870 -47.006 1.00 38.15 122 ILE B CA 1
ATOM 2854 C C . ILE B 1 103 ? 20.915 -15.113 -46.800 1.00 39.02 122 ILE B C 1
ATOM 2855 O O . ILE B 1 103 ? 21.299 -16.000 -46.033 1.00 38.87 122 ILE B O 1
ATOM 2860 N N . ASN B 1 104 ? 19.750 -15.170 -47.443 1.00 43.51 123 ASN B N 1
ATOM 2861 C CA . ASN B 1 104 ? 18.895 -16.353 -47.373 1.00 46.55 123 ASN B CA 1
ATOM 2862 C C . ASN B 1 104 ? 18.563 -16.713 -45.931 1.00 46.92 123 ASN B C 1
ATOM 2863 O O . ASN B 1 104 ? 18.950 -17.771 -45.432 1.00 47.34 123 ASN B O 1
ATOM 2868 N N . ARG B 1 105 ? 17.857 -15.807 -45.267 1.00 41.76 124 ARG B N 1
ATOM 2869 C CA . ARG B 1 105 ? 17.555 -15.946 -43.854 1.00 43.15 124 ARG B CA 1
ATOM 2870 C C . ARG B 1 105 ? 16.458 -16.963 -43.580 1.00 47.95 124 ARG B C 1
ATOM 2871 O O . ARG B 1 105 ? 15.638 -17.257 -44.448 1.00 46.04 124 ARG B O 1
ATOM 2879 N N . LYS B 1 106 ? 16.464 -17.500 -42.364 1.00 49.49 125 LYS B N 1
ATOM 2880 C CA . LYS B 1 106 ? 15.429 -18.420 -41.920 1.00 50.83 125 LYS B CA 1
ATOM 2881 C C . LYS B 1 106 ? 14.105 -17.674 -41.830 1.00 48.71 125 LYS B C 1
ATOM 2882 O O . LYS B 1 106 ? 14.085 -16.487 -41.504 1.00 49.80 125 LYS B O 1
ATOM 2888 N N . LYS B 1 107 ? 13.000 -18.360 -42.098 1.00 44.29 126 LYS B N 1
ATOM 2889 C CA . LYS B 1 107 ? 11.698 -17.723 -41.957 1.00 48.42 126 LYS B CA 1
ATOM 2890 C C . LYS B 1 107 ? 11.454 -17.356 -40.494 1.00 51.05 126 LYS B C 1
ATOM 2891 O O . LYS B 1 107 ? 10.760 -16.382 -40.200 1.00 52.11 126 LYS B O 1
ATOM 2897 N N . ARG B 1 108 ? 12.027 -18.143 -39.585 1.00 47.66 127 ARG B N 1
ATOM 2898 C CA . ARG B 1 108 ? 11.960 -17.860 -38.156 1.00 49.74 127 ARG B CA 1
ATOM 2899 C C . ARG B 1 108 ? 13.346 -17.854 -37.508 1.00 45.29 127 ARG B C 1
ATOM 2900 O O . ARG B 1 108 ? 13.957 -18.904 -37.317 1.00 44.37 127 ARG B O 1
ATOM 2902 N N . ILE B 1 109 ? 13.842 -16.667 -37.181 1.00 40.38 128 ILE B N 1
ATOM 2903 C CA . ILE B 1 109 ? 15.132 -16.540 -36.510 1.00 37.99 128 ILE B CA 1
ATOM 2904 C C . ILE B 1 109 ? 15.031 -16.994 -35.056 1.00 34.69 128 ILE B C 1
ATOM 2905 O O . ILE B 1 109 ? 14.202 -16.487 -34.306 1.00 34.97 128 ILE B O 1
ATOM 2910 N N . PRO B 1 110 ? 15.864 -17.972 -34.664 1.00 37.20 129 PRO B N 1
ATOM 2911 C CA . PRO B 1 110 ? 15.900 -18.450 -33.278 1.00 40.93 129 PRO B CA 1
ATOM 2912 C C . PRO B 1 110 ? 16.252 -17.322 -32.318 1.00 37.34 129 PRO B C 1
ATOM 2913 O O . PRO B 1 110 ? 17.292 -16.680 -32.474 1.00 37.23 129 PRO B O 1
ATOM 2917 N N . ASP B 1 111 ? 15.376 -17.062 -31.358 1.00 34.87 130 ASP B N 1
ATOM 2918 C CA . ASP B 1 111 ? 15.610 -15.996 -30.397 1.00 32.11 130 ASP B CA 1
ATOM 2919 C C . ASP B 1 111 ? 16.166 -16.536 -29.082 1.00 33.37 130 ASP B C 1
ATOM 2920 O O . ASP B 1 111 ? 15.429 -17.100 -28.269 1.00 30.36 130 ASP B O 1
ATOM 2925 N N . THR B 1 112 ? 17.475 -16.382 -28.895 1.00 28.72 131 THR B N 1
ATOM 2926 C CA . THR B 1 112 ? 18.127 -16.782 -27.653 1.00 30.58 131 THR B CA 1
ATOM 2927 C C . THR B 1 112 ? 18.469 -15.559 -26.804 1.00 33.88 131 THR B C 1
ATOM 2928 O O . THR B 1 112 ? 19.168 -15.673 -25.801 1.00 34.76 131 THR B O 1
ATOM 2932 N N . ARG B 1 113 ? 17.975 -14.393 -27.208 1.00 28.21 132 ARG B N 1
ATOM 2933 C CA . ARG B 1 113 ? 18.252 -13.162 -26.484 1.00 27.24 132 ARG B CA 1
ATOM 2934 C C . ARG B 1 113 ? 17.635 -13.205 -25.093 1.00 29.78 132 ARG B C 1
ATOM 2935 O O . ARG B 1 113 ? 16.535 -13.725 -24.898 1.00 29.44 132 ARG B O 1
ATOM 2943 N N . VAL B 1 114 ? 18.364 -12.682 -24.118 1.00 29.57 133 VAL B N 1
ATOM 2944 C CA . VAL B 1 114 ? 17.847 -12.619 -22.762 1.00 27.38 133 VAL B CA 1
ATOM 2945 C C . VAL B 1 114 ? 16.812 -11.509 -22.656 1.00 29.04 133 VAL B C 1
ATOM 2946 O O . VAL B 1 114 ? 17.142 -10.324 -22.749 1.00 24.33 133 VAL B O 1
ATOM 2950 N N . HIS B 1 115 ? 15.558 -11.903 -22.465 1.00 25.34 134 HIS B N 1
ATOM 2951 C CA . HIS B 1 115 ? 14.460 -10.953 -22.465 1.00 29.10 134 HIS B CA 1
ATOM 2952 C C . HIS B 1 115 ? 14.301 -10.260 -21.124 1.00 30.97 134 HIS B C 1
ATOM 2953 O O . HIS B 1 115 ? 13.934 -9.088 -21.062 1.00 31.67 134 HIS B O 1
ATOM 2960 N N . CYS B 1 116 ? 14.590 -10.979 -20.049 1.00 31.85 135 CYS B N 1
ATOM 2961 C CA A CYS B 1 116 ? 14.501 -10.416 -18.712 0.60 29.81 135 CYS B CA 1
ATOM 2962 C CA B CYS B 1 116 ? 14.544 -10.377 -18.727 0.40 29.28 135 CYS B CA 1
ATOM 2963 C C . CYS B 1 116 ? 15.524 -11.049 -17.778 1.00 29.43 135 CYS B C 1
ATOM 2964 O O . CYS B 1 116 ? 15.804 -12.242 -17.878 1.00 29.93 135 CYS B O 1
ATOM 2969 N N . CYS B 1 117 ? 16.059 -10.248 -16.868 1.00 28.11 136 CYS B N 1
ATOM 2970 C CA A CYS B 1 117 ? 17.022 -10.727 -15.898 0.64 30.48 136 CYS B CA 1
ATOM 2971 C CA B CYS B 1 117 ? 17.018 -10.737 -15.887 0.36 30.36 136 CYS B CA 1
ATOM 2972 C C . CYS B 1 117 ? 16.498 -10.518 -14.479 1.00 33.74 136 CYS B C 1
ATOM 2973 O O . CYS B 1 117 ? 16.237 -9.385 -14.070 1.00 34.76 136 CYS B O 1
ATOM 2978 N N . LEU B 1 118 ? 16.334 -11.610 -13.742 1.00 28.59 137 LEU B N 1
ATOM 2979 C CA . LEU B 1 118 ? 15.924 -11.520 -12.347 1.00 27.78 137 LEU B CA 1
ATOM 2980 C C . LEU B 1 118 ? 17.170 -11.327 -11.500 1.00 28.41 137 LEU B C 1
ATOM 2981 O O . LEU B 1 118 ? 18.010 -12.219 -11.413 1.00 30.90 137 LEU B O 1
ATOM 2986 N N . TYR B 1 119 ? 17.308 -10.149 -10.907 1.00 28.21 138 TYR B N 1
ATOM 2987 C CA . TYR B 1 119 ? 18.467 -9.873 -10.073 1.00 30.14 138 TYR B CA 1
ATOM 2988 C C . TYR B 1 119 ? 18.137 -10.109 -8.602 1.00 31.42 138 TYR B C 1
ATOM 2989 O O . TYR B 1 119 ? 17.287 -9.428 -8.030 1.00 21.95 138 TYR B O 1
ATOM 2998 N N . PHE B 1 120 ? 18.834 -11.062 -7.995 1.00 22.03 139 PHE B N 1
ATOM 2999 C CA . PHE B 1 120 ? 18.567 -11.460 -6.618 1.00 23.58 139 PHE B CA 1
ATOM 3000 C C . PHE B 1 120 ? 19.335 -10.602 -5.618 1.00 26.56 139 PHE B C 1
ATOM 3001 O O . PHE B 1 120 ? 20.565 -10.531 -5.648 1.00 24.26 139 PHE B O 1
ATOM 3009 N N . ILE B 1 121 ? 18.580 -9.956 -4.735 1.00 25.14 140 ILE B N 1
ATOM 3010 C CA . ILE B 1 121 ? 19.110 -9.096 -3.682 1.00 29.39 140 ILE B CA 1
ATOM 3011 C C . ILE B 1 121 ? 19.053 -9.800 -2.319 1.00 29.95 140 ILE B C 1
ATOM 3012 O O . ILE B 1 121 ? 17.995 -10.285 -1.925 1.00 27.94 140 ILE B O 1
ATOM 3017 N N . PRO B 1 122 ? 20.191 -9.877 -1.605 1.00 24.58 141 PRO B N 1
ATOM 3018 C CA . PRO B 1 122 ? 20.160 -10.465 -0.260 1.00 27.18 141 PRO B CA 1
ATOM 3019 C C . PRO B 1 122 ? 19.185 -9.693 0.615 1.00 21.77 141 PRO B C 1
ATOM 3020 O O . PRO B 1 122 ? 19.153 -8.467 0.535 1.00 23.28 141 PRO B O 1
ATOM 3024 N N . ALA B 1 123 ? 18.386 -10.390 1.409 1.00 23.51 142 ALA B N 1
ATOM 3025 C CA . ALA B 1 123 ? 17.422 -9.727 2.283 1.00 26.94 142 ALA B CA 1
ATOM 3026 C C . ALA B 1 123 ? 18.108 -9.218 3.556 1.00 30.99 142 ALA B C 1
ATOM 3027 O O . ALA B 1 123 ? 17.911 -9.765 4.642 1.00 28.47 142 ALA B O 1
ATOM 3029 N N . THR B 1 124 ? 18.902 -8.162 3.415 1.00 29.32 143 THR B N 1
ATOM 3030 C CA . THR B 1 124 ? 19.695 -7.627 4.525 1.00 33.33 143 THR B CA 1
ATOM 3031 C C . THR B 1 124 ? 18.899 -6.752 5.482 1.00 34.20 143 THR B C 1
ATOM 3032 O O . THR B 1 124 ? 19.161 -6.725 6.685 1.00 35.76 143 THR B O 1
ATOM 3036 N N . GLY B 1 125 ? 17.962 -5.994 4.934 1.00 28.19 144 GLY B N 1
ATOM 3037 C CA . GLY B 1 125 ? 17.166 -5.105 5.746 1.00 32.99 144 GLY B CA 1
ATOM 3038 C C . GLY B 1 125 ? 17.743 -3.710 5.670 1.00 30.96 144 GLY B C 1
ATOM 3039 O O . GLY B 1 125 ? 17.171 -2.764 6.201 1.00 36.99 144 GLY B O 1
ATOM 3040 N N . HIS B 1 126 ? 18.906 -3.579 5.041 1.00 24.35 145 HIS B N 1
ATOM 3041 C CA . HIS B 1 126 ? 19.501 -2.262 4.929 1.00 28.94 145 HIS B CA 1
ATOM 3042 C C . HIS B 1 126 ? 19.262 -1.675 3.546 1.00 39.06 145 HIS B C 1
ATOM 3043 O O . HIS B 1 126 ? 18.112 -1.545 3.127 1.00 52.67 145 HIS B O 1
ATOM 3050 N N . SER B 1 127 ? 20.329 -1.369 2.818 1.00 33.85 146 SER B N 1
ATOM 3051 C CA . SER B 1 127 ? 20.170 -0.758 1.502 1.00 45.03 146 SER B CA 1
ATOM 3052 C C . SER B 1 127 ? 20.947 -1.535 0.452 1.00 44.14 146 SER B C 1
ATOM 3053 O O . SER B 1 127 ? 21.676 -2.468 0.787 1.00 47.43 146 SER B O 1
ATOM 3056 N N . LEU B 1 128 ? 20.792 -1.152 -0.813 1.00 31.57 147 LEU B N 1
ATOM 3057 C CA . LEU B 1 128 ? 21.518 -1.815 -1.886 1.00 30.19 147 LEU B CA 1
ATOM 3058 C C . LEU B 1 128 ? 23.016 -1.700 -1.687 1.00 29.40 147 LEU B C 1
ATOM 3059 O O . LEU B 1 128 ? 23.541 -0.606 -1.470 1.00 27.62 147 LEU B O 1
ATOM 3064 N N . ARG B 1 129 ? 23.694 -2.836 -1.792 1.00 28.29 148 ARG B N 1
ATOM 3065 C CA . ARG B 1 129 ? 25.143 -2.869 -1.736 1.00 30.07 148 ARG B CA 1
ATOM 3066 C C . ARG B 1 129 ? 25.757 -2.322 -3.012 1.00 29.81 148 ARG B C 1
ATOM 3067 O O . ARG B 1 129 ? 25.238 -2.568 -4.107 1.00 29.76 148 ARG B O 1
ATOM 3075 N N . PRO B 1 130 ? 26.890 -1.613 -2.874 1.00 26.92 149 PRO B N 1
ATOM 3076 C CA . PRO B 1 130 ? 27.634 -1.078 -4.020 1.00 31.00 149 PRO B CA 1
ATOM 3077 C C . PRO B 1 130 ? 27.916 -2.159 -5.057 1.00 33.25 149 PRO B C 1
ATOM 3078 O O . PRO B 1 130 ? 27.844 -1.907 -6.260 1.00 31.44 149 PRO B O 1
ATOM 3082 N N . LEU B 1 131 ? 28.205 -3.363 -4.578 1.00 31.59 150 LEU B N 1
ATOM 3083 C CA . LEU B 1 131 ? 28.486 -4.497 -5.448 1.00 29.97 150 LEU B CA 1
ATOM 3084 C C . LEU B 1 131 ? 27.304 -4.786 -6.371 1.00 27.34 150 LEU B C 1
ATOM 3085 O O . LEU B 1 131 ? 27.471 -4.920 -7.584 1.00 31.01 150 LEU B O 1
ATOM 3090 N N . ASP B 1 132 ? 26.110 -4.873 -5.794 1.00 25.87 151 ASP B N 1
ATOM 3091 C CA . ASP B 1 132 ? 24.904 -5.140 -6.571 1.00 28.07 151 ASP B CA 1
ATOM 3092 C C . ASP B 1 132 ? 24.481 -3.941 -7.409 1.00 28.88 151 ASP B C 1
ATOM 3093 O O . ASP B 1 132 ? 23.926 -4.105 -8.492 1.00 32.94 151 ASP B O 1
ATOM 3098 N N . ILE B 1 133 ? 24.737 -2.741 -6.896 1.00 29.14 152 ILE B N 1
ATOM 3099 C CA . ILE B 1 133 ? 24.466 -1.519 -7.640 1.00 30.63 152 ILE B CA 1
ATOM 3100 C C . ILE B 1 133 ? 25.265 -1.512 -8.938 1.00 33.41 152 ILE B C 1
ATOM 3101 O O . ILE B 1 133 ? 24.711 -1.289 -10.013 1.00 32.54 152 ILE B O 1
ATOM 3106 N N . GLU B 1 134 ? 26.562 -1.787 -8.826 1.00 29.16 153 GLU B N 1
ATOM 3107 C CA . GLU B 1 134 ? 27.462 -1.801 -9.971 1.00 30.28 153 GLU B CA 1
ATOM 3108 C C . GLU B 1 134 ? 27.014 -2.807 -11.034 1.00 29.37 153 GLU B C 1
ATOM 3109 O O . GLU B 1 134 ? 26.959 -2.483 -12.223 1.00 29.41 153 GLU B O 1
ATOM 3115 N N . PHE B 1 135 ? 26.673 -4.017 -10.599 1.00 30.56 154 PHE B N 1
ATOM 3116 C CA . PHE B 1 135 ? 26.276 -5.066 -11.531 1.00 32.38 154 PHE B CA 1
ATOM 3117 C C . PHE B 1 135 ? 24.912 -4.770 -12.153 1.00 27.94 154 PHE B C 1
ATOM 3118 O O . PHE B 1 135 ? 24.746 -4.897 -13.360 1.00 25.56 154 PHE B O 1
ATOM 3126 N N . MET B 1 136 ? 23.942 -4.379 -11.332 1.00 27.11 155 MET B N 1
ATOM 3127 C CA . MET B 1 136 ? 22.605 -4.081 -11.838 1.00 28.61 155 MET B CA 1
ATOM 3128 C C . MET B 1 136 ? 22.631 -2.927 -12.829 1.00 28.22 155 MET B C 1
ATOM 3129 O O . MET B 1 136 ? 21.900 -2.934 -13.816 1.00 31.51 155 MET B O 1
ATOM 3134 N N . LYS B 1 137 ? 23.486 -1.947 -12.557 1.00 31.47 156 LYS B N 1
ATOM 3135 C CA . LYS B 1 137 ? 23.663 -0.796 -13.429 1.00 36.75 156 LYS B CA 1
ATOM 3136 C C . LYS B 1 137 ? 24.155 -1.229 -14.804 1.00 35.91 156 LYS B C 1
ATOM 3137 O O . LYS B 1 137 ? 23.631 -0.791 -15.832 1.00 37.98 156 LYS B O 1
ATOM 3143 N N . ARG B 1 138 ? 25.173 -2.084 -14.816 1.00 29.30 157 ARG B N 1
ATOM 3144 C CA . ARG B 1 138 ? 25.728 -2.580 -16.069 1.00 32.56 157 ARG B CA 1
ATOM 3145 C C . ARG B 1 138 ? 24.705 -3.400 -16.836 1.00 33.15 157 ARG B C 1
ATOM 3146 O O . ARG B 1 138 ? 24.545 -3.235 -18.043 1.00 35.38 157 ARG B O 1
ATOM 3154 N N . LEU B 1 139 ? 24.004 -4.271 -16.121 1.00 28.06 158 LEU B N 1
ATOM 3155 C CA . LEU B 1 139 ? 22.989 -5.129 -16.721 1.00 23.53 158 LEU B CA 1
ATOM 3156 C C . LEU B 1 139 ? 21.830 -4.335 -17.304 1.00 32.07 158 LEU B C 1
ATOM 3157 O O . LEU B 1 139 ? 21.379 -4.603 -18.419 1.00 26.58 158 LEU B O 1
ATOM 3162 N N . SER B 1 140 ? 21.351 -3.355 -16.544 1.00 30.35 159 SER B N 1
ATOM 3163 C CA . SER B 1 140 ? 20.167 -2.592 -16.929 1.00 34.58 159 SER B CA 1
ATOM 3164 C C . SER B 1 140 ? 20.379 -1.829 -18.236 1.00 34.07 159 SER B C 1
ATOM 3165 O O . SER B 1 140 ? 19.423 -1.362 -18.847 1.00 33.21 159 SER B O 1
ATOM 3168 N N . LYS B 1 141 ? 21.636 -1.688 -18.644 1.00 34.40 160 LYS B N 1
ATOM 3169 C CA . LYS B 1 141 ? 21.962 -0.987 -19.879 1.00 39.29 160 LYS B CA 1
ATOM 3170 C C . LYS B 1 141 ? 21.820 -1.870 -21.115 1.00 34.63 160 LYS B C 1
ATOM 3171 O O . LYS B 1 141 ? 21.752 -1.364 -22.232 1.00 39.58 160 LYS B O 1
ATOM 3177 N N . VAL B 1 142 ? 21.778 -3.183 -20.920 1.00 28.81 161 VAL B N 1
ATOM 3178 C CA . VAL B 1 142 ? 21.716 -4.108 -22.053 1.00 32.81 161 VAL B CA 1
ATOM 3179 C C . VAL B 1 142 ? 20.550 -5.086 -21.970 1.00 33.34 161 VAL B C 1
ATOM 3180 O O . VAL B 1 142 ? 20.261 -5.793 -22.936 1.00 34.54 161 VAL B O 1
ATOM 3184 N N . VAL B 1 143 ? 19.879 -5.130 -20.824 1.00 26.79 162 VAL B N 1
ATOM 3185 C CA . VAL B 1 143 ? 18.814 -6.109 -20.629 1.00 28.00 162 VAL B CA 1
ATOM 3186 C C . VAL B 1 143 ? 17.774 -5.586 -19.640 1.00 30.68 162 VAL B C 1
ATOM 3187 O O . VAL B 1 143 ? 18.069 -4.705 -18.828 1.00 31.02 162 VAL B O 1
ATOM 3191 N N . ASN B 1 144 ? 16.546 -6.093 -19.742 1.00 32.25 163 ASN B N 1
ATOM 3192 C CA . ASN B 1 144 ? 15.517 -5.789 -18.755 1.00 31.94 163 ASN B CA 1
ATOM 3193 C C . ASN B 1 144 ? 15.861 -6.401 -17.400 1.00 33.24 163 ASN B C 1
ATOM 3194 O O . ASN B 1 144 ? 16.163 -7.592 -17.305 1.00 32.58 163 ASN B O 1
ATOM 3199 N N . ILE B 1 145 ? 15.774 -5.587 -16.354 1.00 29.85 164 ILE B N 1
ATOM 3200 C CA . ILE B 1 145 ? 16.103 -6.013 -15.001 1.00 31.33 164 ILE B CA 1
ATOM 3201 C C . ILE B 1 145 ? 14.871 -5.999 -14.122 1.00 29.01 164 ILE B C 1
ATOM 3202 O O . ILE B 1 145 ? 14.172 -4.993 -14.041 1.00 30.00 164 ILE B O 1
ATOM 3207 N N . VAL B 1 146 ? 14.604 -7.125 -13.474 1.00 27.76 165 VAL B N 1
ATOM 3208 C CA . VAL B 1 146 ? 13.578 -7.188 -12.448 1.00 26.98 165 VAL B CA 1
ATOM 3209 C C . VAL B 1 146 ? 14.216 -7.645 -11.139 1.00 25.92 165 VAL B C 1
ATOM 3210 O O . VAL B 1 146 ? 14.523 -8.824 -10.961 1.00 24.37 165 VAL B O 1
ATOM 3214 N N . PRO B 1 147 ? 14.438 -6.695 -10.224 1.00 27.36 166 PRO B N 1
ATOM 3215 C CA . PRO B 1 147 ? 15.037 -7.004 -8.926 1.00 28.69 166 PRO B CA 1
ATOM 3216 C C . PRO B 1 147 ? 14.103 -7.828 -8.059 1.00 29.97 166 PRO B C 1
ATOM 3217 O O . PRO B 1 147 ? 12.881 -7.655 -8.081 1.00 31.28 166 PRO B O 1
ATOM 3221 N N . VAL B 1 148 ? 14.704 -8.709 -7.278 1.00 24.20 167 VAL B N 1
ATOM 3222 C CA . VAL B 1 148 ? 13.965 -9.674 -6.484 1.00 28.11 167 VAL B CA 1
ATOM 3223 C C . VAL B 1 148 ? 14.640 -9.823 -5.120 1.00 28.55 167 VAL B C 1
ATOM 3224 O O . VAL B 1 148 ? 15.870 -9.806 -5.032 1.00 29.10 167 VAL B O 1
ATOM 3228 N N . ILE B 1 149 ? 13.836 -9.946 -4.062 1.00 25.68 168 ILE B N 1
ATOM 3229 C CA . ILE B 1 149 ? 14.362 -10.177 -2.720 1.00 28.87 168 ILE B CA 1
ATOM 3230 C C . ILE B 1 149 ? 14.572 -11.662 -2.506 1.00 28.01 168 ILE B C 1
ATOM 3231 O O . ILE B 1 149 ? 13.610 -12.431 -2.450 1.00 29.47 168 ILE B O 1
ATOM 3236 N N . ALA B 1 150 ? 15.831 -12.066 -2.399 1.00 25.66 169 ALA B N 1
ATOM 3237 C CA . ALA B 1 150 ? 16.161 -13.469 -2.215 1.00 30.44 169 ALA B CA 1
ATOM 3238 C C . ALA B 1 150 ? 15.693 -13.953 -0.848 1.00 30.70 169 ALA B C 1
ATOM 3239 O O . ALA B 1 150 ? 15.767 -13.212 0.130 1.00 28.76 169 ALA B O 1
ATOM 3241 N N . LYS B 1 151 ? 15.204 -15.192 -0.801 1.00 31.14 170 LYS B N 1
ATOM 3242 C CA . LYS B 1 151 ? 14.771 -15.830 0.439 1.00 32.40 170 LYS B CA 1
ATOM 3243 C C . LYS B 1 151 ? 13.884 -14.899 1.263 1.00 35.56 170 LYS B C 1
ATOM 3244 O O . LYS B 1 151 ? 14.130 -14.688 2.450 1.00 28.12 170 LYS B O 1
ATOM 3250 N N . ALA B 1 152 ? 12.856 -14.343 0.632 1.00 28.61 171 ALA B N 1
ATOM 3251 C CA . ALA B 1 152 ? 12.066 -13.282 1.251 1.00 28.52 171 ALA B CA 1
ATOM 3252 C C . ALA B 1 152 ? 11.314 -13.733 2.503 1.00 31.39 171 ALA B C 1
ATOM 3253 O O . ALA B 1 152 ? 10.830 -12.904 3.273 1.00 30.63 171 ALA B O 1
ATOM 3255 N N . ASP B 1 153 ? 11.219 -15.043 2.702 1.00 31.54 172 ASP B N 1
ATOM 3256 C CA . ASP B 1 153 ? 10.587 -15.589 3.895 1.00 33.23 172 ASP B CA 1
ATOM 3257 C C . ASP B 1 153 ? 11.354 -15.220 5.169 1.00 32.10 172 ASP B C 1
ATOM 3258 O O . ASP B 1 153 ? 10.827 -15.326 6.273 1.00 34.14 172 ASP B O 1
ATOM 3263 N N . THR B 1 154 ? 12.600 -14.791 5.006 1.00 31.35 173 THR B N 1
ATOM 3264 C CA . THR B 1 154 ? 13.431 -14.351 6.131 1.00 35.41 173 THR B CA 1
ATOM 3265 C C . THR B 1 154 ? 12.965 -13.012 6.709 1.00 33.69 173 THR B C 1
ATOM 3266 O O . THR B 1 154 ? 13.418 -12.598 7.773 1.00 33.92 173 THR B O 1
ATOM 3270 N N . LEU B 1 155 ? 12.119 -12.301 5.970 1.00 34.93 174 LEU B N 1
ATOM 3271 C CA . LEU B 1 155 ? 11.648 -10.992 6.409 1.00 31.33 174 LEU B CA 1
ATOM 3272 C C . LEU B 1 155 ? 10.232 -11.061 6.963 1.00 35.64 174 LEU B C 1
ATOM 3273 O O . LEU B 1 155 ? 9.368 -11.737 6.403 1.00 37.03 174 LEU B O 1
ATOM 3278 N N . THR B 1 156 ? 9.997 -10.343 8.057 1.00 30.15 175 THR B N 1
ATOM 3279 C CA . THR B 1 156 ? 8.640 -10.091 8.518 1.00 32.07 175 THR B CA 1
ATOM 3280 C C . THR B 1 156 ? 7.953 -9.137 7.551 1.00 33.08 175 THR B C 1
ATOM 3281 O O . THR B 1 156 ? 8.591 -8.587 6.646 1.00 33.95 175 THR B O 1
ATOM 3285 N N . LEU B 1 157 ? 6.654 -8.939 7.741 1.00 33.10 176 LEU B N 1
ATOM 3286 C CA . LEU B 1 157 ? 5.891 -8.031 6.894 1.00 37.07 176 LEU B CA 1
ATOM 3287 C C . LEU B 1 157 ? 6.435 -6.606 6.997 1.00 37.79 176 LEU B C 1
ATOM 3288 O O . LEU B 1 157 ? 6.645 -5.942 5.979 1.00 35.34 176 LEU B O 1
ATOM 3293 N N . GLU B 1 158 ? 6.670 -6.142 8.223 1.00 39.27 177 GLU B N 1
ATOM 3294 C CA . GLU B 1 158 ? 7.193 -4.792 8.439 1.00 36.39 177 GLU B CA 1
ATOM 3295 C C . GLU B 1 158 ? 8.591 -4.639 7.842 1.00 31.48 177 GLU B C 1
ATOM 3296 O O . GLU B 1 158 ? 8.904 -3.615 7.231 1.00 30.91 177 GLU B O 1
ATOM 3298 N N . GLU B 1 159 ? 9.432 -5.652 8.029 1.00 31.35 178 GLU B N 1
ATOM 3299 C CA . GLU B 1 159 ? 10.763 -5.634 7.434 1.00 30.27 178 GLU B CA 1
ATOM 3300 C C . GLU B 1 159 ? 10.687 -5.582 5.901 1.00 30.20 178 GLU B C 1
ATOM 3301 O O . GLU B 1 159 ? 11.453 -4.870 5.259 1.00 28.03 178 GLU B O 1
ATOM 3307 N N . ARG B 1 160 ? 9.767 -6.347 5.322 1.00 31.95 179 ARG B N 1
ATOM 3308 C CA . ARG B 1 160 ? 9.613 -6.389 3.871 1.00 29.49 179 ARG B CA 1
ATOM 3309 C C . ARG B 1 160 ? 9.217 -5.016 3.324 1.00 31.44 179 ARG B C 1
ATOM 3310 O O . ARG B 1 160 ? 9.796 -4.537 2.346 1.00 32.57 179 ARG B O 1
ATOM 3318 N N . VAL B 1 161 ? 8.234 -4.386 3.962 1.00 32.01 180 VAL B N 1
ATOM 3319 C CA . VAL B 1 161 ? 7.770 -3.068 3.540 1.00 32.75 180 VAL B CA 1
ATOM 3320 C C . VAL B 1 161 ? 8.904 -2.044 3.565 1.00 32.92 180 VAL B C 1
ATOM 3321 O O . VAL B 1 161 ? 9.140 -1.348 2.577 1.00 29.17 180 VAL B O 1
ATOM 3325 N N . HIS B 1 162 ? 9.619 -1.992 4.677 1.00 34.51 181 HIS B N 1
ATOM 3326 C CA . HIS B 1 162 ? 10.730 -1.093 4.846 1.00 36.93 181 HIS B CA 1
ATOM 3327 C C . HIS B 1 162 ? 11.871 -1.387 3.865 1.00 33.44 181 HIS B C 1
ATOM 3328 O O . HIS B 1 162 ? 12.418 -0.487 3.284 1.00 30.16 181 HIS B O 1
ATOM 3335 N N . PHE B 1 163 ? 12.221 -2.647 3.729 1.00 26.07 182 PHE B N 1
ATOM 3336 C CA . PHE B 1 163 ? 13.299 -3.029 2.817 1.00 28.82 182 PHE B CA 1
ATOM 3337 C C . PHE B 1 163 ? 12.975 -2.624 1.368 1.00 30.02 182 PHE B C 1
ATOM 3338 O O . PHE B 1 163 ? 13.842 -2.133 0.651 1.00 29.42 182 PHE B O 1
ATOM 3346 N N . LYS B 1 164 ? 11.731 -2.843 0.944 1.00 29.99 183 LYS B N 1
ATOM 3347 C CA . LYS B 1 164 ? 11.285 -2.464 -0.404 1.00 29.93 183 LYS B CA 1
ATOM 3348 C C . LYS B 1 164 ? 11.401 -0.964 -0.640 1.00 28.97 183 LYS B C 1
ATOM 3349 O O . LYS B 1 164 ? 11.779 -0.522 -1.724 1.00 33.00 183 LYS B O 1
ATOM 3355 N N . GLN B 1 165 ? 11.057 -0.187 0.379 1.00 32.36 184 GLN B N 1
ATOM 3356 C CA . GLN B 1 165 ? 11.171 1.260 0.310 1.00 32.57 184 GLN B CA 1
ATOM 3357 C C . GLN B 1 165 ? 12.625 1.693 0.144 1.00 30.69 184 GLN B C 1
ATOM 3358 O O . GLN B 1 165 ? 12.913 2.617 -0.619 1.00 27.17 184 GLN B O 1
ATOM 3364 N N . ARG B 1 166 ? 13.516 1.047 0.861 1.00 29.58 185 ARG B N 1
ATOM 336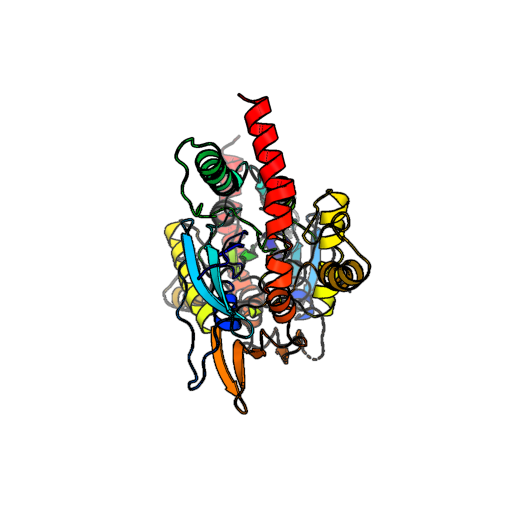5 C CA . ARG B 1 166 ? 14.915 1.341 0.780 1.00 27.37 185 ARG B CA 1
ATOM 3366 C C . ARG B 1 166 ? 15.465 0.989 -0.591 1.00 24.87 185 ARG B C 1
ATOM 3367 O O . ARG B 1 166 ? 16.130 1.762 -1.168 1.00 31.05 185 ARG B O 1
ATOM 3375 N N . ILE B 1 167 ? 15.167 -0.203 -1.070 1.00 25.14 186 ILE B N 1
ATOM 3376 C CA . ILE B 1 167 ? 15.640 -0.703 -2.346 1.00 23.60 186 ILE B CA 1
ATOM 3377 C C . ILE B 1 167 ? 15.103 0.183 -3.466 1.00 28.58 186 ILE B C 1
ATOM 3378 O O . ILE B 1 167 ? 15.834 0.544 -4.387 1.00 29.30 186 ILE B O 1
ATOM 3383 N N . THR B 1 168 ? 13.833 0.551 -3.371 1.00 25.88 187 THR B N 1
ATOM 3384 C CA . THR B 1 168 ? 13.232 1.437 -4.359 1.00 28.32 187 THR B CA 1
ATOM 3385 C C . THR B 1 168 ? 13.963 2.779 -4.411 1.00 29.35 187 THR B C 1
ATOM 3386 O O . THR B 1 168 ? 14.299 3.263 -5.488 1.00 28.95 187 THR B O 1
ATOM 3390 N N . ALA B 1 169 ? 14.245 3.355 -3.245 1.00 28.72 188 ALA B N 1
ATOM 3391 C CA . ALA B 1 169 ? 14.992 4.609 -3.169 1.00 29.70 188 ALA B CA 1
ATOM 3392 C C . ALA B 1 169 ? 16.389 4.479 -3.779 1.00 28.54 188 ALA B C 1
ATOM 3393 O O . ALA B 1 169 ? 16.870 5.389 -4.453 1.00 28.62 188 ALA B O 1
ATOM 3395 N N . ASP B 1 170 ? 17.042 3.351 -3.511 1.00 26.91 189 ASP B N 1
ATOM 3396 C CA . ASP B 1 170 ? 18.389 3.085 -4.017 1.00 29.95 189 ASP B CA 1
ATOM 3397 C C . ASP B 1 170 ? 18.410 2.903 -5.527 1.00 26.10 189 ASP B C 1
ATOM 3398 O O . ASP B 1 170 ? 19.324 3.363 -6.202 1.00 27.11 189 ASP B O 1
ATOM 3403 N N . LEU B 1 171 ? 17.414 2.193 -6.040 1.00 29.38 190 LEU B N 1
ATOM 3404 C CA . LEU B 1 171 ? 17.282 1.998 -7.475 1.00 28.10 190 LEU B CA 1
ATOM 3405 C C . LEU B 1 171 ? 17.159 3.348 -8.151 1.00 31.93 190 LEU B C 1
ATOM 3406 O O . LEU B 1 171 ? 17.788 3.603 -9.181 1.00 30.53 190 LEU B O 1
ATOM 3411 N N . LEU B 1 172 ? 16.346 4.218 -7.562 1.00 30.00 191 LEU B N 1
ATOM 3412 C CA . LEU B 1 172 ? 16.113 5.528 -8.143 1.00 28.44 191 LEU B CA 1
ATOM 3413 C C . LEU B 1 172 ? 17.360 6.406 -8.088 1.00 30.26 191 LEU B C 1
ATOM 3414 O O . LEU B 1 172 ? 17.761 6.981 -9.097 1.00 29.68 191 LEU B O 1
ATOM 3419 N N . SER B 1 173 ? 18.005 6.461 -6.927 1.00 31.88 192 SER B N 1
ATOM 3420 C CA . SER B 1 173 ? 19.133 7.370 -6.735 1.00 31.76 192 SER B CA 1
ATOM 3421 C C . SER B 1 173 ? 20.367 6.920 -7.504 1.00 25.44 192 SER B C 1
ATOM 3422 O O . SER B 1 173 ? 21.237 7.728 -7.825 1.00 31.67 192 SER B O 1
ATOM 3425 N N . ASN B 1 174 ? 20.434 5.635 -7.819 1.00 32.83 193 ASN B N 1
ATOM 3426 C CA . ASN B 1 174 ? 21.569 5.123 -8.565 1.00 33.96 193 ASN B CA 1
ATOM 3427 C C . ASN B 1 174 ? 21.295 5.045 -10.061 1.00 35.04 193 ASN B C 1
ATOM 3428 O O . ASN B 1 174 ? 22.097 4.500 -10.812 1.00 31.68 193 ASN B O 1
ATOM 3433 N N . GLY B 1 175 ? 20.167 5.603 -10.486 1.00 36.62 194 GLY B N 1
ATOM 3434 C CA . GLY B 1 175 ? 19.816 5.625 -11.895 1.00 39.60 194 GLY B CA 1
ATOM 3435 C C . GLY B 1 175 ? 19.690 4.248 -12.513 1.00 40.14 194 GLY B C 1
ATOM 3436 O O . GLY B 1 175 ? 20.059 4.046 -13.669 1.00 44.89 194 GLY B O 1
ATOM 3437 N N . ILE B 1 176 ? 19.189 3.286 -11.746 1.00 32.46 195 ILE B N 1
ATOM 3438 C CA . ILE B 1 176 ? 18.995 1.943 -12.281 1.00 35.47 195 ILE B CA 1
ATOM 3439 C C . ILE B 1 176 ? 17.570 1.777 -12.797 1.00 38.73 195 ILE B C 1
ATOM 3440 O O . ILE B 1 176 ? 16.621 1.697 -12.015 1.00 35.15 195 ILE B O 1
ATOM 3445 N N . ASP B 1 177 ? 17.423 1.756 -14.116 1.00 40.06 196 ASP B N 1
ATOM 3446 C CA . ASP B 1 177 ? 16.114 1.561 -14.723 1.00 47.95 196 ASP B CA 1
ATOM 3447 C C . ASP B 1 177 ? 15.738 0.091 -14.679 1.00 44.13 196 ASP B C 1
ATOM 3448 O O . ASP B 1 177 ? 16.455 -0.760 -15.201 1.00 51.43 196 ASP B O 1
ATOM 3453 N N . VAL B 1 178 ? 14.602 -0.203 -14.066 1.00 37.04 197 VAL B N 1
ATOM 3454 C CA . VAL B 1 178 ? 14.121 -1.573 -13.992 1.00 38.13 197 VAL B CA 1
ATOM 3455 C C . VAL B 1 178 ? 12.851 -1.713 -14.827 1.00 37.44 197 VAL B C 1
ATOM 3456 O O . VAL B 1 178 ? 12.143 -0.732 -15.059 1.00 39.31 197 VAL B O 1
ATOM 3460 N N . TYR B 1 179 ? 12.576 -2.918 -15.308 1.00 30.44 198 TYR B N 1
ATOM 3461 C CA . TYR B 1 179 ? 11.350 -3.133 -16.062 1.00 36.04 198 TYR B CA 1
ATOM 3462 C C . TYR B 1 179 ? 10.150 -3.085 -15.124 1.00 42.35 198 TYR B C 1
ATOM 3463 O O . TYR B 1 179 ? 10.189 -3.675 -14.045 1.00 34.44 198 TYR B O 1
ATOM 3472 N N . PRO B 1 180 ? 9.070 -2.396 -15.538 1.00 49.70 199 PRO B N 1
ATOM 3473 C CA . PRO B 1 180 ? 8.923 -1.632 -16.786 1.00 47.91 199 PRO B CA 1
ATOM 3474 C C . PRO B 1 180 ? 9.445 -0.205 -16.643 1.00 43.91 199 PRO B C 1
ATOM 3475 O O . PRO B 1 180 ? 9.075 0.494 -15.699 1.00 42.02 199 PRO B O 1
ATOM 3479 N N . GLN B 1 181 ? 10.311 0.206 -17.564 1.00 42.58 200 GLN B N 1
ATOM 3480 C CA . GLN B 1 181 ? 10.933 1.525 -17.511 1.00 45.83 200 GLN B CA 1
ATOM 3481 C C . GLN B 1 181 ? 9.912 2.636 -17.750 1.00 52.36 200 GLN B C 1
ATOM 3482 O O . GLN B 1 181 ? 9.087 2.542 -18.660 1.00 52.77 200 GLN B O 1
ATOM 3488 N N . LYS B 1 182 ? 9.983 3.688 -16.936 1.00 49.55 201 LYS B N 1
ATOM 3489 C CA . LYS B 1 182 ? 8.995 4.771 -16.963 1.00 54.02 201 LYS B CA 1
ATOM 3490 C C . LYS B 1 182 ? 8.903 5.479 -18.315 1.00 58.46 201 LYS B C 1
ATOM 3491 O O . LYS B 1 182 ? 7.830 5.922 -18.727 1.00 65.30 201 LYS B O 1
ATOM 3493 N N . GLU B 1 183 ? 10.029 5.585 -19.006 1.00 57.78 202 GLU B N 1
ATOM 3494 C CA . GLU B 1 183 ? 10.066 6.281 -20.285 1.00 64.36 202 GLU B CA 1
ATOM 3495 C C . GLU B 1 183 ? 9.365 5.510 -21.408 1.00 63.48 202 GLU B C 1
ATOM 3496 O O . GLU B 1 183 ? 9.065 6.073 -22.455 1.00 63.59 202 GLU B O 1
ATOM 3502 N N . PHE B 1 184 ? 9.100 4.227 -21.186 1.00 62.88 203 PHE B N 1
ATOM 3503 C CA . PHE B 1 184 ? 8.499 3.385 -22.216 1.00 65.77 203 PHE B CA 1
ATOM 3504 C C . PHE B 1 184 ? 7.005 3.169 -21.994 1.00 69.91 203 PHE B C 1
ATOM 3505 O O . PHE B 1 184 ? 6.402 2.296 -22.616 1.00 76.05 203 PHE B O 1
ATOM 3513 N N . ASP B 1 185 ? 6.417 3.946 -21.091 1.00 69.15 204 ASP B N 1
ATOM 3514 C CA . ASP B 1 185 ? 4.971 3.916 -20.885 1.00 72.77 204 ASP B CA 1
ATOM 3515 C C . ASP B 1 185 ? 4.260 4.588 -22.056 1.00 73.27 204 ASP B C 1
ATOM 3516 O O . ASP B 1 185 ? 4.511 5.757 -22.349 1.00 77.77 204 ASP B O 1
ATOM 3521 N N . GLU B 1 186 ? 3.368 3.856 -22.719 1.00 75.01 205 GLU B N 1
ATOM 3522 C CA . GLU B 1 186 ? 2.752 4.360 -23.947 1.00 82.92 205 GLU B CA 1
ATOM 3523 C C . GLU B 1 186 ? 1.553 5.271 -23.690 1.00 87.59 205 GLU B C 1
ATOM 3524 O O . GLU B 1 186 ? 1.343 6.239 -24.418 1.00 91.55 205 GLU B O 1
ATOM 3526 N N . ASP B 1 187 ? 0.771 4.971 -22.658 1.00 90.12 206 ASP B N 1
ATOM 3527 C CA . ASP B 1 187 ? -0.354 5.829 -22.298 1.00 100.07 206 ASP B CA 1
ATOM 3528 C C . ASP B 1 187 ? -0.669 5.755 -20.804 1.00 101.91 206 ASP B C 1
ATOM 3529 O O . ASP B 1 187 ? 0.039 5.094 -20.043 1.00 98.53 206 ASP B O 1
ATOM 3534 N N . SER B 1 188 ? -1.729 6.447 -20.395 1.00 104.48 207 SER B N 1
ATOM 3535 C CA . SER B 1 188 ? -2.136 6.488 -18.995 1.00 102.77 207 SER B CA 1
ATOM 3536 C C . SER B 1 188 ? -2.579 5.111 -18.506 1.00 100.33 207 SER B C 1
ATOM 3537 O O . SER B 1 188 ? -2.267 4.710 -17.384 1.00 95.34 207 SER B O 1
ATOM 3540 N N . GLU B 1 189 ? -3.314 4.395 -19.353 1.00 104.35 208 GLU B N 1
ATOM 3541 C CA . GLU B 1 189 ? -3.757 3.041 -19.038 1.00 100.93 208 GLU B CA 1
ATOM 3542 C C . GLU B 1 189 ? -2.562 2.109 -18.887 1.00 92.54 208 GLU B C 1
ATOM 3543 O O . GLU B 1 189 ? -2.505 1.296 -17.964 1.00 88.11 208 GLU B O 1
ATOM 3545 N N . ASP B 1 190 ? -1.613 2.235 -19.809 1.00 91.83 209 ASP B N 1
ATOM 3546 C CA . ASP B 1 190 ? -0.379 1.463 -19.769 1.00 88.40 209 ASP B CA 1
ATOM 3547 C C . ASP B 1 190 ? 0.382 1.778 -18.486 1.00 79.44 209 ASP B C 1
ATOM 3548 O O . ASP B 1 190 ? 0.895 0.883 -17.814 1.00 73.46 209 ASP B O 1
ATOM 3553 N N . ARG B 1 191 ? 0.438 3.067 -18.162 1.00 79.69 210 ARG B N 1
ATOM 3554 C CA . ARG B 1 191 ? 1.121 3.565 -16.973 1.00 78.81 210 ARG B CA 1
ATOM 3555 C C . ARG B 1 191 ? 0.542 2.943 -15.700 1.00 76.73 210 ARG B C 1
ATOM 3556 O O . ARG B 1 191 ? 1.281 2.493 -14.824 1.00 75.98 210 ARG B O 1
ATOM 3564 N N . LEU B 1 192 ? -0.785 2.925 -15.616 1.00 76.76 211 LEU B N 1
ATOM 3565 C CA . LEU B 1 192 ? -1.493 2.388 -14.457 1.00 73.80 211 LEU B CA 1
ATOM 3566 C C . LEU B 1 192 ? -1.194 0.908 -14.249 1.00 71.98 211 LEU B C 1
ATOM 3567 O O . LEU B 1 192 ? -1.027 0.453 -13.119 1.00 72.48 211 LEU B O 1
ATOM 3569 N N . VAL B 1 193 ? -1.149 0.158 -15.345 1.00 71.26 212 VAL B N 1
ATOM 3570 C CA . VAL B 1 193 ? -0.812 -1.258 -15.291 1.00 66.64 212 VAL B CA 1
ATOM 3571 C C . VAL B 1 193 ? 0.631 -1.427 -14.848 1.00 62.79 212 VAL B C 1
ATOM 3572 O O . VAL B 1 193 ? 0.937 -2.237 -13.972 1.00 62.51 212 VAL B O 1
ATOM 3576 N N . ASN B 1 194 ? 1.517 -0.650 -15.462 1.00 62.32 213 ASN B N 1
ATOM 3577 C CA . ASN B 1 194 ? 2.942 -0.742 -15.176 1.00 59.43 213 ASN B CA 1
ATOM 3578 C C . ASN B 1 194 ? 3.277 -0.267 -13.763 1.00 56.18 213 ASN B C 1
ATOM 3579 O O . ASN B 1 194 ? 4.262 -0.710 -13.172 1.00 57.24 213 ASN B O 1
ATOM 3584 N N . GLU B 1 195 ? 2.448 0.621 -13.221 1.00 55.45 214 GLU B N 1
ATOM 3585 C CA . GLU B 1 195 ? 2.623 1.080 -11.847 1.00 58.01 214 GLU B CA 1
ATOM 3586 C C . GLU B 1 195 ? 2.452 -0.070 -10.870 1.00 56.37 214 GLU B C 1
ATOM 3587 O O . GLU B 1 195 ? 3.182 -0.166 -9.885 1.00 54.85 214 GLU B O 1
ATOM 3593 N N . LYS B 1 196 ? 1.492 -0.944 -11.153 1.00 56.17 215 LYS B N 1
ATOM 3594 C CA . LYS B 1 196 ? 1.257 -2.114 -10.316 1.00 56.55 215 LYS B CA 1
ATOM 3595 C C . LYS B 1 196 ? 2.504 -2.997 -10.270 1.00 51.65 215 LYS B C 1
ATOM 3596 O O . LYS B 1 196 ? 2.859 -3.532 -9.219 1.00 52.10 215 LYS B O 1
ATOM 3598 N N . PHE B 1 197 ? 3.164 -3.140 -11.416 1.00 45.42 216 PHE B N 1
ATOM 3599 C CA . PHE B 1 197 ? 4.415 -3.887 -11.502 1.00 45.50 216 PHE B CA 1
ATOM 3600 C C . PHE B 1 197 ? 5.514 -3.194 -10.696 1.00 43.18 216 PHE B C 1
ATOM 3601 O O . PHE B 1 197 ? 6.178 -3.816 -9.867 1.00 39.33 216 PHE B O 1
ATOM 3609 N N . ARG B 1 198 ? 5.675 -1.895 -10.931 1.00 45.48 217 ARG B N 1
ATOM 3610 C CA . ARG B 1 198 ? 6.737 -1.109 -10.306 1.00 42.01 217 ARG B CA 1
ATOM 3611 C C . ARG B 1 198 ? 6.612 -1.038 -8.789 1.00 42.78 217 ARG B C 1
ATOM 3612 O O . ARG B 1 198 ? 7.614 -1.050 -8.075 1.00 40.22 217 ARG B O 1
ATOM 3620 N N . GLU B 1 199 ? 5.380 -0.971 -8.300 1.00 43.76 218 GLU B N 1
ATOM 3621 C CA . GLU B 1 199 ? 5.134 -0.875 -6.867 1.00 47.55 218 GLU B CA 1
ATOM 3622 C C . GLU B 1 199 ? 5.529 -2.150 -6.119 1.00 42.59 218 GLU B C 1
ATOM 3623 O O . GLU B 1 199 ? 5.738 -2.121 -4.910 1.00 42.29 218 GLU B O 1
ATOM 3629 N N . MET B 1 200 ? 5.642 -3.259 -6.841 1.00 40.88 219 MET B N 1
ATOM 3630 C CA . MET B 1 200 ? 5.947 -4.546 -6.226 1.00 42.44 219 MET B CA 1
ATOM 3631 C C . MET B 1 200 ? 7.448 -4.832 -6.211 1.00 43.56 219 MET B C 1
ATOM 3632 O O . MET B 1 200 ? 7.915 -5.699 -5.476 1.00 46.33 219 MET B O 1
ATOM 3637 N N . ILE B 1 201 ? 8.194 -4.124 -7.050 1.00 39.55 220 ILE B N 1
ATOM 3638 C CA . ILE B 1 201 ? 9.647 -4.259 -7.097 1.00 34.77 220 ILE B CA 1
ATOM 3639 C C . ILE B 1 201 ? 10.293 -3.676 -5.838 1.00 34.48 220 ILE B C 1
ATOM 3640 O O . ILE B 1 201 ? 9.933 -2.579 -5.416 1.00 38.18 220 ILE B O 1
ATOM 3645 N N . PRO B 1 202 ? 11.233 -4.414 -5.214 1.00 31.08 221 PRO B N 1
ATOM 3646 C CA . PRO B 1 202 ? 11.705 -5.758 -5.573 1.00 27.40 221 PRO B CA 1
ATOM 3647 C C . PRO B 1 202 ? 10.751 -6.841 -5.065 1.00 30.85 221 PRO B C 1
ATOM 3648 O O . PRO B 1 202 ? 10.282 -6.760 -3.929 1.00 30.22 221 PRO B O 1
ATOM 3652 N N . PHE B 1 203 ? 10.460 -7.828 -5.905 1.00 29.98 222 PHE B N 1
ATOM 3653 C CA . PHE B 1 203 ? 9.518 -8.886 -5.556 1.00 28.06 222 PHE B CA 1
ATOM 3654 C C . PHE B 1 203 ? 10.017 -9.763 -4.408 1.00 31.65 222 PHE B C 1
ATOM 3655 O O . PHE B 1 203 ? 11.155 -10.230 -4.415 1.00 31.87 222 PHE B O 1
ATOM 3663 N N . ALA B 1 204 ? 9.145 -9.992 -3.431 1.00 28.76 223 ALA B N 1
ATOM 3664 C CA . ALA B 1 204 ? 9.445 -10.898 -2.332 1.00 32.51 223 ALA B CA 1
ATOM 3665 C C . ALA B 1 204 ? 9.187 -12.342 -2.742 1.00 33.77 223 ALA B C 1
ATOM 3666 O O . ALA B 1 204 ? 8.050 -12.809 -2.698 1.00 39.37 223 ALA B O 1
ATOM 3668 N N . VAL B 1 205 ? 10.232 -13.056 -3.151 1.00 27.21 224 VAL B N 1
ATOM 3669 C CA . VAL B 1 205 ? 10.022 -14.421 -3.619 1.00 28.47 224 VAL B CA 1
ATOM 3670 C C . VAL B 1 205 ? 10.521 -15.461 -2.622 1.00 31.61 224 VAL B C 1
ATOM 3671 O O . VAL B 1 205 ? 11.452 -15.215 -1.849 1.00 34.87 224 VAL B O 1
ATOM 3675 N N . VAL B 1 206 ? 9.884 -16.624 -2.656 1.00 32.30 225 VAL B N 1
ATOM 3676 C CA . VAL B 1 206 ? 10.312 -17.779 -1.886 1.00 33.24 225 VAL B CA 1
ATOM 3677 C C . VAL B 1 206 ? 10.402 -18.958 -2.843 1.00 39.64 225 VAL B C 1
ATOM 3678 O O . VAL B 1 206 ? 9.482 -19.203 -3.619 1.00 43.39 225 VAL B O 1
ATOM 3682 N N . GLY B 1 207 ? 11.521 -19.669 -2.809 1.00 33.94 226 GLY B N 1
ATOM 3683 C CA . GLY B 1 207 ? 11.728 -20.810 -3.679 1.00 35.97 226 GLY B CA 1
ATOM 3684 C C . GLY B 1 207 ? 11.460 -22.165 -3.054 1.00 42.12 226 GLY B C 1
ATOM 3685 O O . GLY B 1 207 ? 11.665 -22.361 -1.853 1.00 39.87 226 GLY B O 1
ATOM 3686 N N . SER B 1 208 ? 10.991 -23.102 -3.872 1.00 45.15 227 SER B N 1
ATOM 3687 C CA . SER B 1 208 ? 10.766 -24.468 -3.415 1.00 55.03 227 SER B CA 1
ATOM 3688 C C . SER B 1 208 ? 10.486 -25.409 -4.576 1.00 70.05 227 SER B C 1
ATOM 3689 O O . SER B 1 208 ? 9.766 -25.064 -5.508 1.00 69.49 227 SER B O 1
ATOM 3692 N N . ASP B 1 209 ? 11.038 -26.612 -4.500 1.00 87.52 228 ASP B N 1
ATOM 3693 C CA . ASP B 1 209 ? 10.773 -27.628 -5.505 1.00 98.08 228 ASP B CA 1
ATOM 3694 C C . ASP B 1 209 ? 10.106 -28.856 -4.892 1.00 99.51 228 ASP B C 1
ATOM 3695 O O . ASP B 1 209 ? 9.813 -29.827 -5.592 1.00 103.73 228 ASP B O 1
ATOM 3700 N N . HIS B 1 210 ? 9.862 -28.804 -3.585 1.00 96.57 229 HIS B N 1
ATOM 3701 C CA . HIS B 1 210 ? 9.157 -29.882 -2.901 1.00 93.46 229 HIS B CA 1
ATOM 3702 C C . HIS B 1 210 ? 7.663 -29.569 -2.862 1.00 86.45 229 HIS B C 1
ATOM 3703 O O . HIS B 1 210 ? 7.264 -28.405 -2.839 1.00 80.72 229 HIS B O 1
ATOM 3710 N N . GLU B 1 211 ? 6.840 -30.612 -2.837 1.00 88.55 230 GLU B N 1
ATOM 3711 C CA . GLU B 1 211 ? 5.390 -30.442 -2.868 1.00 89.44 230 GLU B CA 1
ATOM 3712 C C . GLU B 1 211 ? 4.695 -31.167 -1.718 1.00 92.21 230 GLU B C 1
ATOM 3713 O O . GLU B 1 211 ? 5.184 -32.182 -1.221 1.00 92.90 230 GLU B O 1
ATOM 3719 N N . TYR B 1 212 ? 3.547 -30.636 -1.306 1.00 93.21 231 TYR B N 1
ATOM 3720 C CA . TYR B 1 212 ? 2.772 -31.211 -0.211 1.00 92.70 231 TYR B CA 1
ATOM 3721 C C . TYR B 1 212 ? 1.275 -31.050 -0.459 1.00 94.49 231 TYR B C 1
ATOM 3722 O O . TYR B 1 212 ? 0.573 -32.023 -0.736 1.00 98.19 231 TYR B O 1
ATOM 3731 N N . ILE B 1 219 ? 0.572 -28.657 -3.977 1.00 72.90 238 ILE B N 1
ATOM 3732 C CA . ILE B 1 219 ? 1.054 -27.288 -3.800 1.00 66.84 238 ILE B CA 1
ATOM 3733 C C . ILE B 1 219 ? 2.566 -27.255 -3.568 1.00 65.17 238 ILE B C 1
ATOM 3734 O O . ILE B 1 219 ? 3.111 -28.045 -2.795 1.00 66.50 238 ILE B O 1
ATOM 3739 N N . LEU B 1 220 ? 3.245 -26.361 -4.281 1.00 64.12 239 LEU B N 1
ATOM 3740 C CA . LEU B 1 220 ? 4.669 -26.142 -4.066 1.00 59.30 239 LEU B CA 1
ATOM 3741 C C . LEU B 1 220 ? 4.884 -25.294 -2.819 1.00 57.14 239 LEU B C 1
ATOM 3742 O O . LEU B 1 220 ? 4.391 -24.171 -2.710 1.00 58.38 239 LEU B O 1
ATOM 3747 N N . GLY B 1 221 ? 5.608 -25.858 -1.862 1.00 48.40 240 GLY B N 1
ATOM 3748 C CA . GLY B 1 221 ? 5.804 -25.208 -0.585 1.00 51.79 240 GLY B CA 1
ATOM 3749 C C . GLY B 1 221 ? 7.201 -25.365 -0.027 1.00 51.89 240 GLY B C 1
ATOM 3750 O O . GLY B 1 221 ? 7.933 -26.268 -0.421 1.00 49.96 240 GLY B O 1
ATOM 3751 N N . ARG B 1 222 ? 7.581 -24.484 0.891 1.00 51.34 241 ARG B N 1
ATOM 3752 C CA . ARG B 1 222 ? 8.829 -24.667 1.615 1.00 49.89 241 ARG B CA 1
ATOM 3753 C C . ARG B 1 222 ? 8.510 -25.016 3.063 1.00 51.10 241 ARG B C 1
ATOM 3754 O O . ARG B 1 222 ? 7.869 -24.240 3.774 1.00 47.01 241 ARG B O 1
ATOM 3762 N N . LYS B 1 223 ? 8.968 -26.188 3.494 1.00 57.09 242 LYS B N 1
ATOM 3763 C CA . LYS B 1 223 ? 8.713 -26.667 4.848 1.00 62.65 242 LYS B CA 1
ATOM 3764 C C . LYS B 1 223 ? 9.605 -25.974 5.865 1.00 67.82 242 LYS B C 1
ATOM 3765 O O . LYS B 1 223 ? 10.796 -25.785 5.630 1.00 73.23 242 LYS B O 1
ATOM 3767 N N . THR B 1 224 ? 9.022 -25.605 6.999 1.00 68.00 243 THR B N 1
ATOM 3768 C CA . THR B 1 224 ? 9.788 -25.114 8.138 1.00 72.95 243 THR B CA 1
ATOM 3769 C C . THR B 1 224 ? 9.219 -25.723 9.415 1.00 76.59 243 THR B C 1
ATOM 3770 O O . THR B 1 224 ? 8.138 -26.316 9.398 1.00 73.51 243 THR B O 1
ATOM 3774 N N . LYS B 1 225 ? 9.945 -25.579 10.519 1.00 81.57 244 LYS B N 1
ATOM 3775 C CA . LYS B 1 225 ? 9.492 -26.115 11.798 1.00 86.30 244 LYS B CA 1
ATOM 3776 C C . LYS B 1 225 ? 8.247 -25.385 12.292 1.00 87.47 244 LYS B C 1
ATOM 3777 O O . LYS B 1 225 ? 7.465 -25.926 13.073 1.00 86.36 244 LYS B O 1
ATOM 3779 N N . TRP B 1 226 ? 8.065 -24.156 11.819 1.00 90.24 245 TRP B N 1
ATOM 3780 C CA . TRP B 1 226 ? 6.975 -23.309 12.284 1.00 92.48 245 TRP B CA 1
ATOM 3781 C C . TRP B 1 226 ? 5.786 -23.329 11.326 1.00 89.11 245 TRP B C 1
ATOM 3782 O O . TRP B 1 226 ? 4.704 -22.850 11.662 1.00 91.32 245 TRP B O 1
ATOM 3793 N N . GLY B 1 227 ? 5.994 -23.887 10.136 1.00 81.34 246 GLY B N 1
ATOM 3794 C CA . GLY B 1 227 ? 4.908 -24.128 9.201 1.00 72.77 246 GLY B CA 1
ATOM 3795 C C . GLY B 1 227 ? 5.364 -24.270 7.759 1.00 64.72 246 GLY B C 1
ATOM 3796 O O . GLY B 1 227 ? 6.550 -24.145 7.457 1.00 64.20 246 GLY B O 1
ATOM 3797 N N . THR B 1 228 ? 4.417 -24.531 6.863 1.00 56.38 247 THR B N 1
ATOM 3798 C CA . THR B 1 228 ? 4.736 -24.670 5.447 1.00 51.69 247 THR B CA 1
ATOM 3799 C C . THR B 1 228 ? 4.430 -23.384 4.694 1.00 43.90 247 THR B C 1
ATOM 3800 O O . THR B 1 228 ? 3.302 -22.897 4.709 1.00 49.23 247 THR B O 1
ATOM 3804 N N . ILE B 1 229 ? 5.440 -22.831 4.038 1.00 43.38 248 ILE B N 1
ATOM 3805 C CA . ILE B 1 229 ? 5.247 -21.646 3.217 1.00 41.47 248 ILE B CA 1
ATOM 3806 C C . ILE B 1 229 ? 4.733 -22.043 1.837 1.00 46.70 248 ILE B C 1
ATOM 3807 O O . ILE B 1 229 ? 5.404 -22.763 1.104 1.00 44.72 248 ILE B O 1
ATOM 3812 N N . GLU B 1 230 ? 3.538 -21.576 1.492 1.00 46.06 249 GLU B N 1
ATOM 3813 C CA . GLU B 1 230 ? 2.956 -21.854 0.186 1.00 49.21 249 GLU B CA 1
ATOM 3814 C C . GLU B 1 230 ? 3.443 -20.834 -0.842 1.00 48.63 249 GLU B C 1
ATOM 3815 O O . GLU B 1 230 ? 2.969 -19.699 -0.885 1.00 43.74 249 GLU B O 1
ATOM 3821 N N . VAL B 1 231 ? 4.394 -21.263 -1.665 1.00 49.53 250 VAL B N 1
ATOM 3822 C CA . VAL B 1 231 ? 5.124 -20.391 -2.580 1.00 46.67 250 VAL B CA 1
ATOM 3823 C C . VAL B 1 231 ? 4.216 -19.726 -3.622 1.00 43.61 250 VAL B C 1
ATOM 3824 O O . VAL B 1 231 ? 4.461 -18.592 -4.047 1.00 42.11 250 VAL B O 1
ATOM 3828 N N . GLU B 1 232 ? 3.139 -20.406 -3.992 1.00 43.05 251 GLU B N 1
ATOM 3829 C CA . GLU B 1 232 ? 2.225 -19.863 -4.987 1.00 47.26 251 GLU B CA 1
ATOM 3830 C C . GLU B 1 232 ? 1.027 -19.173 -4.339 1.00 46.67 251 GLU B C 1
ATOM 3831 O O . GLU B 1 232 ? 0.083 -18.781 -5.024 1.00 47.67 251 GLU B O 1
ATOM 3837 N N . ASN B 1 233 ? 1.079 -19.021 -3.020 1.00 44.73 252 ASN B N 1
ATOM 3838 C CA . ASN B 1 233 ? 0.053 -18.291 -2.284 1.00 48.13 252 ASN B CA 1
ATOM 3839 C C . ASN B 1 233 ? 0.444 -16.824 -2.136 1.00 48.00 252 ASN B C 1
ATOM 3840 O O . ASN B 1 233 ? 1.460 -16.504 -1.516 1.00 44.82 252 ASN B O 1
ATOM 3845 N N . THR B 1 234 ? -0.381 -15.936 -2.682 1.00 47.36 253 THR B N 1
ATOM 3846 C CA . THR B 1 234 ? -0.072 -14.509 -2.716 1.00 44.81 253 THR B CA 1
ATOM 3847 C C . THR B 1 234 ? -0.040 -13.873 -1.328 1.00 50.97 253 THR B C 1
ATOM 3848 O O . THR B 1 234 ? 0.497 -12.777 -1.159 1.00 55.55 253 THR B O 1
ATOM 3852 N N . THR B 1 235 ? -0.617 -14.554 -0.342 1.00 48.91 254 THR B N 1
ATOM 3853 C CA . THR B 1 235 ? -0.592 -14.069 1.034 1.00 52.03 254 THR B CA 1
ATOM 3854 C C . THR B 1 235 ? 0.669 -14.532 1.752 1.00 49.69 254 THR B C 1
ATOM 3855 O O . THR B 1 235 ? 0.970 -14.072 2.850 1.00 54.00 254 THR B O 1
ATOM 3859 N N . HIS B 1 236 ? 1.396 -15.456 1.133 1.00 48.04 255 HIS B N 1
ATOM 3860 C CA . HIS B 1 236 ? 2.639 -15.956 1.713 1.00 47.25 255 HIS B CA 1
ATOM 3861 C C . HIS B 1 236 ? 3.845 -15.230 1.121 1.00 47.03 255 HIS B C 1
ATOM 3862 O O . HIS B 1 236 ? 4.736 -14.793 1.851 1.00 47.35 255 HIS B O 1
ATOM 3869 N N . CYS B 1 237 ? 3.879 -15.107 -0.201 1.00 44.40 256 CYS B N 1
ATOM 3870 C CA . CYS B 1 237 ? 4.912 -14.305 -0.845 1.00 43.51 256 CYS B CA 1
ATOM 3871 C C . CYS B 1 237 ? 4.423 -13.778 -2.185 1.00 42.76 256 CYS B C 1
ATOM 3872 O O . CYS B 1 237 ? 3.243 -13.905 -2.519 1.00 46.53 256 CYS B O 1
ATOM 3875 N N . GLU B 1 238 ? 5.329 -13.195 -2.960 1.00 36.17 257 GLU B N 1
ATOM 3876 C CA . GLU B 1 238 ? 4.924 -12.534 -4.190 1.00 35.97 257 GLU B CA 1
ATOM 3877 C C . GLU B 1 238 ? 5.398 -13.258 -5.443 1.00 33.37 257 GLU B C 1
ATOM 3878 O O . GLU B 1 238 ? 5.371 -12.692 -6.535 1.00 35.29 257 GLU B O 1
ATOM 3884 N N . PHE B 1 239 ? 5.806 -14.514 -5.292 1.00 30.60 258 PHE B N 1
ATOM 3885 C CA . PHE B 1 239 ? 6.238 -15.300 -6.441 1.00 32.28 258 PHE B CA 1
ATOM 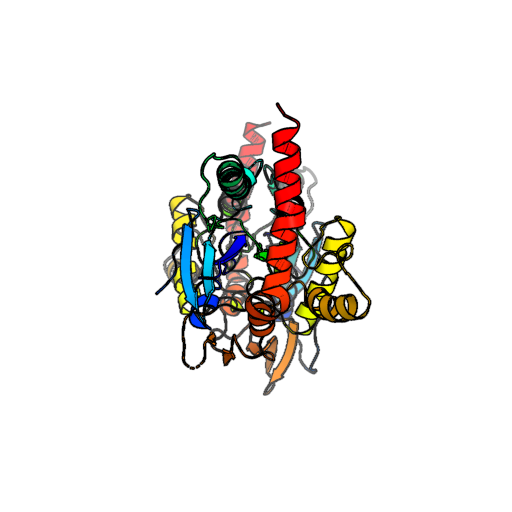3886 C C . PHE B 1 239 ? 5.136 -15.476 -7.486 1.00 36.03 258 PHE B C 1
ATOM 3887 O O . PHE B 1 239 ? 5.409 -15.423 -8.682 1.00 33.59 258 PHE B O 1
ATOM 3895 N N . ALA B 1 240 ? 3.903 -15.700 -7.038 1.00 35.23 259 ALA B N 1
ATOM 3896 C CA . ALA B 1 240 ? 2.798 -15.908 -7.971 1.00 36.34 259 ALA B CA 1
ATOM 3897 C C . ALA B 1 240 ? 2.574 -14.681 -8.849 1.00 36.09 259 ALA B C 1
ATOM 3898 O O . ALA B 1 240 ? 2.264 -14.813 -10.031 1.00 39.43 259 ALA B O 1
ATOM 3900 N N . TYR B 1 241 ? 2.742 -13.491 -8.277 1.00 39.80 260 TYR B N 1
ATOM 3901 C CA . TYR B 1 241 ? 2.617 -12.266 -9.061 1.00 41.84 260 TYR B CA 1
ATOM 3902 C C . TYR B 1 241 ? 3.739 -12.170 -10.077 1.00 40.82 260 TYR B C 1
ATOM 3903 O O . TYR B 1 241 ? 3.517 -11.820 -11.230 1.00 45.59 260 TYR B O 1
ATOM 3912 N N . LEU B 1 242 ? 4.946 -12.507 -9.644 1.00 42.66 261 LEU B N 1
ATOM 3913 C CA . LEU B 1 242 ? 6.105 -12.446 -10.519 1.00 38.84 261 LEU B CA 1
ATOM 3914 C C . LEU B 1 242 ? 5.983 -13.430 -11.674 1.00 38.39 261 LEU B C 1
ATOM 3915 O O . LEU B 1 242 ? 6.215 -13.074 -12.829 1.00 39.11 261 LEU B O 1
ATOM 3920 N N . ARG B 1 243 ? 5.611 -14.664 -11.354 1.00 33.79 262 ARG B N 1
ATOM 3921 C CA . ARG B 1 243 ? 5.398 -15.684 -12.369 1.00 37.03 262 ARG B CA 1
ATOM 3922 C C . ARG B 1 243 ? 4.395 -15.228 -13.420 1.00 39.70 262 ARG B C 1
ATOM 3923 O O . ARG B 1 243 ? 4.675 -15.281 -14.616 1.00 40.94 262 ARG B O 1
ATOM 3931 N N . ASP B 1 244 ? 3.238 -14.749 -12.979 1.00 38.23 263 ASP B N 1
ATOM 3932 C CA . ASP B 1 244 ? 2.193 -14.377 -13.925 1.00 41.04 263 ASP B CA 1
ATOM 3933 C C . ASP B 1 244 ? 2.480 -13.075 -14.665 1.00 39.07 263 ASP B C 1
ATOM 3934 O O . ASP B 1 244 ? 2.077 -12.915 -15.815 1.00 41.71 263 ASP B O 1
ATOM 3939 N N . LEU B 1 245 ? 3.201 -12.156 -14.031 1.00 36.17 264 LEU B N 1
ATOM 3940 C CA . LEU B 1 245 ? 3.570 -10.917 -14.708 1.00 41.89 264 LEU B CA 1
ATOM 3941 C C . LEU B 1 245 ? 4.582 -11.161 -15.823 1.00 45.34 264 LEU B C 1
ATOM 3942 O O . LEU B 1 245 ? 4.490 -10.557 -16.891 1.00 47.03 264 LEU B O 1
ATOM 3947 N N . LEU B 1 246 ? 5.517 -12.080 -15.599 1.00 38.84 265 LEU B N 1
ATOM 3948 C CA . LEU B 1 246 ? 6.596 -12.291 -16.556 1.00 41.69 265 LEU B CA 1
ATOM 3949 C C . LEU B 1 246 ? 6.219 -13.205 -17.713 1.00 47.74 265 LEU B C 1
ATOM 3950 O O . LEU B 1 246 ? 6.742 -13.055 -18.815 1.00 54.01 265 LEU B O 1
ATOM 3955 N N . ILE B 1 247 ? 5.306 -14.140 -17.484 1.00 50.79 266 ILE B N 1
ATOM 3956 C CA . ILE B 1 247 ? 4.972 -15.086 -18.539 1.00 54.50 266 ILE B CA 1
ATOM 3957 C C . ILE B 1 247 ? 3.634 -14.810 -19.216 1.00 56.78 266 ILE B C 1
ATOM 3958 O O . ILE B 1 247 ? 3.374 -15.335 -20.297 1.00 55.29 266 ILE B O 1
ATOM 3963 N N . ARG B 1 248 ? 2.784 -13.995 -18.597 1.00 56.17 267 ARG B N 1
ATOM 3964 C CA . ARG B 1 248 ? 1.475 -13.752 -19.186 1.00 61.00 267 ARG B CA 1
ATOM 3965 C C . ARG B 1 248 ? 1.210 -12.289 -19.540 1.00 60.42 267 ARG B C 1
ATOM 3966 O O . ARG B 1 248 ? 1.121 -11.947 -20.717 1.00 59.02 267 ARG B O 1
ATOM 3968 N N . THR B 1 249 ? 1.098 -11.425 -18.535 1.00 56.48 268 THR B N 1
ATOM 3969 C CA . THR B 1 249 ? 0.653 -10.055 -18.793 1.00 54.62 268 THR B CA 1
ATOM 3970 C C . THR B 1 249 ? 1.705 -9.185 -19.487 1.00 51.21 268 THR B C 1
ATOM 3971 O O . THR B 1 249 ? 1.407 -8.492 -20.454 1.00 57.99 268 THR B O 1
ATOM 3975 N N . HIS B 1 250 ? 2.928 -9.215 -18.974 1.00 48.33 269 HIS B N 1
ATOM 3976 C CA . HIS B 1 250 ? 4.026 -8.403 -19.505 1.00 44.71 269 HIS B CA 1
ATOM 3977 C C . HIS B 1 250 ? 4.938 -9.106 -20.507 1.00 41.25 269 HIS B C 1
ATOM 3978 O O . HIS B 1 250 ? 5.774 -8.460 -21.135 1.00 41.91 269 HIS B O 1
ATOM 3985 N N . MET B 1 251 ? 4.791 -10.420 -20.633 1.00 39.14 270 MET B N 1
ATOM 3986 C CA . MET B 1 251 ? 5.689 -11.227 -21.459 1.00 37.92 270 MET B CA 1
ATOM 3987 C C . MET B 1 251 ? 5.965 -10.656 -22.854 1.00 40.04 270 MET B C 1
ATOM 3988 O O . MET B 1 251 ? 7.124 -10.545 -23.251 1.00 39.27 270 MET B O 1
ATOM 3993 N N . GLN B 1 252 ? 4.932 -10.261 -23.589 1.00 38.33 271 GLN B N 1
ATOM 3994 C CA . GLN B 1 252 ? 5.165 -9.711 -24.921 1.00 43.47 271 GLN B CA 1
ATOM 3995 C C . GLN B 1 252 ? 5.909 -8.376 -24.861 1.00 40.89 271 GLN B C 1
ATOM 3996 O O . GLN B 1 252 ? 6.838 -8.136 -25.637 1.00 35.09 271 GLN B O 1
ATOM 4002 N N . ASN B 1 253 ? 5.502 -7.518 -23.931 1.00 39.84 272 ASN B N 1
ATOM 4003 C CA . ASN B 1 253 ? 6.090 -6.189 -23.803 1.00 41.75 272 ASN B CA 1
ATOM 4004 C C . ASN B 1 253 ? 7.567 -6.244 -23.415 1.00 37.38 272 ASN B C 1
ATOM 4005 O O . ASN B 1 253 ? 8.366 -5.395 -23.820 1.00 32.67 272 ASN B O 1
ATOM 4010 N N . ILE B 1 254 ? 7.920 -7.259 -22.635 1.00 36.95 273 ILE B N 1
ATOM 4011 C CA . ILE B 1 254 ? 9.305 -7.508 -22.254 1.00 34.01 273 ILE B CA 1
ATOM 4012 C C . ILE B 1 254 ? 10.149 -7.874 -23.473 1.00 31.43 273 ILE B C 1
ATOM 4013 O O . ILE B 1 254 ? 11.259 -7.366 -23.651 1.00 33.42 273 ILE B O 1
ATOM 4018 N N . LYS B 1 255 ? 9.627 -8.778 -24.294 1.00 30.63 274 LYS B N 1
ATOM 4019 C CA . LYS B 1 255 ? 10.262 -9.119 -25.566 1.00 35.61 274 LYS B CA 1
ATOM 4020 C C . LYS B 1 255 ? 10.357 -7.896 -26.470 1.00 33.38 274 LYS B C 1
ATOM 4021 O O . LYS B 1 255 ? 11.371 -7.679 -27.138 1.00 33.57 274 LYS B O 1
ATOM 4027 N N . ASP B 1 256 ? 9.297 -7.094 -26.486 1.00 32.74 275 ASP B N 1
ATOM 4028 C CA . ASP B 1 256 ? 9.263 -5.914 -27.346 1.00 37.84 275 ASP B CA 1
ATOM 4029 C C . ASP B 1 256 ? 10.343 -4.899 -26.968 1.00 34.43 275 ASP B C 1
ATOM 4030 O O . ASP B 1 256 ? 10.994 -4.328 -27.839 1.00 34.39 275 ASP B O 1
ATOM 4035 N N . ILE B 1 257 ? 10.548 -4.693 -25.673 1.00 34.85 276 ILE B N 1
ATOM 4036 C CA . ILE B 1 257 ? 11.595 -3.787 -25.226 1.00 27.76 276 ILE B CA 1
ATOM 4037 C C . ILE B 1 257 ? 12.964 -4.369 -25.549 1.00 30.30 276 ILE B C 1
ATOM 4038 O O . ILE B 1 257 ? 13.877 -3.646 -25.951 1.00 33.32 276 ILE B O 1
ATOM 4043 N N . THR B 1 258 ? 13.099 -5.681 -25.379 1.00 28.85 277 THR B N 1
ATOM 4044 C CA . THR B 1 258 ? 14.356 -6.356 -25.679 1.00 27.81 277 THR B CA 1
ATOM 4045 C C . THR B 1 258 ? 14.706 -6.193 -27.156 1.00 30.42 277 THR B C 1
ATOM 4046 O O . THR B 1 258 ? 15.847 -5.882 -27.511 1.00 29.81 277 THR B O 1
ATOM 4050 N N . SER B 1 259 ? 13.708 -6.379 -28.013 1.00 28.04 278 SER B N 1
ATOM 4051 C CA . SER B 1 259 ? 13.926 -6.292 -29.448 1.00 35.14 278 SER B CA 1
ATOM 4052 C C . SER B 1 259 ? 14.131 -4.850 -29.908 1.00 38.57 278 SER B C 1
ATOM 4053 O O . SER B 1 259 ? 15.087 -4.556 -30.623 1.00 41.17 278 SER B O 1
ATOM 4056 N N . SER B 1 260 ? 13.254 -3.947 -29.475 1.00 33.97 279 SER B N 1
ATOM 4057 C CA . SER B 1 260 ? 13.244 -2.593 -30.021 1.00 38.17 279 SER B CA 1
ATOM 4058 C C . SER B 1 260 ? 14.213 -1.638 -29.327 1.00 37.39 279 SER B C 1
ATOM 4059 O O . SER B 1 260 ? 14.625 -0.642 -29.918 1.00 37.39 279 SER B O 1
ATOM 4062 N N . ILE B 1 261 ? 14.571 -1.923 -28.077 1.00 31.94 280 ILE B N 1
ATOM 4063 C CA . ILE B 1 261 ? 15.476 -1.037 -27.351 1.00 31.03 280 ILE B CA 1
ATOM 4064 C C . ILE B 1 261 ? 16.855 -1.660 -27.181 1.00 35.56 280 ILE B C 1
ATOM 4065 O O . ILE B 1 261 ? 17.850 -1.128 -27.674 1.00 37.10 280 ILE B O 1
ATOM 4070 N N . HIS B 1 262 ? 16.916 -2.790 -26.485 1.00 35.46 281 HIS B N 1
ATOM 4071 C CA . HIS B 1 262 ? 18.203 -3.377 -26.142 1.00 26.34 281 HIS B CA 1
ATOM 4072 C C . HIS B 1 262 ? 18.923 -3.964 -27.359 1.00 25.64 281 HIS B C 1
ATOM 4073 O O . HIS B 1 262 ? 20.106 -3.700 -27.563 1.00 25.92 281 HIS B O 1
ATOM 4080 N N . PHE B 1 263 ? 18.231 -4.757 -28.169 1.00 31.95 282 PHE B N 1
ATOM 4081 C CA . PHE B 1 263 ? 18.883 -5.312 -29.348 1.00 30.31 282 PHE B CA 1
ATOM 4082 C C . PHE B 1 263 ? 19.217 -4.234 -30.377 1.00 29.68 282 PHE B C 1
ATOM 4083 O O . PHE B 1 263 ? 20.285 -4.271 -30.990 1.00 27.43 282 PHE B O 1
ATOM 4091 N N . GLU B 1 264 ? 18.322 -3.267 -30.554 1.00 28.66 283 GLU B N 1
ATOM 4092 C CA . GLU B 1 264 ? 18.581 -2.191 -31.506 1.00 32.61 283 GLU B CA 1
ATOM 4093 C C . GLU B 1 264 ? 19.785 -1.362 -31.091 1.00 34.93 283 GLU B C 1
ATOM 4094 O O . GLU B 1 264 ? 20.572 -0.950 -31.941 1.00 34.47 283 GLU B O 1
ATOM 4100 N N . ALA B 1 265 ? 19.934 -1.123 -29.790 1.00 33.54 284 ALA B N 1
ATOM 4101 C CA . ALA B 1 265 ? 21.098 -0.401 -29.294 1.00 36.14 284 ALA B CA 1
ATOM 4102 C C . ALA B 1 265 ? 22.369 -1.171 -29.627 1.00 33.72 284 ALA B C 1
ATOM 4103 O O . ALA B 1 265 ? 23.360 -0.598 -30.084 1.00 33.00 284 ALA B O 1
ATOM 4105 N N . TYR B 1 266 ? 22.324 -2.479 -29.415 1.00 30.32 285 TYR B N 1
ATOM 4106 C CA . TYR B 1 266 ? 23.457 -3.328 -29.735 1.00 33.43 285 TYR B CA 1
ATOM 4107 C C . TYR B 1 266 ? 23.743 -3.287 -31.225 1.00 33.80 285 TYR B C 1
ATOM 4108 O O . TYR B 1 266 ? 24.900 -3.195 -31.643 1.00 34.64 285 TYR B O 1
ATOM 4117 N N . ARG B 1 267 ? 22.678 -3.353 -32.023 1.00 28.50 286 ARG B N 1
ATOM 4118 C CA . ARG B 1 267 ? 22.813 -3.353 -33.469 1.00 26.08 286 ARG B CA 1
ATOM 4119 C C . ARG B 1 267 ? 23.452 -2.072 -33.981 1.00 35.09 286 ARG B C 1
ATOM 4120 O O . ARG B 1 267 ? 24.387 -2.118 -34.779 1.00 35.54 286 ARG B O 1
ATOM 4128 N N . VAL B 1 268 ? 22.954 -0.934 -33.511 1.00 33.34 287 VAL B N 1
ATOM 4129 C CA . VAL B 1 268 ? 23.491 0.360 -33.912 1.00 36.09 287 VAL B CA 1
ATOM 4130 C C . VAL B 1 268 ? 24.972 0.481 -33.545 1.00 37.94 287 VAL B C 1
ATOM 4131 O O . VAL B 1 268 ? 25.775 0.954 -34.353 1.00 40.32 287 VAL B O 1
ATOM 4135 N N . LYS B 1 269 ? 25.336 0.018 -32.351 1.00 32.13 288 LYS B N 1
ATOM 4136 C CA . LYS B 1 269 ? 26.737 0.009 -31.929 1.00 39.56 288 LYS B CA 1
ATOM 4137 C C . LYS B 1 269 ? 27.605 -0.791 -32.886 1.00 39.61 288 LYS B C 1
ATOM 4138 O O . LYS B 1 269 ? 28.666 -0.333 -33.303 1.00 39.86 288 LYS B O 1
ATOM 4144 N N . ARG B 1 270 ? 27.137 -1.983 -33.242 1.00 39.56 289 ARG B N 1
ATOM 4145 C CA . ARG B 1 270 ? 27.903 -2.879 -34.099 1.00 44.37 289 ARG B CA 1
ATOM 4146 C C . ARG B 1 270 ? 28.014 -2.392 -35.536 1.00 49.46 289 ARG B C 1
ATOM 4147 O O . ARG B 1 270 ? 28.936 -2.777 -36.254 1.00 54.18 289 ARG B O 1
ATOM 4155 N N . LEU B 1 271 ? 27.097 -1.524 -35.946 1.00 49.62 290 LEU B N 1
ATOM 4156 C CA . LEU B 1 271 ? 27.117 -0.999 -37.305 1.00 55.84 290 LEU B CA 1
ATOM 4157 C C . LEU B 1 271 ? 28.050 0.199 -37.404 1.00 62.98 290 LEU B C 1
ATOM 4158 O O . LEU B 1 271 ? 28.736 0.378 -38.412 1.00 65.29 290 LEU B O 1
ATOM 4163 N N . ASN B 1 272 ? 28.066 1.021 -36.360 1.00 63.06 291 ASN B N 1
ATOM 4164 C CA . ASN B 1 272 ? 28.928 2.195 -36.339 1.00 68.25 291 ASN B CA 1
ATOM 4165 C C . ASN B 1 272 ? 30.413 1.852 -36.223 1.00 71.78 291 ASN B C 1
ATOM 4166 O O . ASN B 1 272 ? 31.267 2.691 -36.506 1.00 77.97 291 ASN B O 1
ATOM 4171 N N . GLU B 1 273 ? 30.723 0.623 -35.821 1.00 70.65 292 GLU B N 1
ATOM 4172 C CA . GLU B 1 273 ? 32.115 0.184 -35.767 1.00 76.99 292 GLU B CA 1
ATOM 4173 C C . GLU B 1 273 ? 32.491 -0.606 -37.021 1.00 82.91 292 GLU B C 1
ATOM 4174 O O . GLU B 1 273 ? 32.866 -1.775 -36.948 1.00 86.31 292 GLU B O 1
ATOM 4180 N N . GLY B 1 274 ? 32.394 0.051 -38.172 1.00 83.77 293 GLY B N 1
ATOM 4181 C CA . GLY B 1 274 ? 32.712 -0.579 -39.440 1.00 84.22 293 GLY B CA 1
ATOM 4182 C C . GLY B 1 274 ? 32.200 0.231 -40.612 1.00 83.76 293 GLY B C 1
ATOM 4183 O O . GLY B 1 274 ? 31.820 1.391 -40.453 1.00 84.01 293 GLY B O 1
#

CATH classification: 3.40.50.300

Secondary structure (DSSP, 8-state):
--EEEEEEEES-TTSSHHHHHHHHHHHHS------EEPPPPPPP-S-EEEEEEEEETTEEEEEEEEE------SSB-TTTTHHHHHHHHHHHHHHHHHHH-TT--SS-------EEEEEEP--SS---HHHHHHHHHHHTTSEEEEEETTGGGS-HHHHHHHHHHHHHHHHHTT---SSPGGG--SHHHHHHHHHHHHHPSEE----SEEEEETTEEEEEEE---EEETT-TTT-SHHHHHHHTSHHHHHHHHHHIIIIIIHHHHHHHHHH-/-EEEEEEEES-TTSSHHHHHHHHHHT--PPPPP-S-EEEEEEE--EEEEEEE---SS-SSB-TTTTHHHHHHHHHHHHHHHHHHHSSS--SS-------EEEEEE---SS---HHHHHHHHHHHTTS-EEEEETTGGGS-HHHHHHHHHHHHHHHHHTT---SSPGGG--SHHHHHHHHHHHHHPSEE------B--BEEE-SS-EEETT-TTT-SHHHHHHIIIIISHHHHHHHIIIIIIHHHHHHHHH--

B-factor: mean 42.59, std 16.69, range [16.03, 122.46]

Radius of gyration: 26.09 Å; Cα contacts (8 Å, |Δi|>4): 939; chains: 2; bounding box: 65×42×90 Å

GO terms:
  GO:0005737 cytoplasm (C, TAS)
  GO:0003924 GTPase activity (F, TAS)
  GO:0005515 protein binding (F, IPI)
  GO:0045296 cadherin binding (F, HDA)
  GO:0045171 intercellular bridge (C, IDA)
  GO:0005929 cilium (C, IDA)
  GO:0015629 actin cytoskeleton (C, IDA)
  GO:0015630 microtubule cytoskeleton (C, IDA)
  GO:0097730 non-motile cilium (C, IDA)
  GO:0005930 axoneme (C, IDA)
  GO:0031105 septin complex (C, IDA)
  GO:1902857 positive regulation of non-motile cilium assembly (P, IMP)
  GO:0007010 cytoskeleton organization (P, IDA)
  GO:0048471 perinuclear region of cytoplasm (C, IDA)
  GO:0001725 stress fiber (C, IDA)
  GO:0005874 microtubule (C, IDA)

Nearest PDB structures (foldseek):
  5cyo-assembly1_A  TM=1.004E+00  e=6.403E-58  Homo sapiens
  4yqf-assembly2_A  TM=9.942E-01  e=1.885E-53  Homo sapiens
  6mq9-assembly6_B  TM=9.329E-01  e=5.443E-40  Homo sapiens
  6mq9-assembly3_C  TM=9.532E-01  e=2.388E-39  Homo sapiens
  6mql-assembly1_A  TM=9.516E-01  e=1.825E-38  Homo sapiens

InterPro domains:
  IPR016491 Septin [cd01850] (295-569)
  IPR027417 P-loop containing nucleoside triphosphate hydrolase [G3DSA:3.40.50.300] (295-568)
  IPR027417 P-loop containing nucleoside triphosphate hydrolase [SSF52540] (278-540)
  IPR030379 Septin-type guanine nucleotide-binding (G) domain [PF00735] (295-571)
  IPR030379 Septin-type guanine nucleotide-binding (G) domain [PS51719] (295-567)

Solvent-accessible surface area: 23825 Å² total; per-residue (Å²): 63,60,60,52,0,7,0,0,2,0,0,21,30,8,17,24,12,22,42,5,6,49,0,4,12,43,23,34,66,114,52,99,109,76,117,72,84,59,89,137,62,96,86,16,134,124,54,92,70,47,61,81,70,10,71,61,120,66,111,54,7,73,0,19,0,4,1,1,38,28,10,4,36,92,32,78,4,52,79,31,16,100,84,6,29,133,42,0,50,47,5,1,51,115,38,14,80,38,55,92,67,168,136,139,111,121,83,38,65,11,56,12,0,0,0,0,3,0,2,4,13,14,18,18,33,40,8,24,56,9,0,28,44,0,0,55,94,0,18,128,13,1,0,0,0,0,0,0,1,56,0,22,10,10,35,124,61,62,25,67,80,1,26,109,68,0,49,57,28,7,130,95,48,60,4,55,22,1,2,17,124,139,56,24,134,77,89,140,39,94,123,51,6,70,144,23,46,88,44,9,0,0,0,2,1,15,2,25,20,30,52,90,70,157,61,52,58,31,1,0,29,82,49,174,37,49,0,54,0,51,45,68,116,40,0,20,0,2,74,1,55,61,0,1,47,43,87,27,0,77,31,0,32,62,9,0,38,65,68,16,4,62,38,21,107,84,104,84,130,122,90,84,98,50,56,0,6,0,0,2,0,1,6,8,6,15,25,12,17,38,6,2,45,0,10,24,116,19,116,145,119,43,93,91,20,136,126,52,92,67,41,73,97,125,18,194,88,20,20,0,21,1,4,0,1,40,22,4,7,20,101,39,73,0,49,83,45,28,95,80,7,28,138,45,0,45,56,5,2,45,114,36,6,76,31,57,96,73,146,145,149,110,219,74,36,61,11,57,11,0,1,0,0,5,0,2,4,20,12,25,16,34,28,10,25,52,0,1,28,55,0,0,67,88,0,15,133,19,1,0,0,0,0,0,0,1,49,1,44,14,19,23,124,73,58,43,66,59,0,24,116,84,0,69,40,10,10,147,89,40,49,8,76,22,0,4,12,77,128,62,16,88,77,86,72,50,122,67,85,6,71,55,0,46,129,35,6,0,0,0,3,2,16,0,37,68,131,143,123,17,0,30,37,39,95,67,36,62,33,58,0,63,44,62,96,38,0,21,3,7,93,3,32,58,26,4,17,66,94,7,34,98,56,0,40,67,14,0,43,64,63,12,2,63,46,31,82,74,126,72,89,122,118,110

Foldseek 3Di:
DAAEFEEEEAEAWPLCRVLVVVQLVPVFADDFDFWDFADDDDQDDAWDKDWDWGDDPHDIYIYIYIYHHGADPDPDRPPVLVVVVVVQLVQLVQQVCLVVDPPHDPDGDRPHHLEYEYEAELPLAAGDPVSLVNLQVQQLQYAYFYAYGQLVVDDPVSVVNHQVRHVCSCVVSVRAHPPGPVLQDDDVSNVVRVVSVVCPPWYFDGAGIWDDDPRRIFGWHDDCHIQRRCDVVRTRVVVVSVCPDDPNSVVSNVCNVPPNSVVSVVVVVVVD/DAEAEEEEAAAWPLCRVLQVLQLVVVCPDDDQDDAWDWDWDAGPHYIYIYIYHHYAPHDPDRPPVLVVVVVVQLVQLVQQLVLVVDDPHDPDRDRPHHLEYEYEDELPLAADDPRSLVNLQVQLLQYAYAYAYGQLLVDDPVSVVSHQVRHLVVCVVSVRAHPPGPVPQDDPVSVVVRVVVSSCPHFRAHGANDDVCTWDDDPVGTQNRCDVVRTCSVVVSCCCVPVCVVVSVVCNVVPNSVVSNVVVVVVD

Sequence (524 aa):
QGFEFNIMVVGQSGLGKSTLINNTLFKSKISRKSQPTSEERIPKTIEIKSITHDIEEKGVRMKLTVIDTPGFGDHINNENCWQPIMKFINDQYEKYLQEEVNINRKKRIPDTRVHCCCLYFIPATGHSLRPLDIEFMKRLSKVVNIVPVVIAKADTLTLEERVHFKQQRITADLLSNGIDVYPQKEFDEDSEDRLVNEKFREMIPFAVVGSDHEYQVNGKRILGRKTKGTIEVENTTHCEFAYLRDLLIRTHMQNNIKDITSSIHFEAYRVKRLNEGGFEFNIMVVGQSGLGKSTLINNTLFKSKERIPKTIEIKSITHDIERMKLTVIDTPGFGDHINNENCWQPIMKFINDQYEKYLQEEVNINRKKRIPDTRVHCCCCLYFIPATGHSLRPLDIEFMKRLSKVVNIVPVIAKADTLTLEERVHFKQRITADLLSNGIDVYPQKEFDEDSEDRLVNEKFREMIPFAVVGSDHEYILGRKTKWGTIEVENTTHCEFAYLRDLLIRTHMQNIKDITSSIHFEAYRVKRLNEG